Protein AF-0000000066097978 (afdb_homodimer)

Secondary structure (DSSP, 8-state):
----EEEE-SSEEEEE-SSTTEEEEEE-SEEEETTTTEEEE-TTHHHHHHHHHHHHHHHHHHTT--BSEEEE-SSSEEEEE--EE-SEEEEEEEE--HHHHHHHT--TT-EEEEEEEEEEE--GGGT--EE-HHHHHHTTS--HHHHHHHHHHHHHHHHHHHHHHHHTTEEEEEEEE-EEE-TTS-EEE-S--STTTEEEEETTT--B-STHHHHTT-S-HHHHHHHHHHHHHHHH-/----EEEE-SSEEEEE-SSTTEEEEEE-SEEEETTTTEEEE-TTHHHHHHHHHHHHHHHHHHTT--BSEEEE-SSSEEEEE--EE-SEEEEEEEE--HHHHHHHT--TT-EEEEEEEEEEE--GGGT--EE-HHHHHHTTS--HHHHHHHHHHHHHHHHHHHHHHHHTTEEEEEEEE-EEE-TTS-EEE-S--STTTEEEEETTT--B-STHHHHTT-S-HHHHHHHHHHHHHHHH-

Solvent-accessible surface area (backbone atoms only — not comparable to full-atom values): 24754 Å² total; per-residue (Å²): 115,56,84,45,75,74,47,74,63,81,44,39,33,32,23,45,44,80,49,88,61,36,29,36,38,36,42,35,37,40,46,65,37,81,86,61,74,44,73,50,76,38,88,61,37,10,35,50,42,38,48,39,21,47,53,48,52,53,51,37,44,76,73,72,44,72,53,30,71,72,47,71,77,52,63,32,29,31,36,26,50,49,54,52,69,39,62,41,38,40,33,41,34,36,30,37,37,71,70,58,12,61,54,69,72,46,69,68,69,48,75,37,91,74,54,32,73,44,43,21,40,61,36,76,93,56,63,38,36,79,46,54,72,49,52,37,48,74,70,68,61,50,52,74,68,52,49,52,50,50,52,52,50,53,53,52,50,45,55,54,48,44,54,54,32,47,73,49,51,26,42,62,30,32,36,47,43,31,37,16,30,36,94,86,63,48,80,30,44,49,69,64,58,33,42,85,37,28,41,33,24,33,59,86,80,59,46,69,37,18,48,58,21,54,72,68,68,72,52,60,55,56,60,33,46,49,49,51,43,53,37,50,54,57,67,74,100,114,54,84,47,74,74,45,73,64,80,43,38,33,33,24,46,43,79,48,88,60,37,29,35,39,38,42,36,37,39,46,64,38,82,85,61,74,44,72,48,75,38,87,60,35,11,35,50,42,38,49,38,22,48,53,48,52,53,50,36,44,75,72,70,44,71,52,28,72,71,46,70,77,52,63,32,29,32,36,26,51,52,55,53,69,38,62,39,37,38,33,40,34,34,29,36,38,70,70,59,11,62,55,68,73,45,69,67,68,48,74,36,90,73,55,33,73,45,44,22,41,62,37,76,92,55,64,39,35,81,47,54,71,48,52,36,48,74,70,66,62,49,53,72,68,53,51,51,51,48,52,53,49,52,52,53,49,46,55,54,48,43,54,53,33,47,72,52,50,27,39,62,30,31,36,48,43,30,37,16,30,36,94,86,62,48,78,30,44,50,69,64,56,34,43,84,36,27,41,34,24,33,60,88,79,59,47,69,38,19,48,58,21,55,71,67,68,74,52,59,56,56,59,33,46,48,51,51,44,53,36,50,53,58,68,75,98

Radius of gyration: 26.28 Å; Cα contacts (8 Å, |Δi|>4): 962; chains: 2; bounding box: 47×73×54 Å

Organism: Listeria innocua serovar 6a (strain ATCC BAA-680 / CLIP 11262) (NCBI:txid272626)

pLDDT: mean 96.38, std 4.76, range [54.22, 98.94]

InterPro domains:
  IPR001636 Phosphoribosylaminoimidazole-succinocarboxamide synthase [TIGR00081] (4-235)
  IPR018236 SAICAR synthetase, conserved site [PS01057] (85-99)
  IPR018236 SAICAR synthetase, conserved site [PS01058] (172-180)
  IPR028923 SAICAR synthetase/ADE2, N-terminal [MF_00137] (3-234)
  IPR028923 SAICAR synthetase/ADE2, N-terminal [PF01259] (5-231)
  IPR033934 Bacterial and archaeal 5-aminoimidazole-4-(N-succinylcarboxamide) ribonucleotide synthase [cd01415] (5-234)

Nearest PDB structures (foldseek):
  2ywv-assembly1_A  TM=9.936E-01  e=2.550E-35  Geobacillus kaustophilus
  4fgr-assembly1_A  TM=9.891E-01  e=1.709E-32  Streptococcus pneumoniae
  2gqs-assembly1_B  TM=9.761E-01  e=2.060E-30  Escherichia coli
  3kre-assembly1_A  TM=9.778E-01  e=2.610E-30  Ehrlichia chaffeensis str. Arkansas
  2z02-assembly1_B  TM=9.838E-01  e=1.368E-29  Methanocaldococcus jannaschii

Sequence (474 aa):
MTNELLYEGKAKRLFKTDEAGVLRVAYKDDATALNGVRKESFAGKGELNNQITSLIFSYLAKEGISSHFIRAISETEQLVKEVSIIPLEVVVRNVMAGSLAKRLGKEEGEEIPNAIVEFYYKDDALDDPFINDDHVLYLDIATTNEMDTIRQAARSINKVLQELFNQMNITLIDFKLEFGRDAAGNILLADEISPDTCRLWDKETNQKLDKDVFRRNIGNLTDVYTEVLNRLKQVQNMTNELLYEGKAKRLFKTDEAGVLRVAYKDDATALNGVRKESFAGKGELNNQITSLIFSYLAKEGISSHFIRAISETEQLVKEVSIIPLEVVVRNVMAGSLAKRLGKEEGEEIPNAIVEFYYKDDALDDPFINDDHVLYLDIATTNEMDTIRQAARSINKVLQELFNQMNITLIDFKLEFGRDAAGNILLADEISPDTCRLWDKETNQKLDKDVFRRNIGNLTDVYTEVLNRLKQVQN

Foldseek 3Di:
DPQAWDDDDQFWTWADDPDPQKIKIFGAQWAADPLRPDIDGDPCNQLLQVLLQQLLQVLCVVVPAFAQFDHADDSRMGMGGDFAWQQKKKKKFQWDDDPNCVVVVHDTDHGDPHIDIWIFGNDSVVPGHTDDPVVCVVVVRDDPVVVVVVVVSVVVSVVSVCVLCVQLQKGFGMFIWIWGQHPVGDIHTYGTDALSGTWIARNVPRHTLHCVCVVVVPDDNVVSSVSVSVSSVVSVD/DPQAWDDDDQFWTWADDPDPQKIKIFGAQWAADPLRPDIDGDPCNLLLQLLLQQLLQVLCVVVPAFAQFDHADDSRMGMGGDFAWQQKKKKKFQWDDDPNCVVVVHDTDHGDHRIDIWIFGNDSVVPGHTDDPVVCVVVVRDDPVVVVVVVVSVVVSVVSVCVLCVQLQKGFGMFIWIWGQHPVGDIHTYDTDALSGTWIARNVPRHTLHCVCVVVVPDDNVVSSVSVSVSSVVSVD

Structure (mmCIF, N/CA/C/O backbone):
data_AF-0000000066097978-model_v1
#
loop_
_entity.id
_entity.type
_entity.pdbx_description
1 polymer 'Phosphoribosylaminoimidazole-succinocarboxamide synthase'
#
loop_
_atom_site.group_PDB
_atom_site.id
_atom_site.type_symbol
_atom_site.label_atom_id
_atom_site.label_alt_id
_atom_site.label_comp_id
_atom_site.label_asym_id
_atom_site.label_entity_id
_atom_site.label_seq_id
_atom_site.pdbx_PDB_ins_code
_atom_site.Cartn_x
_atom_site.Cartn_y
_atom_site.Cartn_z
_atom_site.occupancy
_atom_site.B_iso_or_equiv
_atom_site.auth_seq_id
_atom_site.auth_comp_id
_atom_site.auth_asym_id
_atom_site.auth_atom_id
_atom_site.pdbx_PDB_model_num
ATOM 1 N N . MET A 1 1 ? -18.5 -37.906 -13.094 1 54.22 1 MET A N 1
ATOM 2 C CA . MET A 1 1 ? -18.078 -36.625 -12.516 1 54.22 1 MET A CA 1
ATOM 3 C C . MET A 1 1 ? -19.062 -35.5 -12.875 1 54.22 1 MET A C 1
ATOM 5 O O . MET A 1 1 ? -19.5 -35.406 -14.023 1 54.22 1 MET A O 1
ATOM 9 N N . THR A 1 2 ? -19.906 -34.969 -11.93 1 62.53 2 THR A N 1
ATOM 10 C CA . THR A 1 2 ? -20.828 -33.906 -12.328 1 62.53 2 THR A CA 1
ATOM 11 C C . THR A 1 2 ? -20.078 -32.75 -12.992 1 62.53 2 THR A C 1
ATOM 13 O O . THR A 1 2 ? -18.906 -32.5 -12.703 1 62.53 2 THR A O 1
ATOM 16 N N . ASN A 1 3 ? -20.266 -32.344 -14.219 1 78.44 3 ASN A N 1
ATOM 17 C CA . ASN A 1 3 ? -19.656 -31.297 -15.031 1 78.44 3 ASN A CA 1
ATOM 18 C C . ASN A 1 3 ? -20.234 -29.922 -14.695 1 78.44 3 ASN A C 1
ATOM 20 O O . ASN A 1 3 ? -20.422 -29.094 -15.578 1 78.44 3 ASN A O 1
ATOM 24 N N . GLU A 1 4 ? -20.578 -29.766 -13.336 1 91.88 4 GLU A N 1
ATOM 25 C CA . GLU A 1 4 ? -21.141 -28.469 -12.992 1 91.88 4 GLU A CA 1
ATOM 26 C C . GLU A 1 4 ? -20.047 -27.422 -12.797 1 91.88 4 GLU A C 1
ATOM 28 O O . GLU A 1 4 ? -19.188 -27.594 -11.93 1 91.88 4 GLU A O 1
ATOM 33 N N . LEU A 1 5 ? -20.125 -26.391 -13.562 1 95.25 5 LEU A N 1
ATOM 34 C CA . LEU A 1 5 ? -19.172 -25.297 -13.5 1 95.25 5 LEU A CA 1
ATOM 35 C C . LEU A 1 5 ? -19.438 -24.391 -12.305 1 95.25 5 LEU A C 1
ATOM 37 O O . LEU A 1 5 ? -20.531 -23.844 -12.164 1 95.25 5 LEU A O 1
ATOM 41 N N . LEU A 1 6 ? -18.516 -24.281 -11.422 1 94 6 LEU A N 1
ATOM 42 C CA . LEU A 1 6 ? -18.656 -23.453 -10.234 1 94 6 LEU A CA 1
ATOM 43 C C . LEU A 1 6 ? -18.125 -22.047 -10.492 1 94 6 LEU A C 1
ATOM 45 O O . LEU A 1 6 ? -18.719 -21.062 -10.031 1 94 6 LEU A O 1
ATOM 49 N N . TYR A 1 7 ? -17.031 -22.016 -11.156 1 93.44 7 TYR A N 1
ATOM 50 C CA . TYR A 1 7 ? -16.359 -20.75 -11.375 1 93.44 7 TYR A CA 1
ATOM 51 C C . TYR A 1 7 ? -15.469 -20.797 -12.609 1 93.44 7 TYR A C 1
ATOM 53 O O . TYR A 1 7 ? -14.859 -21.844 -12.898 1 93.44 7 TYR A O 1
ATOM 61 N N . GLU A 1 8 ? -15.469 -19.719 -13.359 1 93.94 8 GLU A N 1
ATOM 62 C CA . GLU A 1 8 ? -14.531 -19.594 -14.469 1 93.94 8 GLU A CA 1
ATOM 63 C C . GLU A 1 8 ? -13.758 -18.281 -14.391 1 93.94 8 GLU A C 1
ATOM 65 O O . GLU A 1 8 ? -14.344 -17.188 -14.5 1 93.94 8 GLU A O 1
ATOM 70 N N . GLY A 1 9 ? -12.5 -18.391 -14.195 1 91.19 9 GLY A N 1
ATOM 71 C CA . GLY A 1 9 ? -11.617 -17.234 -14.18 1 91.19 9 GLY A CA 1
ATOM 72 C C . GLY A 1 9 ? -10.906 -17.016 -15.5 1 91.19 9 GLY A C 1
ATOM 73 O O . GLY A 1 9 ? -11.32 -17.547 -16.531 1 91.19 9 GLY A O 1
ATOM 74 N N . LYS A 1 10 ? -9.852 -16.297 -15.531 1 88.88 10 LYS A N 1
ATOM 75 C CA . LYS A 1 10 ? -9.109 -15.898 -16.734 1 88.88 10 LYS A CA 1
ATOM 76 C C . LYS A 1 10 ? -8.32 -17.078 -17.297 1 88.88 10 LYS A C 1
ATOM 78 O O . LYS A 1 10 ? -8.227 -17.234 -18.516 1 88.88 10 LYS A O 1
ATOM 83 N N . ALA A 1 11 ? -7.832 -17.906 -16.312 1 93 11 ALA A N 1
ATOM 84 C CA . ALA A 1 11 ? -6.914 -18.922 -16.812 1 93 11 ALA A CA 1
ATOM 85 C C . ALA A 1 11 ? -7.379 -20.328 -16.406 1 93 11 ALA A C 1
ATOM 87 O O . ALA A 1 11 ? -6.812 -21.328 -16.859 1 93 11 ALA A O 1
ATOM 88 N N . LYS A 1 12 ? -8.469 -20.438 -15.586 1 96.94 12 LYS A N 1
ATOM 89 C CA . LYS A 1 12 ? -8.906 -21.734 -15.078 1 96.94 12 LYS A CA 1
ATOM 90 C C . LYS A 1 12 ? -10.43 -21.781 -14.93 1 96.94 12 LYS A C 1
ATOM 92 O O . LYS A 1 12 ? -11.078 -20.75 -14.797 1 96.94 12 LYS A O 1
ATOM 97 N N . ARG A 1 13 ? -10.898 -23.031 -14.938 1 97 13 ARG A N 1
ATOM 98 C CA . ARG A 1 13 ? -12.273 -23.359 -14.586 1 97 13 ARG A CA 1
ATOM 99 C C . ARG A 1 13 ? -12.328 -24.312 -13.391 1 97 13 ARG A C 1
ATOM 101 O O . ARG A 1 13 ? -11.492 -25.203 -13.266 1 97 13 ARG A O 1
ATOM 108 N N . LEU A 1 14 ? -13.305 -24.047 -12.625 1 97.31 14 LEU A N 1
ATOM 109 C CA . LEU A 1 14 ? -13.531 -24.891 -11.461 1 97.31 14 LEU A CA 1
ATOM 110 C C . LEU A 1 14 ? -14.875 -25.609 -11.562 1 97.31 14 LEU A C 1
ATOM 112 O O . LEU A 1 14 ? -15.906 -24.969 -11.812 1 97.31 14 LEU A O 1
ATOM 116 N N . PHE A 1 15 ? -14.844 -26.891 -11.32 1 97.5 15 PHE A N 1
ATOM 117 C CA . PHE A 1 15 ? -16.047 -27.719 -11.414 1 97.5 15 PHE A CA 1
ATOM 118 C C . PHE A 1 15 ? -16.281 -28.484 -10.117 1 97.5 15 PHE A C 1
ATOM 120 O O . PHE A 1 15 ? -15.328 -28.875 -9.438 1 97.5 15 PHE A O 1
ATOM 127 N N . LYS A 1 16 ? -17.516 -28.703 -9.859 1 96.12 16 LYS A N 1
ATOM 128 C CA . LYS A 1 16 ? -17.859 -29.625 -8.789 1 96.12 16 LYS A CA 1
ATOM 129 C C . LYS A 1 16 ? -17.547 -31.062 -9.18 1 96.12 16 LYS A C 1
ATOM 131 O O . LYS A 1 16 ? -17.531 -31.406 -10.359 1 96.12 16 LYS A O 1
ATOM 136 N N . THR A 1 17 ? -17.281 -31.875 -8.172 1 96.06 17 THR A N 1
ATOM 137 C CA . THR A 1 17 ? -17.141 -33.312 -8.383 1 96.06 17 THR A CA 1
ATOM 138 C C . THR A 1 17 ? -18.188 -34.062 -7.57 1 96.06 17 THR A C 1
ATOM 140 O O . THR A 1 17 ? -19.016 -33.469 -6.891 1 96.06 17 THR A O 1
ATOM 143 N N . ASP A 1 18 ? -18.125 -35.375 -7.742 1 93.88 18 ASP A N 1
ATOM 144 C CA . ASP A 1 18 ? -19.047 -36.188 -6.98 1 93.88 18 ASP A CA 1
ATOM 145 C C . ASP A 1 18 ? -18.547 -36.406 -5.551 1 93.88 18 ASP A C 1
ATOM 147 O O . ASP A 1 18 ? -19.281 -36.906 -4.699 1 93.88 18 ASP A O 1
ATOM 151 N N . GLU A 1 19 ? -17.359 -36.062 -5.297 1 94.31 19 GLU A N 1
ATOM 152 C CA . GLU A 1 19 ? -16.781 -36.156 -3.963 1 94.31 19 GLU A CA 1
ATOM 153 C C . GLU A 1 19 ? -16.906 -34.875 -3.189 1 94.31 19 GLU A C 1
ATOM 155 O O . GLU A 1 19 ? -16.453 -33.812 -3.66 1 94.31 19 GLU A O 1
ATOM 160 N N . ALA A 1 20 ? -17.484 -35 -2.004 1 92.94 20 ALA A N 1
ATOM 161 C CA . ALA A 1 20 ? -17.688 -33.812 -1.176 1 92.94 20 ALA A CA 1
ATOM 162 C C . ALA A 1 20 ? -16.344 -33.156 -0.816 1 92.94 20 ALA A C 1
ATOM 164 O O . ALA A 1 20 ? -15.406 -33.844 -0.423 1 92.94 20 ALA A O 1
ATOM 165 N N . GLY A 1 21 ? -16.281 -31.875 -1.013 1 94.88 21 GLY A N 1
ATOM 166 C CA . GLY A 1 21 ? -15.094 -31.125 -0.606 1 94.88 21 GLY A CA 1
ATOM 167 C C . GLY A 1 21 ? -13.977 -31.172 -1.632 1 94.88 21 GLY A C 1
ATOM 168 O O . GLY A 1 21 ? -12.875 -30.688 -1.379 1 94.88 21 GLY A O 1
ATOM 169 N N . VAL A 1 22 ? -14.219 -31.812 -2.787 1 96.88 22 VAL A N 1
ATOM 170 C CA . VAL A 1 22 ? -13.203 -31.922 -3.83 1 96.88 22 VAL A CA 1
ATOM 171 C C . VAL A 1 22 ? -13.695 -31.25 -5.105 1 96.88 22 VAL A C 1
ATOM 173 O O . VAL A 1 22 ? -14.828 -31.469 -5.535 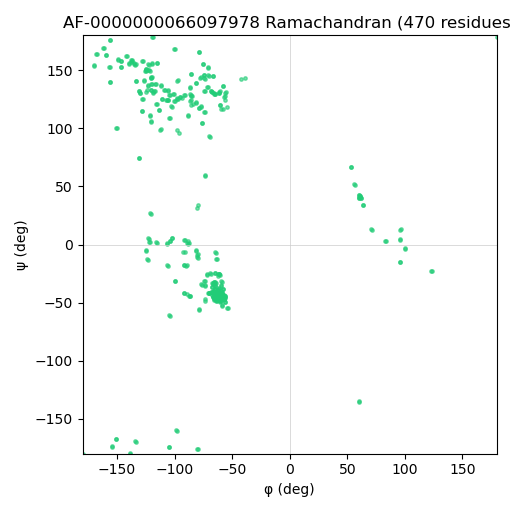1 96.88 22 VAL A O 1
ATOM 176 N N . LEU A 1 23 ? -12.844 -30.406 -5.68 1 97.56 23 LEU A N 1
ATOM 177 C CA . LEU A 1 23 ? -13.148 -29.719 -6.934 1 97.56 23 LEU A CA 1
ATOM 178 C C . LEU A 1 23 ? -12.195 -30.172 -8.039 1 97.56 23 LEU A C 1
ATOM 180 O O . LEU A 1 23 ? -11.094 -30.656 -7.754 1 97.56 23 LEU A O 1
ATOM 184 N N . ARG A 1 24 ? -12.711 -30 -9.227 1 97.94 24 ARG A N 1
ATOM 185 C CA . ARG A 1 24 ? -11.883 -30.234 -10.406 1 97.94 24 ARG A CA 1
ATOM 186 C C . ARG A 1 24 ? -11.477 -28.922 -11.062 1 97.94 24 ARG A C 1
ATOM 188 O O . ARG A 1 24 ? -12.336 -28.078 -11.359 1 97.94 24 ARG A O 1
ATOM 195 N N . VAL A 1 25 ? -10.234 -28.719 -11.219 1 98 25 VAL A N 1
ATOM 196 C CA . VAL A 1 25 ? -9.695 -27.531 -11.883 1 98 25 VAL A CA 1
ATOM 197 C C . VAL A 1 25 ? -9.305 -27.875 -13.312 1 98 25 VAL A C 1
ATOM 199 O O . VAL A 1 25 ? -8.633 -28.891 -13.562 1 98 25 VAL A O 1
ATOM 202 N N . ALA A 1 26 ? -9.75 -27.109 -14.211 1 98.06 26 ALA A N 1
ATOM 203 C CA . ALA A 1 26 ? -9.344 -27.234 -15.609 1 98.06 26 ALA A CA 1
ATOM 204 C C . ALA A 1 26 ? -8.586 -26 -16.078 1 98.06 26 ALA A C 1
ATOM 206 O O . ALA A 1 26 ? -9.125 -24.891 -16.047 1 98.06 26 ALA A O 1
ATOM 207 N N . TYR A 1 27 ? -7.398 -26.188 -16.5 1 98.25 27 TYR A N 1
ATOM 208 C CA . TYR A 1 27 ? -6.555 -25.094 -16.969 1 98.25 27 TYR A CA 1
ATOM 209 C C . TYR A 1 27 ? -6.883 -24.734 -18.406 1 98.25 27 TYR A C 1
ATOM 211 O O . TYR A 1 27 ? -7.094 -25.625 -19.25 1 98.25 27 TYR A O 1
ATOM 219 N N . LYS A 1 28 ? -6.91 -23.484 -18.672 1 97.56 28 LYS A N 1
ATOM 220 C CA . LYS A 1 28 ? -7.215 -23 -20 1 97.56 28 LYS A CA 1
ATOM 221 C C . LYS A 1 28 ? -5.941 -22.609 -20.75 1 97.56 28 LYS A C 1
ATOM 223 O O . LYS A 1 28 ? -4.887 -22.422 -20.141 1 97.56 28 LYS A O 1
ATOM 228 N N . ASP A 1 29 ? -6.141 -22.406 -22.016 1 97.75 29 ASP A N 1
ATOM 229 C CA . ASP A 1 29 ? -5.031 -21.984 -22.875 1 97.75 29 ASP A CA 1
ATOM 230 C C . ASP A 1 29 ? -4.945 -20.469 -22.938 1 97.75 29 ASP A C 1
ATOM 232 O O . ASP A 1 29 ? -4.047 -19.922 -23.594 1 97.75 29 ASP A O 1
ATOM 236 N N . ASP A 1 30 ? -5.762 -19.844 -22.203 1 95.94 30 ASP A N 1
ATOM 237 C CA . ASP A 1 30 ? -5.875 -18.391 -22.312 1 95.94 30 ASP A CA 1
ATOM 238 C C . ASP A 1 30 ? -4.855 -17.688 -21.422 1 95.94 30 ASP A C 1
ATOM 240 O O . ASP A 1 30 ? -4.586 -18.125 -20.297 1 95.94 30 ASP A O 1
ATOM 244 N N . ALA A 1 31 ? -4.203 -16.703 -21.922 1 94.81 31 ALA A N 1
ATOM 245 C CA . ALA A 1 31 ? -3.355 -15.789 -21.156 1 94.81 31 ALA A CA 1
ATOM 246 C C . ALA A 1 31 ? -3.895 -14.367 -21.203 1 94.81 31 ALA A C 1
ATOM 248 O O . ALA A 1 31 ? -4.418 -13.93 -22.234 1 94.81 31 ALA A O 1
ATOM 249 N N . THR A 1 32 ? -3.85 -13.742 -20.078 1 92.5 32 THR A N 1
ATOM 250 C CA . THR A 1 32 ? -4.273 -12.352 -20.031 1 92.5 32 THR A CA 1
ATOM 251 C C . THR A 1 32 ? -3.148 -11.461 -19.516 1 92.5 32 THR A C 1
ATOM 253 O O . THR A 1 32 ? -2.244 -11.93 -18.828 1 92.5 32 THR A O 1
ATOM 256 N N . ALA A 1 33 ? -3.09 -10.234 -19.938 1 87.5 33 ALA A N 1
ATOM 257 C CA . ALA A 1 33 ? -2.199 -9.195 -19.438 1 87.5 33 ALA A CA 1
ATOM 258 C C . ALA A 1 33 ? -2.947 -7.883 -19.234 1 87.5 33 ALA A C 1
ATOM 260 O O . ALA A 1 33 ? -4.023 -7.68 -19.797 1 87.5 33 ALA A O 1
ATOM 261 N N . LEU A 1 34 ? -2.432 -7.023 -18.359 1 84.62 34 LEU A N 1
ATOM 262 C CA . LEU A 1 34 ? -3.055 -5.738 -18.062 1 84.62 34 LEU A CA 1
ATOM 263 C C . LEU A 1 34 ? -4.457 -5.934 -17.484 1 84.62 34 LEU A C 1
ATOM 265 O O . LEU A 1 34 ? -5.422 -5.363 -17.984 1 84.62 34 LEU A O 1
ATOM 269 N N . ASN A 1 35 ? -4.605 -6.863 -16.641 1 83 35 ASN A N 1
ATOM 270 C CA . ASN A 1 35 ? -5.82 -7.18 -15.898 1 83 35 ASN A CA 1
ATOM 271 C C . ASN A 1 35 ? -6.977 -7.52 -16.828 1 83 35 ASN A C 1
ATOM 273 O O . ASN A 1 35 ? -8.086 -7.016 -16.672 1 83 35 ASN A O 1
ATOM 277 N N . GLY A 1 36 ? -6.652 -8.266 -17.891 1 85.19 36 GLY A N 1
ATOM 278 C CA . GLY A 1 36 ? -7.703 -8.82 -18.734 1 85.19 36 GLY A CA 1
ATOM 279 C C . GLY A 1 36 ? -7.93 -8.031 -20 1 85.19 36 GLY A C 1
ATOM 280 O O . GLY A 1 36 ? -8.695 -8.445 -20.875 1 85.19 36 GLY A O 1
ATOM 281 N N . VAL A 1 37 ? -7.203 -6.887 -20.156 1 84.81 37 VAL A N 1
ATOM 282 C CA . VAL A 1 37 ? -7.375 -6.043 -21.344 1 84.81 37 VAL A CA 1
ATOM 283 C C . VAL A 1 37 ? -6.809 -6.75 -22.562 1 84.81 37 VAL A C 1
ATOM 285 O O . VAL A 1 37 ? -7.41 -6.715 -23.641 1 84.81 37 VAL A O 1
ATOM 288 N N . ARG A 1 38 ? -5.633 -7.418 -22.453 1 89.31 38 ARG A N 1
ATOM 289 C CA . ARG A 1 38 ? -5.051 -8.258 -23.484 1 89.31 38 ARG A CA 1
ATOM 290 C C . ARG A 1 38 ? -5.324 -9.734 -23.219 1 89.31 38 ARG A C 1
ATOM 292 O O . ARG A 1 38 ? -5.055 -10.227 -22.109 1 89.31 38 ARG A O 1
ATOM 299 N N . LYS A 1 39 ? -5.945 -10.383 -24.203 1 93 39 LYS A N 1
ATOM 300 C CA . LYS A 1 39 ? -6.262 -11.805 -24.094 1 93 39 LYS A CA 1
ATOM 301 C C . LYS A 1 39 ? -5.812 -12.562 -25.344 1 93 39 LYS A C 1
ATOM 303 O O . LYS A 1 39 ? -6.047 -12.125 -26.469 1 93 39 LYS A O 1
ATOM 308 N N . GLU A 1 40 ? -5.172 -13.602 -25.125 1 95.31 40 GLU A N 1
ATOM 309 C CA . GLU A 1 40 ? -4.719 -14.477 -26.203 1 95.31 40 GLU A CA 1
ATOM 310 C C . GLU A 1 40 ? -4.734 -15.938 -25.766 1 95.31 40 GLU A C 1
ATOM 312 O O . GLU A 1 40 ? -4.68 -16.234 -24.562 1 95.31 40 GLU A O 1
ATOM 317 N N . SER A 1 41 ? -4.895 -16.797 -26.781 1 96.5 41 SER A N 1
ATOM 318 C CA . SER A 1 41 ? -4.859 -18.219 -26.5 1 96.5 41 SER A CA 1
ATOM 319 C C . SER A 1 41 ? -3.59 -18.859 -27.047 1 96.5 41 SER A C 1
ATOM 321 O O . SER A 1 41 ? -3.178 -18.578 -28.172 1 96.5 41 SER A O 1
ATOM 323 N N . PHE A 1 42 ? -2.992 -19.625 -26.219 1 97 42 PHE A N 1
ATOM 324 C CA . PHE A 1 42 ? -1.771 -20.344 -26.594 1 97 42 PHE A CA 1
ATOM 325 C C . PHE A 1 42 ? -1.959 -21.844 -26.438 1 97 42 PHE A C 1
ATOM 327 O O . PHE A 1 42 ? -2.016 -22.359 -25.328 1 97 42 PHE A O 1
ATOM 334 N N . ALA A 1 43 ? -1.97 -22.469 -27.578 1 97.12 43 ALA A N 1
ATOM 335 C CA . ALA A 1 43 ? -2.172 -23.906 -27.531 1 97.12 43 ALA A CA 1
ATOM 336 C C . ALA A 1 43 ? -1.116 -24.594 -26.672 1 97.12 43 ALA A C 1
ATOM 338 O O . ALA A 1 43 ? 0.082 -24.359 -26.844 1 97.12 43 ALA A O 1
ATOM 339 N N . GLY A 1 44 ? -1.642 -25.406 -25.703 1 97.75 44 GLY A N 1
ATOM 340 C CA . GLY A 1 44 ? -0.727 -26.156 -24.859 1 97.75 44 GLY A CA 1
ATOM 341 C C . GLY A 1 44 ? -0.426 -25.469 -23.547 1 97.75 44 GLY A C 1
ATOM 342 O O . GLY A 1 44 ? 0.116 -26.094 -22.625 1 97.75 44 GLY A O 1
ATOM 343 N N . LYS A 1 45 ? -0.756 -24.172 -23.438 1 98 45 LYS A N 1
ATOM 344 C CA . LYS A 1 45 ? -0.446 -23.438 -22.219 1 98 45 LYS A CA 1
ATOM 345 C C . LYS A 1 45 ? -1.084 -24.094 -21 1 98 45 LYS A C 1
ATOM 347 O O . LYS A 1 45 ? -0.44 -24.25 -19.953 1 98 45 LYS A O 1
ATOM 352 N N . GLY A 1 46 ? -2.346 -24.453 -21.109 1 98.19 46 GLY A N 1
ATOM 353 C CA . GLY A 1 46 ? -3.061 -25.078 -20.016 1 98.19 46 GLY A CA 1
ATOM 354 C C . GLY A 1 46 ? -2.404 -26.359 -19.531 1 98.19 46 GLY A C 1
ATOM 355 O O . GLY A 1 46 ? -2.283 -26.578 -18.312 1 98.19 46 GLY A O 1
ATOM 356 N N . GLU A 1 47 ? -2.045 -27.156 -20.484 1 98.44 47 GLU A N 1
ATOM 357 C CA . GLU A 1 47 ? -1.356 -28.406 -20.156 1 98.44 47 GLU A CA 1
ATOM 358 C C . GLU A 1 47 ? -0.046 -28.141 -19.422 1 98.44 47 GLU A C 1
ATOM 360 O O . GLU A 1 47 ? 0.25 -28.797 -18.422 1 98.44 47 GLU A O 1
ATOM 365 N N . LEU A 1 48 ? 0.737 -27.234 -19.922 1 98.62 48 LEU A N 1
ATOM 366 C CA . LEU A 1 48 ? 2.021 -26.891 -19.328 1 98.62 48 LEU A CA 1
ATOM 367 C C . LEU A 1 48 ? 1.834 -26.375 -17.906 1 98.62 48 LEU A C 1
ATOM 369 O O . LEU A 1 48 ? 2.496 -26.844 -16.969 1 98.62 48 LEU A O 1
ATOM 373 N N . ASN A 1 49 ? 0.86 -25.469 -17.688 1 98.62 49 ASN A N 1
ATOM 374 C CA . ASN A 1 49 ? 0.622 -24.891 -16.359 1 98.62 49 ASN A CA 1
ATOM 375 C C . ASN A 1 49 ? 0.146 -25.953 -15.367 1 98.62 49 ASN A C 1
ATOM 377 O O . ASN A 1 49 ? 0.573 -25.953 -14.211 1 98.62 49 ASN A O 1
ATOM 381 N N . ASN A 1 50 ? -0.708 -26.812 -15.82 1 98.62 50 ASN A N 1
ATOM 382 C CA . ASN A 1 50 ? -1.193 -27.859 -14.938 1 98.62 50 ASN A CA 1
ATOM 383 C C . ASN A 1 50 ? -0.063 -28.781 -14.492 1 98.62 50 ASN A C 1
ATOM 385 O O . ASN A 1 50 ? 0.029 -29.141 -13.32 1 98.62 50 ASN A O 1
ATOM 389 N N . GLN A 1 51 ? 0.735 -29.156 -15.43 1 98.38 51 GLN A N 1
ATOM 390 C CA . GLN A 1 51 ? 1.836 -30.062 -15.125 1 98.38 51 GLN A CA 1
ATOM 391 C C . GLN A 1 51 ? 2.852 -29.406 -14.195 1 98.38 51 GLN A C 1
ATOM 393 O O . GLN A 1 51 ? 3.264 -30 -13.195 1 98.38 51 GLN A O 1
ATOM 398 N N . ILE A 1 52 ? 3.24 -28.172 -14.516 1 98.69 52 ILE A N 1
ATOM 399 C CA . ILE A 1 52 ? 4.211 -27.453 -13.703 1 98.69 52 ILE A CA 1
ATOM 400 C C . ILE A 1 52 ? 3.668 -27.266 -12.289 1 98.69 52 ILE A C 1
ATOM 402 O O . ILE A 1 52 ? 4.352 -27.578 -11.312 1 98.69 52 ILE A O 1
ATOM 406 N N . THR A 1 53 ? 2.422 -26.812 -12.156 1 98.69 53 THR A N 1
ATOM 407 C CA . THR A 1 53 ? 1.79 -26.609 -10.859 1 98.69 53 THR A CA 1
ATOM 408 C C . THR A 1 53 ? 1.732 -27.906 -10.062 1 98.69 53 THR A C 1
ATOM 410 O O . THR A 1 53 ? 2.051 -27.938 -8.875 1 98.69 53 THR A O 1
ATOM 413 N N . SER A 1 54 ? 1.353 -28.984 -10.727 1 98.19 54 SER A N 1
ATOM 414 C CA . SER A 1 54 ? 1.237 -30.281 -10.062 1 98.19 54 SER A CA 1
ATOM 415 C C . SER A 1 54 ? 2.58 -30.734 -9.508 1 98.19 54 SER A C 1
ATOM 417 O O . SER A 1 54 ? 2.66 -31.203 -8.367 1 98.19 54 SER A O 1
ATOM 419 N N . LEU A 1 55 ? 3.604 -30.562 -10.312 1 98.12 55 LEU A N 1
ATOM 420 C CA . LEU A 1 55 ? 4.938 -30.969 -9.891 1 98.12 55 LEU A CA 1
ATOM 421 C C . LEU A 1 55 ? 5.426 -30.109 -8.734 1 98.12 55 LEU A C 1
ATOM 423 O O . LEU A 1 55 ? 6.012 -30.609 -7.773 1 98.12 55 LEU A O 1
ATOM 427 N N . ILE A 1 56 ? 5.16 -28.828 -8.766 1 98.56 56 ILE A N 1
ATOM 428 C CA . ILE A 1 56 ? 5.621 -27.922 -7.73 1 98.56 56 ILE A CA 1
ATOM 429 C C . ILE A 1 56 ? 4.855 -28.172 -6.438 1 98.56 56 ILE A C 1
ATOM 431 O O . ILE A 1 56 ? 5.445 -28.203 -5.352 1 98.56 56 ILE A O 1
ATOM 435 N N . PHE A 1 57 ? 3.555 -28.391 -6.512 1 98.12 57 PHE A N 1
ATOM 436 C CA . PHE A 1 57 ? 2.775 -28.688 -5.316 1 98.12 57 PHE A CA 1
ATOM 437 C C . PHE A 1 57 ? 3.232 -30 -4.676 1 98.12 57 PHE A C 1
ATOM 439 O O . PHE A 1 57 ? 3.268 -30.109 -3.451 1 98.12 57 PHE A O 1
ATOM 446 N N . SER A 1 58 ? 3.5 -30.969 -5.512 1 96.81 58 SER A N 1
ATOM 447 C CA . SER A 1 58 ? 4.031 -32.219 -4.984 1 96.81 58 SER A CA 1
ATOM 448 C C . SER A 1 58 ? 5.355 -32 -4.262 1 96.81 58 SER A C 1
ATOM 450 O O . SER A 1 58 ? 5.594 -32.562 -3.195 1 96.81 58 SER A O 1
ATOM 452 N N . TYR A 1 59 ? 6.223 -31.203 -4.84 1 97.38 59 TYR A N 1
ATOM 453 C CA . TYR A 1 59 ? 7.496 -30.859 -4.215 1 97.38 59 TYR A CA 1
ATOM 454 C C . TYR A 1 59 ? 7.277 -30.141 -2.885 1 97.38 59 TYR A C 1
ATOM 456 O O . TYR A 1 59 ? 7.941 -30.453 -1.892 1 97.38 59 TYR A O 1
ATOM 464 N N . LEU A 1 60 ? 6.352 -29.172 -2.832 1 97.81 60 LEU A N 1
ATOM 465 C CA . LEU A 1 60 ? 6.035 -28.438 -1.611 1 97.81 60 LEU A CA 1
ATOM 466 C C . LEU A 1 60 ? 5.559 -29.391 -0.517 1 97.81 60 LEU A C 1
ATOM 468 O O . LEU A 1 60 ? 5.938 -29.234 0.647 1 97.81 60 LEU A O 1
ATOM 472 N N . ALA A 1 61 ? 4.75 -30.312 -0.909 1 96.31 61 ALA A N 1
ATOM 473 C CA . ALA A 1 61 ? 4.25 -31.281 0.057 1 96.31 61 ALA A CA 1
ATOM 474 C C . ALA A 1 61 ? 5.398 -32.094 0.679 1 96.31 61 ALA A C 1
ATOM 476 O O . ALA A 1 61 ? 5.398 -32.344 1.885 1 96.31 61 ALA A O 1
ATOM 477 N N . LYS A 1 62 ? 6.277 -32.5 -0.14 1 96.5 62 LYS A N 1
ATOM 478 C CA . LYS A 1 62 ? 7.441 -33.219 0.344 1 96.5 62 LYS A CA 1
ATOM 479 C C . LYS A 1 62 ? 8.242 -32.406 1.338 1 96.5 62 LYS A C 1
ATOM 481 O O . LYS A 1 62 ? 8.883 -32.938 2.24 1 96.5 62 LYS A O 1
ATOM 486 N N . GLU A 1 63 ? 8.234 -31.109 1.139 1 96.62 63 GLU A N 1
ATOM 487 C CA . GLU A 1 63 ? 8.969 -30.188 2.012 1 96.62 63 GLU A CA 1
ATOM 488 C C . GLU A 1 63 ? 8.117 -29.766 3.201 1 96.62 63 GLU A C 1
ATOM 490 O O . GLU A 1 63 ? 8.5 -28.875 3.957 1 96.62 63 GLU A O 1
ATOM 495 N N . GLY A 1 64 ? 6.906 -30.234 3.375 1 95.69 64 GLY A N 1
ATOM 496 C CA . GLY A 1 64 ? 6.078 -30.016 4.555 1 95.69 64 GLY A CA 1
ATOM 497 C C . GLY A 1 64 ? 5.094 -28.875 4.395 1 95.69 64 GLY A C 1
ATOM 498 O O . GLY A 1 64 ? 4.516 -28.406 5.375 1 95.69 64 GLY A O 1
ATOM 499 N N . ILE A 1 65 ? 4.895 -28.391 3.195 1 95.94 65 ILE A N 1
ATOM 500 C CA . ILE A 1 65 ? 3.953 -27.297 2.951 1 95.94 65 ILE A CA 1
ATOM 501 C C . ILE A 1 65 ? 2.672 -27.859 2.334 1 95.94 65 ILE A C 1
ATOM 503 O O . ILE A 1 65 ? 2.695 -28.422 1.238 1 95.94 65 ILE A O 1
ATOM 507 N N . SER A 1 66 ? 1.627 -27.672 3.012 1 91.69 66 SER A N 1
ATOM 508 C CA . SER A 1 66 ? 0.34 -28.172 2.543 1 91.69 66 SER A CA 1
ATOM 509 C C . SER A 1 66 ? -0.327 -27.188 1.592 1 91.69 66 SER A C 1
ATOM 511 O O . SER A 1 66 ? -0.186 -25.984 1.75 1 91.69 66 SER A O 1
ATOM 513 N N . SER A 1 67 ? -1.026 -27.734 0.655 1 97 67 SER A N 1
ATOM 514 C CA . SER A 1 67 ? -1.851 -26.984 -0.284 1 97 67 SER A CA 1
ATOM 515 C C . SER A 1 67 ? -3.182 -27.688 -0.537 1 97 67 SER A C 1
ATOM 517 O O . SER A 1 67 ? -3.434 -28.766 0.006 1 97 67 SER A O 1
ATOM 519 N N . HIS A 1 68 ? -3.998 -27.078 -1.379 1 97.88 68 HIS A N 1
ATOM 520 C CA . HIS A 1 68 ? -5.285 -27.688 -1.696 1 97.88 68 HIS A CA 1
ATOM 521 C C . HIS A 1 68 ? -5.125 -28.797 -2.736 1 97.88 68 HIS A C 1
ATOM 523 O O . HIS A 1 68 ? -6.07 -29.531 -3.004 1 97.88 68 HIS A O 1
ATOM 529 N N . PHE A 1 69 ? -3.967 -28.938 -3.297 1 98.06 69 PHE A N 1
ATOM 530 C CA . PHE A 1 69 ? -3.713 -29.891 -4.379 1 98.06 69 PHE A CA 1
ATOM 531 C C . PHE A 1 69 ? -3.879 -31.312 -3.895 1 98.06 69 PHE A C 1
ATOM 533 O O . PHE A 1 69 ? -3.344 -31.688 -2.85 1 98.06 69 PHE A O 1
ATOM 540 N N . ILE A 1 70 ? -4.645 -32.062 -4.633 1 97.69 70 ILE A N 1
ATOM 541 C CA . ILE A 1 70 ? -4.797 -33.5 -4.328 1 97.69 70 ILE A CA 1
ATOM 542 C C . ILE A 1 70 ? -3.986 -34.312 -5.32 1 97.69 70 ILE A C 1
ATOM 544 O O . ILE A 1 70 ? -3.027 -35 -4.938 1 97.69 70 ILE A O 1
ATOM 548 N N . ARG A 1 71 ? -4.355 -34.188 -6.684 1 97.81 71 ARG A N 1
ATOM 549 C CA . ARG A 1 71 ? -3.611 -34.906 -7.715 1 97.81 71 ARG A CA 1
ATOM 550 C C . ARG A 1 71 ? -4.012 -34.438 -9.109 1 97.81 71 ARG A C 1
ATOM 552 O O . ARG A 1 71 ? -5.125 -33.938 -9.305 1 97.81 71 ARG A O 1
ATOM 559 N N . ALA A 1 72 ? -3.072 -34.594 -10.016 1 98 72 ALA A N 1
ATOM 560 C CA . ALA A 1 72 ? -3.414 -34.406 -11.422 1 98 72 ALA A CA 1
ATOM 561 C C . ALA A 1 72 ? -4.234 -35.562 -11.953 1 98 72 ALA A C 1
ATOM 563 O O . ALA A 1 72 ? -3.982 -36.719 -11.602 1 98 72 ALA A O 1
ATOM 564 N N . ILE A 1 73 ? -5.219 -35.281 -12.828 1 97.81 73 ILE A N 1
ATOM 565 C CA . ILE A 1 73 ? -6.047 -36.375 -13.32 1 97.81 73 ILE A CA 1
ATOM 566 C C . ILE A 1 73 ? -5.988 -36.406 -14.844 1 97.81 73 ILE A C 1
ATOM 568 O O . ILE A 1 73 ? -6.512 -37.344 -15.469 1 97.81 73 ILE A O 1
ATOM 572 N N . SER A 1 74 ? -5.48 -35.406 -15.477 1 97.62 74 SER A N 1
ATOM 573 C CA . SER A 1 74 ? -5.199 -35.344 -16.906 1 97.62 74 SER A CA 1
ATOM 574 C C . SER A 1 74 ? -4.086 -34.344 -17.219 1 97.62 74 SER A C 1
ATOM 576 O O . SER A 1 74 ? -3.479 -33.781 -16.312 1 97.62 74 SER A O 1
ATOM 578 N N . GLU A 1 75 ? -3.848 -34.125 -18.422 1 97 75 GLU A N 1
ATOM 579 C CA . GLU A 1 75 ? -2.818 -33.188 -18.828 1 97 75 GLU A CA 1
ATOM 580 C C . GLU A 1 75 ? -3.221 -31.75 -18.484 1 97 75 GLU A C 1
ATOM 582 O O . GLU A 1 75 ? -2.361 -30.891 -18.266 1 97 75 GLU A O 1
ATOM 587 N N . THR A 1 76 ? -4.508 -31.547 -18.391 1 98.19 76 THR A N 1
ATOM 588 C CA . THR A 1 76 ? -4.957 -30.172 -18.219 1 98.19 76 THR A CA 1
ATOM 589 C C . THR A 1 76 ? -5.781 -30.016 -16.938 1 98.19 76 THR A C 1
ATOM 591 O O . THR A 1 76 ? -6.312 -28.953 -16.656 1 98.19 76 THR A O 1
ATOM 594 N N . GLU A 1 77 ? -5.918 -31.125 -16.188 1 98.19 77 GLU A N 1
ATOM 595 C CA . GLU A 1 77 ? -6.852 -31.047 -15.07 1 98.19 77 GLU A CA 1
ATOM 596 C C . GLU A 1 77 ? -6.242 -31.641 -13.797 1 98.19 77 GLU A C 1
ATOM 598 O O . GLU A 1 77 ? -5.402 -32.531 -13.867 1 98.19 77 GLU A O 1
ATOM 603 N N . GLN A 1 78 ? -6.73 -31.172 -12.68 1 98.38 78 GLN A N 1
ATOM 604 C CA . GLN A 1 78 ? -6.344 -31.703 -11.375 1 98.38 78 GLN A CA 1
ATOM 605 C C . GLN A 1 78 ? -7.488 -31.594 -10.375 1 98.38 78 GLN A C 1
ATOM 607 O O . GLN A 1 78 ? -8.453 -30.859 -10.609 1 98.38 78 GLN A O 1
ATOM 612 N N . LEU A 1 79 ? -7.434 -32.375 -9.336 1 98.06 79 LEU A N 1
ATOM 613 C CA . LEU A 1 79 ? -8.367 -32.281 -8.219 1 98.06 79 LEU A CA 1
ATOM 614 C C . LEU A 1 79 ? -7.766 -31.484 -7.07 1 98.06 79 LEU A C 1
ATOM 616 O O . LEU A 1 79 ? -6.574 -31.594 -6.777 1 98.06 79 LEU A O 1
ATOM 620 N N . VAL A 1 80 ? -8.57 -30.688 -6.438 1 98.06 80 VAL A N 1
ATOM 621 C CA . VAL A 1 80 ? -8.125 -29.891 -5.301 1 98.06 80 VAL A CA 1
ATOM 622 C C . VAL A 1 80 ? -9.172 -29.938 -4.191 1 98.06 80 VAL A C 1
ATOM 624 O O . VAL A 1 80 ? -10.344 -30.234 -4.445 1 98.06 80 VAL A O 1
ATOM 627 N N . LYS A 1 81 ? -8.734 -29.641 -3 1 97.56 81 LYS A N 1
ATOM 628 C CA . LYS A 1 81 ? -9.664 -29.453 -1.888 1 97.56 81 LYS A CA 1
ATOM 629 C C . LYS A 1 81 ? -10.453 -28.156 -2.041 1 97.56 81 LYS A C 1
ATOM 631 O O . LYS A 1 81 ? -9.883 -27.125 -2.408 1 97.56 81 LYS A O 1
ATOM 636 N N . GLU A 1 82 ? -11.711 -28.281 -1.785 1 96.5 82 GLU A N 1
ATOM 637 C CA . GLU A 1 82 ? -12.547 -27.078 -1.798 1 96.5 82 GLU A CA 1
ATOM 638 C C . GLU A 1 82 ? -12.203 -26.156 -0.633 1 96.5 82 GLU A C 1
ATOM 640 O O . GLU A 1 82 ? -12.094 -26.609 0.51 1 96.5 82 GLU A O 1
ATOM 645 N N . VAL A 1 83 ? -12.031 -24.891 -0.909 1 97.56 83 VAL A N 1
ATOM 646 C CA . VAL A 1 83 ? -11.766 -23.875 0.109 1 97.56 83 VAL A CA 1
ATOM 647 C C . VAL A 1 83 ? -12.586 -22.625 -0.187 1 97.56 83 VAL A C 1
ATOM 649 O O . VAL A 1 83 ? -13.086 -22.453 -1.301 1 97.56 83 VAL A O 1
ATOM 652 N N . SER A 1 84 ? -12.789 -21.844 0.869 1 97.31 84 SER A N 1
ATOM 653 C CA . SER A 1 84 ? -13.281 -20.484 0.684 1 97.31 84 SER A CA 1
ATOM 654 C C . SER A 1 84 ? -12.125 -19.5 0.478 1 97.31 84 SER A C 1
ATOM 656 O O . SER A 1 84 ? -11.391 -19.188 1.419 1 97.31 84 SER A O 1
ATOM 658 N N . ILE A 1 85 ? -12.031 -19 -0.686 1 97.56 85 ILE A N 1
ATOM 659 C CA . ILE A 1 85 ? -10.883 -18.188 -1.062 1 97.56 85 ILE A CA 1
ATOM 660 C C . ILE A 1 85 ? -10.875 -16.891 -0.252 1 97.56 85 ILE A C 1
ATOM 662 O O . ILE A 1 85 ? -11.922 -16.266 -0.065 1 97.56 85 ILE A O 1
ATOM 666 N N . ILE A 1 86 ? -9.773 -16.609 0.319 1 98.44 86 ILE A N 1
ATOM 667 C CA . ILE A 1 86 ? -9.547 -15.273 0.88 1 98.44 86 ILE A CA 1
ATOM 668 C C . ILE A 1 86 ? -9.188 -14.297 -0.237 1 98.44 86 ILE A C 1
ATOM 670 O O . ILE A 1 86 ? -8.18 -14.469 -0.925 1 98.44 86 ILE A O 1
ATOM 674 N N . PRO A 1 87 ? -9.977 -13.297 -0.458 1 98.25 87 PRO A N 1
ATOM 675 C CA . PRO A 1 87 ? -9.773 -12.445 -1.633 1 98.25 87 PRO A CA 1
ATOM 676 C C . PRO A 1 87 ? -8.562 -11.523 -1.496 1 98.25 87 PRO A C 1
ATOM 678 O O . PRO A 1 87 ? -8.695 -10.305 -1.567 1 98.25 87 PRO A O 1
ATOM 681 N N . LEU A 1 88 ? -7.422 -12.148 -1.314 1 98.62 88 LEU A N 1
ATOM 682 C CA . LEU A 1 88 ? -6.117 -11.5 -1.255 1 98.62 88 LEU A CA 1
ATOM 683 C C . LEU A 1 88 ? -5.141 -12.148 -2.229 1 98.62 88 LEU A C 1
ATOM 685 O O . LEU A 1 88 ? -5.031 -13.375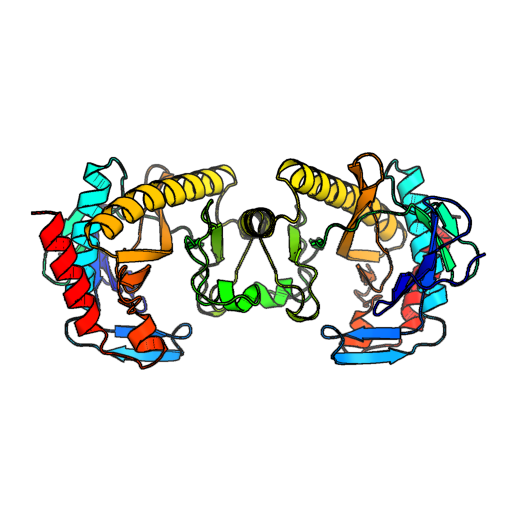 -2.277 1 98.62 88 LEU A O 1
ATOM 689 N N . GLU A 1 89 ? -4.602 -11.344 -3.045 1 98.38 89 GLU A N 1
ATOM 690 C CA . GLU A 1 89 ? -3.381 -11.766 -3.727 1 98.38 89 GLU A CA 1
ATOM 691 C C . GLU A 1 89 ? -2.145 -11.461 -2.885 1 98.38 89 GLU A C 1
ATOM 693 O O . GLU A 1 89 ? -1.937 -10.32 -2.467 1 98.38 89 GLU A O 1
ATOM 698 N N . VAL A 1 90 ? -1.393 -12.453 -2.641 1 98.81 90 VAL A N 1
ATOM 699 C CA . VAL A 1 90 ? -0.175 -12.32 -1.848 1 98.81 90 VAL A CA 1
ATOM 700 C C . VAL A 1 90 ? 1.046 -12.367 -2.764 1 98.81 90 VAL A C 1
ATOM 702 O O . VAL A 1 90 ? 1.362 -13.422 -3.328 1 98.81 90 VAL A O 1
ATOM 705 N N . VAL A 1 91 ? 1.711 -11.258 -2.936 1 98.88 91 VAL A N 1
ATOM 706 C CA . VAL A 1 91 ? 2.855 -11.18 -3.838 1 98.88 91 VAL A CA 1
ATOM 707 C C . VAL A 1 91 ? 4.152 -11.156 -3.029 1 98.88 91 VAL A C 1
ATOM 709 O O . VAL A 1 91 ? 4.273 -10.398 -2.064 1 98.88 91 VAL A O 1
ATOM 712 N N . VAL A 1 92 ? 5.031 -12.008 -3.379 1 98.88 92 VAL A N 1
ATOM 713 C CA . VAL A 1 92 ? 6.34 -12.078 -2.744 1 98.88 92 VAL A CA 1
ATOM 714 C C . VAL A 1 92 ? 7.418 -11.617 -3.729 1 98.88 92 VAL A C 1
ATOM 716 O O . VAL A 1 92 ? 7.504 -12.141 -4.844 1 98.88 92 VAL A O 1
ATOM 719 N N . ARG A 1 93 ? 8.195 -10.672 -3.357 1 98.88 93 ARG A N 1
ATOM 720 C CA . ARG A 1 93 ? 9.195 -10.055 -4.215 1 98.88 93 ARG A CA 1
ATOM 721 C C . ARG A 1 93 ? 10.602 -10.359 -3.719 1 98.88 93 ARG A C 1
ATOM 723 O O . ARG A 1 93 ? 11.008 -9.883 -2.658 1 98.88 93 ARG A O 1
ATOM 730 N N . ASN A 1 94 ? 11.383 -11.062 -4.488 1 98.88 94 ASN A N 1
ATOM 731 C CA . ASN A 1 94 ? 12.758 -11.406 -4.145 1 98.88 94 ASN A CA 1
ATOM 732 C C . ASN A 1 94 ? 13.758 -10.484 -4.844 1 98.88 94 ASN A C 1
ATOM 734 O O . ASN A 1 94 ? 14.875 -10.297 -4.363 1 98.88 94 ASN A O 1
ATOM 738 N N . VAL A 1 95 ? 13.398 -10.039 -5.992 1 98.81 95 VAL A N 1
ATOM 739 C CA . VAL A 1 95 ? 14.227 -9.172 -6.832 1 98.81 95 VAL A CA 1
ATOM 740 C C . VAL A 1 95 ? 13.391 -8.008 -7.355 1 98.81 95 VAL A C 1
ATOM 742 O O . VAL A 1 95 ? 12.219 -8.188 -7.707 1 98.81 95 VAL A O 1
ATOM 745 N N . MET A 1 96 ? 13.961 -6.84 -7.41 1 98.62 96 MET A N 1
ATOM 746 C CA . MET A 1 96 ? 13.289 -5.656 -7.934 1 98.62 96 MET A CA 1
ATOM 747 C C . MET A 1 96 ? 12.891 -5.855 -9.391 1 98.62 96 MET A C 1
ATOM 749 O O . MET A 1 96 ? 13.742 -6.086 -10.25 1 98.62 96 MET A O 1
ATOM 753 N N . ALA A 1 97 ? 11.609 -5.77 -9.641 1 98.12 97 ALA A N 1
ATOM 754 C CA . ALA A 1 97 ? 11.133 -5.965 -11.008 1 98.12 97 ALA A CA 1
ATOM 755 C C . ALA A 1 97 ? 9.672 -5.539 -11.141 1 98.12 97 ALA A C 1
ATOM 757 O O . ALA A 1 97 ? 8.992 -5.305 -10.141 1 98.12 97 ALA A O 1
ATOM 758 N N . GLY A 1 98 ? 9.25 -5.363 -12.383 1 95.62 98 GLY A N 1
ATOM 759 C CA . GLY A 1 98 ? 7.844 -5.152 -12.688 1 95.62 98 GLY A CA 1
ATOM 760 C C . GLY A 1 98 ? 7.262 -3.918 -12.023 1 95.62 98 GLY A C 1
ATOM 761 O O . GLY A 1 98 ? 7.863 -2.842 -12.07 1 95.62 98 GLY A O 1
ATOM 762 N N . SER A 1 99 ? 6.066 -4.078 -11.453 1 96.06 99 SER A N 1
ATOM 763 C CA . SER A 1 99 ? 5.324 -2.959 -10.883 1 96.06 99 SER A CA 1
ATOM 764 C C . SER A 1 99 ? 6.051 -2.375 -9.672 1 96.06 99 SER A C 1
ATOM 766 O O . SER A 1 99 ? 5.965 -1.173 -9.414 1 96.06 99 SER A O 1
ATOM 768 N N . LEU A 1 100 ? 6.758 -3.254 -8.945 1 98.12 100 LEU A N 1
ATOM 769 C CA . LEU A 1 100 ? 7.512 -2.748 -7.801 1 98.12 100 LEU A CA 1
ATOM 770 C C . LEU A 1 100 ? 8.609 -1.796 -8.258 1 98.12 100 LEU A C 1
ATOM 772 O O . LEU A 1 100 ? 8.797 -0.73 -7.664 1 98.12 100 LEU A O 1
ATOM 776 N N . ALA A 1 101 ? 9.391 -2.215 -9.273 1 98 101 ALA A N 1
ATOM 777 C CA . ALA A 1 101 ? 10.445 -1.371 -9.828 1 98 101 ALA A CA 1
ATOM 778 C C . ALA A 1 101 ? 9.891 -0.03 -10.297 1 98 101 ALA A C 1
ATOM 780 O O . ALA A 1 101 ? 10.453 1.023 -10 1 98 101 ALA A O 1
ATOM 781 N N . LYS A 1 102 ? 8.789 -0.127 -10.992 1 96.69 102 LYS A N 1
ATOM 782 C CA . LYS A 1 102 ? 8.141 1.094 -11.469 1 96.69 102 LYS A CA 1
ATOM 783 C C . LYS A 1 102 ? 7.707 1.975 -10.297 1 96.69 102 LYS A C 1
ATOM 785 O O . LYS A 1 102 ? 7.973 3.178 -10.289 1 96.69 102 LYS A O 1
ATOM 790 N N . ARG A 1 103 ? 7.102 1.464 -9.25 1 97.62 103 ARG A N 1
ATOM 791 C CA . ARG A 1 103 ? 6.566 2.182 -8.102 1 97.62 103 ARG A CA 1
ATOM 792 C C . ARG A 1 103 ? 7.684 2.867 -7.316 1 97.62 103 ARG A C 1
ATOM 794 O O . ARG A 1 103 ? 7.512 3.99 -6.84 1 97.62 103 ARG A O 1
ATOM 801 N N . LEU A 1 104 ? 8.828 2.209 -7.25 1 98.12 104 LEU A N 1
ATOM 802 C CA . LEU A 1 104 ? 9.914 2.73 -6.422 1 98.12 104 LEU A CA 1
ATOM 803 C C . LEU A 1 104 ? 10.977 3.41 -7.277 1 98.12 104 LEU A C 1
ATOM 805 O O . LEU A 1 104 ? 12.016 3.834 -6.762 1 98.12 104 LEU A O 1
ATOM 809 N N . GLY A 1 105 ? 10.734 3.537 -8.602 1 97.44 105 GLY A N 1
ATOM 810 C CA . GLY A 1 105 ? 11.641 4.227 -9.5 1 97.44 105 GLY A CA 1
ATOM 811 C C . GLY A 1 105 ? 13.008 3.576 -9.578 1 97.44 105 GLY A C 1
ATOM 812 O O . GLY A 1 105 ? 14.031 4.266 -9.57 1 97.44 105 GLY A O 1
ATOM 813 N N . LYS A 1 106 ? 13.016 2.293 -9.594 1 97.25 106 LYS A N 1
ATOM 814 C CA . LYS A 1 106 ? 14.273 1.558 -9.609 1 97.25 106 LYS A CA 1
ATOM 815 C C . LYS A 1 106 ? 14.383 0.685 -10.859 1 97.25 106 LYS A C 1
ATOM 817 O O . LYS A 1 106 ? 13.375 0.332 -11.469 1 97.25 106 LYS A O 1
ATOM 822 N N . GLU A 1 107 ? 15.57 0.385 -11.234 1 97.06 107 GLU A N 1
ATOM 823 C CA . GLU A 1 107 ? 15.812 -0.564 -12.312 1 97.06 107 GLU A CA 1
ATOM 824 C C . GLU A 1 107 ? 15.586 -2 -11.852 1 97.06 107 GLU A C 1
ATOM 826 O O . GLU A 1 107 ? 15.742 -2.309 -10.672 1 97.06 107 GLU A O 1
ATOM 831 N N . GLU A 1 108 ? 15.281 -2.865 -12.781 1 97.62 108 GLU A N 1
ATOM 832 C CA . GLU A 1 108 ? 15.086 -4.27 -12.445 1 97.62 108 GLU A CA 1
ATOM 833 C C . GLU A 1 108 ? 16.422 -4.961 -12.164 1 97.62 108 GLU A C 1
ATOM 835 O O . GLU A 1 108 ? 17.438 -4.641 -12.781 1 97.62 108 GLU A O 1
ATOM 840 N N . GLY A 1 109 ? 16.375 -5.922 -11.203 1 97.75 109 GLY A N 1
ATOM 841 C CA . GLY A 1 109 ? 17.547 -6.777 -11.07 1 97.75 109 GLY A CA 1
ATOM 842 C C . GLY A 1 109 ? 18.141 -6.754 -9.68 1 97.75 109 GLY A C 1
ATOM 843 O O . GLY A 1 109 ? 18.875 -7.672 -9.297 1 97.75 109 GLY A O 1
ATOM 844 N N . GLU A 1 110 ? 17.891 -5.719 -8.945 1 97.62 110 GLU A N 1
ATOM 845 C CA . GLU A 1 110 ? 18.453 -5.617 -7.602 1 97.62 110 GLU A CA 1
ATOM 846 C C . GLU A 1 110 ? 17.844 -6.66 -6.668 1 97.62 110 GLU A C 1
ATOM 848 O O . GLU A 1 110 ? 16.625 -6.805 -6.602 1 97.62 110 GLU A O 1
ATOM 853 N N . GLU A 1 111 ? 18.656 -7.375 -5.941 1 97.81 111 GLU A N 1
ATOM 854 C CA . GLU A 1 111 ? 18.172 -8.359 -4.98 1 97.81 111 GLU A CA 1
ATOM 855 C C . GLU A 1 111 ? 17.516 -7.68 -3.775 1 97.81 111 GLU A C 1
ATOM 857 O O . GLU A 1 111 ?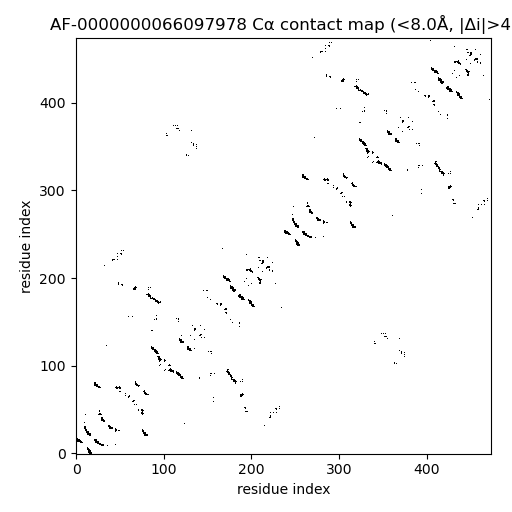 17.969 -6.617 -3.338 1 97.81 111 GLU A O 1
ATOM 862 N N . ILE A 1 112 ? 16.531 -8.312 -3.285 1 98.25 112 ILE A N 1
ATOM 863 C CA . ILE A 1 112 ? 15.883 -7.895 -2.051 1 98.25 112 ILE A CA 1
ATOM 864 C C . ILE A 1 112 ? 16.141 -8.922 -0.953 1 98.25 112 ILE A C 1
ATOM 866 O O . ILE A 1 112 ? 15.5 -9.969 -0.901 1 98.25 112 ILE A O 1
ATOM 870 N N . PRO A 1 113 ? 17.062 -8.672 -0.103 1 92.69 113 PRO A N 1
ATOM 871 C CA . PRO A 1 113 ? 17.516 -9.68 0.861 1 92.69 113 PRO A CA 1
ATOM 872 C C . PRO A 1 113 ? 16.359 -10.258 1.684 1 92.69 113 PRO A C 1
ATOM 874 O O . PRO A 1 113 ? 16.266 -11.477 1.856 1 92.69 113 PRO A O 1
ATOM 877 N N . ASN A 1 114 ? 15.562 -9.445 2.34 1 96.06 114 ASN A N 1
ATOM 878 C CA . ASN A 1 114 ? 14.328 -9.883 2.982 1 96.06 114 ASN A CA 1
ATOM 879 C C . ASN A 1 114 ? 13.109 -9.609 2.098 1 96.06 114 ASN A C 1
ATOM 881 O O . ASN A 1 114 ? 12.609 -8.492 2.049 1 96.06 114 ASN A O 1
ATOM 885 N N . ALA A 1 115 ? 12.703 -10.703 1.415 1 98.5 115 ALA A N 1
ATOM 886 C CA . ALA A 1 115 ? 11.656 -10.547 0.404 1 98.5 115 ALA A CA 1
ATOM 887 C C . ALA A 1 115 ? 10.547 -9.633 0.897 1 98.5 115 ALA A C 1
ATOM 889 O O . ALA A 1 115 ? 10.203 -9.641 2.082 1 98.5 115 ALA A O 1
ATOM 890 N N . ILE A 1 116 ? 10.039 -8.852 0.051 1 98.81 116 ILE A N 1
ATOM 891 C CA . ILE A 1 116 ? 8.883 -8.016 0.344 1 98.81 116 ILE A CA 1
ATOM 892 C C . ILE A 1 116 ? 7.598 -8.805 0.112 1 98.81 116 ILE A C 1
ATOM 894 O O . ILE A 1 116 ? 7.465 -9.5 -0.899 1 98.81 116 ILE A O 1
ATOM 898 N N . VAL A 1 117 ? 6.715 -8.82 1.069 1 98.94 117 VAL A N 1
ATOM 899 C CA . VAL A 1 117 ? 5.398 -9.438 0.926 1 98.94 117 VAL A CA 1
ATOM 900 C C . VAL A 1 117 ? 4.328 -8.359 0.812 1 98.94 117 VAL A C 1
ATOM 902 O O . VAL A 1 117 ? 4.242 -7.469 1.663 1 98.94 117 VAL A O 1
ATOM 905 N N . GLU A 1 118 ? 3.572 -8.406 -0.217 1 98.88 118 GLU A N 1
ATOM 906 C CA . GLU A 1 118 ? 2.531 -7.422 -0.497 1 98.88 118 GLU A CA 1
ATOM 907 C C . GLU A 1 118 ? 1.157 -8.078 -0.573 1 98.88 118 GLU A C 1
ATOM 909 O O . GLU A 1 118 ? 1.02 -9.188 -1.103 1 98.88 118 GLU A O 1
ATOM 914 N N . PHE A 1 119 ? 0.136 -7.352 -0.083 1 98.88 119 PHE A N 1
ATOM 915 C CA . PHE A 1 119 ? -1.255 -7.758 -0.245 1 98.88 119 PHE A CA 1
ATOM 916 C C . PHE A 1 119 ? -1.953 -6.895 -1.29 1 98.88 119 PHE A C 1
ATOM 918 O O . PHE A 1 119 ? -1.794 -5.672 -1.301 1 98.88 119 PHE A O 1
ATOM 925 N N . TYR A 1 120 ? -2.631 -7.516 -2.137 1 98.69 120 TYR A N 1
ATOM 926 C CA . TYR A 1 120 ? -3.527 -6.867 -3.088 1 98.69 120 TYR A CA 1
ATOM 927 C C . TYR A 1 120 ? -4.957 -7.363 -2.912 1 98.69 120 TYR A C 1
ATOM 929 O O . TYR A 1 120 ? -5.188 -8.555 -2.691 1 98.69 120 TYR A O 1
ATOM 937 N N . TYR A 1 121 ? -5.926 -6.453 -2.979 1 98.62 121 TYR A N 1
ATOM 938 C CA . TYR A 1 121 ? -7.336 -6.82 -2.908 1 98.62 121 TYR A CA 1
ATOM 939 C C . TYR A 1 121 ? -7.797 -7.469 -4.211 1 98.62 121 TYR A C 1
ATOM 941 O O . TYR A 1 121 ? -7.785 -6.828 -5.266 1 98.62 121 TYR A O 1
ATOM 949 N N . LYS A 1 122 ? -8.148 -8.711 -4.168 1 96.5 122 LYS A N 1
ATOM 950 C CA . LYS A 1 122 ? -8.586 -9.406 -5.371 1 96.5 122 LYS A CA 1
ATOM 951 C C . LYS A 1 122 ? -9.953 -8.891 -5.832 1 96.5 122 LYS A C 1
ATOM 953 O O . LYS A 1 122 ? -10.992 -9.398 -5.402 1 96.5 122 LYS A O 1
ATOM 958 N N . ASP A 1 123 ? -9.961 -7.957 -6.695 1 95.12 123 ASP A N 1
ATOM 959 C CA . ASP A 1 123 ? -11.141 -7.34 -7.301 1 95.12 123 ASP A CA 1
ATOM 960 C C . ASP A 1 123 ? -10.828 -6.84 -8.711 1 95.12 123 ASP A C 1
ATOM 962 O O . ASP A 1 123 ? -10.273 -5.754 -8.883 1 95.12 123 ASP A O 1
ATOM 966 N N . ASP A 1 124 ? -11.234 -7.617 -9.703 1 91.44 124 ASP A N 1
ATOM 967 C CA . ASP A 1 124 ? -10.914 -7.324 -11.102 1 91.44 124 ASP A CA 1
ATOM 968 C C . ASP A 1 124 ? -11.43 -5.945 -11.5 1 91.44 124 ASP A C 1
ATOM 970 O O . ASP A 1 124 ? -10.789 -5.238 -12.289 1 91.44 124 ASP A O 1
ATOM 974 N N . ALA A 1 125 ? -12.609 -5.617 -10.984 1 93.31 125 ALA A N 1
ATOM 975 C CA . ALA A 1 125 ? -13.219 -4.34 -11.336 1 93.31 125 ALA A CA 1
ATOM 976 C C . ALA A 1 125 ? -12.383 -3.17 -10.828 1 93.31 125 ALA A C 1
ATOM 978 O O . ALA A 1 125 ? -12.43 -2.07 -11.383 1 93.31 125 ALA A O 1
ATOM 979 N N . LEU A 1 126 ? -11.594 -3.342 -9.805 1 96.31 126 LEU A N 1
ATOM 980 C CA . LEU A 1 126 ? -10.773 -2.295 -9.195 1 96.31 126 LEU A CA 1
ATOM 981 C C . LEU A 1 126 ? -9.312 -2.445 -9.594 1 96.31 126 LEU A C 1
ATOM 983 O O . LEU A 1 126 ? -8.445 -1.733 -9.086 1 96.31 126 LEU A O 1
ATOM 987 N N . ASP A 1 127 ? -9.016 -3.428 -10.461 1 94.88 127 ASP A N 1
ATOM 988 C CA . ASP A 1 127 ? -7.664 -3.719 -10.93 1 94.88 127 ASP A CA 1
ATOM 989 C C . ASP A 1 127 ? -6.766 -4.16 -9.781 1 94.88 127 ASP A C 1
ATOM 991 O O . ASP A 1 127 ? -5.617 -3.717 -9.672 1 94.88 127 ASP A O 1
ATOM 995 N N . ASP A 1 128 ? -7.316 -4.867 -8.805 1 96.69 128 ASP A N 1
ATOM 996 C CA . ASP A 1 128 ? -6.609 -5.52 -7.703 1 96.69 128 ASP A CA 1
ATOM 997 C C . ASP A 1 128 ? -5.703 -4.531 -6.973 1 96.69 128 ASP A C 1
ATOM 999 O O . ASP A 1 128 ? -4.48 -4.688 -6.973 1 96.69 128 ASP A O 1
ATOM 1003 N N . PRO A 1 129 ? -6.23 -3.586 -6.328 1 98.25 129 PRO A N 1
ATOM 1004 C CA . PRO A 1 129 ? -5.43 -2.523 -5.715 1 98.25 129 PRO A CA 1
ATOM 1005 C C . PRO A 1 129 ? -4.547 -3.031 -4.578 1 98.25 129 PRO A C 1
ATOM 1007 O O . PRO A 1 129 ? -4.949 -3.922 -3.828 1 98.25 129 PRO A O 1
ATOM 1010 N N . PHE A 1 130 ? -3.354 -2.441 -4.445 1 98.44 130 PHE A N 1
ATOM 1011 C CA . PHE A 1 130 ? -2.443 -2.621 -3.318 1 98.44 130 PHE A CA 1
ATOM 1012 C C . PHE A 1 130 ? -3.088 -2.145 -2.023 1 98.44 130 PHE A C 1
ATOM 1014 O O . PHE A 1 130 ? -3.725 -1.089 -1.991 1 98.44 130 PHE A O 1
ATOM 1021 N N . ILE A 1 131 ? -3.045 -3.004 -0.923 1 98.75 131 ILE A N 1
ATOM 1022 C CA . ILE A 1 131 ? -3.668 -2.637 0.344 1 98.75 131 ILE A CA 1
ATOM 1023 C C . ILE A 1 131 ? -2.77 -3.062 1.503 1 98.75 131 ILE A C 1
ATOM 1025 O O . ILE A 1 131 ? -1.885 -3.904 1.334 1 98.75 131 ILE A O 1
ATOM 1029 N N . ASN A 1 132 ? -2.895 -2.422 2.637 1 98.62 132 ASN A N 1
ATOM 1030 C CA . ASN A 1 132 ? -2.178 -2.826 3.84 1 98.62 132 ASN A CA 1
ATOM 1031 C C . ASN A 1 132 ? -3.1 -3.529 4.832 1 98.62 132 ASN A C 1
ATOM 1033 O O . ASN A 1 132 ? -4.242 -3.852 4.504 1 98.62 132 ASN A O 1
ATOM 1037 N N . ASP A 1 133 ? -2.619 -3.848 6.016 1 98.5 133 ASP A N 1
ATOM 1038 C CA . ASP A 1 133 ? -3.348 -4.645 6.996 1 98.5 133 ASP A CA 1
ATOM 1039 C C . ASP A 1 133 ? -4.637 -3.945 7.426 1 98.5 133 ASP A C 1
ATOM 1041 O O . ASP A 1 133 ? -5.672 -4.59 7.598 1 98.5 133 ASP A O 1
ATOM 1045 N N . ASP A 1 134 ? -4.594 -2.658 7.586 1 98.62 134 ASP A N 1
ATOM 1046 C CA . ASP A 1 134 ? -5.77 -1.915 8.023 1 98.62 134 ASP A CA 1
ATOM 1047 C C . ASP A 1 134 ? -6.883 -1.979 6.98 1 98.62 134 ASP A C 1
ATOM 1049 O O . ASP A 1 134 ? -8.062 -2.033 7.328 1 98.62 134 ASP A O 1
ATOM 1053 N N . HIS A 1 135 ? -6.523 -1.922 5.727 1 98.75 135 HIS A N 1
ATOM 1054 C CA . HIS A 1 135 ? -7.516 -2.082 4.668 1 98.75 135 HIS A CA 1
ATOM 1055 C C . HIS A 1 135 ? -8.18 -3.453 4.742 1 98.75 135 HIS A C 1
ATOM 1057 O O . HIS A 1 135 ? -9.398 -3.564 4.594 1 98.75 135 HIS A O 1
ATOM 1063 N N . VAL A 1 136 ? -7.297 -4.484 4.949 1 98.69 136 VAL A N 1
ATOM 1064 C CA . VAL A 1 136 ? -7.793 -5.855 5.02 1 98.69 136 VAL A CA 1
ATOM 1065 C C . VAL A 1 136 ? -8.828 -5.973 6.137 1 98.69 136 VAL A C 1
ATOM 1067 O O . VAL A 1 136 ? -9.883 -6.594 5.953 1 98.69 136 VAL A O 1
ATOM 1070 N N . LEU A 1 137 ? -8.523 -5.359 7.277 1 98.5 137 LEU A N 1
ATOM 1071 C CA . LEU A 1 137 ? -9.43 -5.387 8.422 1 98.5 137 LEU A CA 1
ATOM 1072 C C . LEU A 1 137 ? -10.711 -4.617 8.117 1 98.5 137 LEU A C 1
ATOM 1074 O O . LEU A 1 137 ? -11.812 -5.102 8.391 1 98.5 137 LEU A O 1
ATOM 1078 N N . TYR A 1 138 ? -10.609 -3.451 7.547 1 98.19 138 TYR A N 1
ATOM 1079 C CA . TYR A 1 138 ? -11.773 -2.627 7.223 1 98.19 138 TYR A CA 1
ATOM 1080 C C . TYR A 1 138 ? -12.711 -3.355 6.273 1 98.19 138 TYR A C 1
ATOM 1082 O O . TYR A 1 138 ? -13.93 -3.299 6.43 1 98.19 138 TYR A O 1
ATOM 1090 N N . LEU A 1 139 ? -12.133 -4.062 5.293 1 97.88 139 LEU A N 1
ATOM 1091 C CA . LEU A 1 139 ? -12.906 -4.754 4.266 1 97.88 139 LEU A CA 1
ATOM 1092 C C . LEU A 1 139 ? -13.406 -6.102 4.777 1 97.88 139 LEU A C 1
ATOM 1094 O O . LEU A 1 139 ? -14.109 -6.816 4.062 1 97.88 139 LEU A O 1
ATOM 1098 N N . ASP A 1 140 ? -13.023 -6.496 5.961 1 97.56 140 ASP A N 1
ATOM 1099 C CA . ASP A 1 140 ? -13.43 -7.738 6.613 1 97.56 140 ASP A CA 1
ATOM 1100 C C . ASP A 1 140 ? -13.008 -8.953 5.793 1 97.56 140 ASP A C 1
ATOM 1102 O O . ASP A 1 140 ? -13.797 -9.891 5.617 1 97.56 140 ASP A O 1
ATOM 1106 N N . ILE A 1 141 ? -11.789 -8.922 5.266 1 98.25 141 ILE A N 1
ATOM 1107 C CA . ILE A 1 141 ? -11.266 -9.961 4.383 1 98.25 141 ILE A CA 1
ATOM 1108 C C . ILE A 1 141 ? -10.633 -11.078 5.215 1 98.25 141 ILE A C 1
ATOM 1110 O O . ILE A 1 141 ? -10.82 -12.258 4.93 1 98.25 141 ILE A O 1
ATOM 1114 N N . ALA A 1 142 ? -9.867 -10.703 6.219 1 98.5 142 ALA A N 1
ATOM 1115 C CA . ALA A 1 142 ? -9.109 -11.617 7.066 1 98.5 142 ALA A CA 1
ATOM 1116 C C . ALA A 1 142 ? -8.82 -11 8.43 1 98.5 142 ALA A C 1
ATOM 1118 O O . ALA A 1 142 ? -8.742 -9.773 8.555 1 98.5 142 ALA A O 1
ATOM 1119 N N . THR A 1 143 ? -8.656 -11.789 9.414 1 98.06 143 THR A N 1
ATOM 1120 C CA . THR A 1 143 ? -8.258 -11.328 10.734 1 98.06 143 THR A CA 1
ATOM 1121 C C . THR A 1 143 ? -6.758 -11.062 10.789 1 98.06 143 THR A C 1
ATOM 1123 O O . THR A 1 143 ? -6.02 -11.477 9.891 1 98.06 143 THR A O 1
ATOM 1126 N N . THR A 1 144 ? -6.324 -10.383 11.82 1 98.12 144 THR A N 1
ATOM 1127 C CA . THR A 1 144 ? -4.898 -10.148 12.023 1 98.12 144 THR A CA 1
ATOM 1128 C C . THR A 1 144 ? -4.133 -11.469 12.07 1 98.12 144 THR A C 1
ATOM 1130 O O . THR A 1 144 ? -3.082 -11.602 11.438 1 98.12 144 THR A O 1
ATOM 1133 N N . ASN A 1 145 ? -4.703 -12.43 12.797 1 98.19 145 ASN A N 1
ATOM 1134 C CA . ASN A 1 145 ? -4.062 -13.742 12.898 1 98.19 145 ASN A CA 1
ATOM 1135 C C . ASN A 1 145 ? -3.963 -14.422 11.539 1 98.19 145 ASN A C 1
ATOM 1137 O O . ASN A 1 145 ? -2.936 -15.016 11.211 1 98.19 145 ASN A O 1
ATOM 1141 N N . GLU A 1 146 ? -5.008 -14.336 10.758 1 98.38 146 GLU A N 1
ATOM 1142 C CA . GLU A 1 146 ? -4.988 -14.93 9.422 1 98.38 146 GLU A CA 1
ATOM 1143 C C . GLU A 1 146 ? -3.938 -14.266 8.539 1 98.38 146 GLU A C 1
ATOM 1145 O O . GLU A 1 146 ? -3.223 -14.938 7.797 1 98.38 146 GLU A O 1
ATOM 1150 N N . MET A 1 147 ? -3.863 -12.93 8.609 1 98.62 147 MET A N 1
ATOM 1151 C CA . MET A 1 147 ? -2.859 -12.211 7.824 1 98.62 147 MET A CA 1
ATOM 1152 C C . MET A 1 147 ? -1.451 -12.656 8.211 1 98.62 147 MET A C 1
ATOM 1154 O O . MET A 1 147 ? -0.598 -12.844 7.344 1 98.62 147 MET A O 1
ATOM 1158 N N . ASP A 1 148 ? -1.196 -12.797 9.484 1 98.38 148 ASP A N 1
ATOM 1159 C CA . ASP A 1 148 ? 0.106 -13.25 9.961 1 98.38 148 ASP A CA 1
ATOM 1160 C C . ASP A 1 148 ? 0.413 -14.656 9.4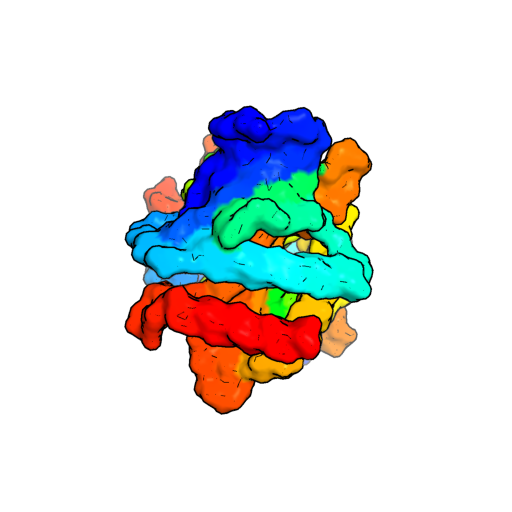45 1 98.38 148 ASP A C 1
ATOM 1162 O O . ASP A 1 148 ? 1.532 -14.938 9.016 1 98.38 148 ASP A O 1
ATOM 1166 N N . THR A 1 149 ? -0.598 -15.547 9.516 1 98.31 149 THR A N 1
ATOM 1167 C CA . THR A 1 149 ? -0.45 -16.922 9.031 1 98.31 149 THR A CA 1
ATOM 1168 C C . THR A 1 149 ? -0.121 -16.922 7.539 1 98.31 149 THR A C 1
ATOM 1170 O O . THR A 1 149 ? 0.768 -17.656 7.102 1 98.31 149 THR A O 1
ATOM 1173 N N . ILE A 1 150 ? -0.788 -16.078 6.812 1 98.62 150 ILE A N 1
ATOM 1174 C CA . ILE A 1 150 ? -0.601 -16 5.367 1 98.62 150 ILE A CA 1
ATOM 1175 C C . ILE A 1 150 ? 0.811 -15.516 5.055 1 98.62 150 ILE A C 1
ATOM 1177 O O . ILE A 1 150 ? 1.496 -16.078 4.199 1 98.62 150 ILE A O 1
ATOM 1181 N N . ARG A 1 151 ? 1.253 -14.492 5.738 1 98.5 151 ARG A N 1
ATOM 1182 C CA . ARG A 1 151 ? 2.594 -13.961 5.516 1 98.5 151 ARG A CA 1
ATOM 1183 C C . ARG A 1 151 ? 3.656 -15.008 5.828 1 98.5 151 ARG A C 1
ATOM 1185 O O . ARG A 1 151 ? 4.617 -15.172 5.074 1 98.5 151 ARG A O 1
ATOM 1192 N N . GLN A 1 152 ? 3.475 -15.648 6.934 1 98.19 152 GLN A N 1
ATOM 1193 C CA . GLN A 1 152 ? 4.426 -16.688 7.316 1 98.19 152 GLN A CA 1
ATOM 1194 C C . GLN A 1 152 ? 4.461 -17.812 6.289 1 98.19 152 GLN A C 1
ATOM 1196 O O . GLN A 1 152 ? 5.535 -18.297 5.926 1 98.19 152 GLN A O 1
ATOM 1201 N N . ALA A 1 153 ? 3.275 -18.266 5.859 1 98.19 153 ALA A N 1
ATOM 1202 C CA . ALA A 1 153 ? 3.191 -19.312 4.836 1 98.19 153 ALA A CA 1
ATOM 1203 C C . ALA A 1 153 ? 3.873 -18.859 3.545 1 98.19 153 ALA A C 1
ATOM 1205 O O . ALA A 1 153 ? 4.625 -19.625 2.938 1 98.19 153 ALA A O 1
ATOM 1206 N N . ALA A 1 154 ? 3.605 -17.609 3.145 1 98.62 154 ALA A N 1
ATOM 1207 C CA . ALA A 1 154 ? 4.191 -17.062 1.919 1 98.62 154 ALA A CA 1
ATOM 1208 C C . ALA A 1 154 ? 5.715 -17.078 1.992 1 98.62 154 ALA A C 1
ATOM 1210 O O . ALA A 1 154 ? 6.387 -17.438 1.024 1 98.62 154 ALA A O 1
ATOM 1211 N N . ARG A 1 155 ? 6.242 -16.688 3.109 1 98.56 155 ARG A N 1
ATOM 1212 C CA . ARG A 1 155 ? 7.691 -16.656 3.285 1 98.56 155 ARG A CA 1
ATOM 1213 C C . ARG A 1 155 ? 8.281 -18.047 3.295 1 98.56 155 ARG A C 1
ATOM 1215 O O . ARG A 1 155 ? 9.375 -18.281 2.766 1 98.56 155 ARG A O 1
ATOM 1222 N N . SER A 1 156 ? 7.609 -18.969 3.943 1 98.44 156 SER A N 1
ATOM 1223 C CA . SER A 1 156 ? 8.062 -20.359 3.938 1 98.44 156 SER A CA 1
ATOM 1224 C C . SER A 1 156 ? 8.062 -20.938 2.525 1 98.44 156 SER A C 1
ATOM 1226 O O . SER A 1 156 ? 9.031 -21.594 2.119 1 98.44 156 SER A O 1
ATOM 1228 N N . ILE A 1 157 ? 6.992 -20.703 1.823 1 98.75 157 ILE A N 1
ATOM 1229 C CA . ILE A 1 157 ? 6.887 -21.141 0.44 1 98.75 157 ILE A CA 1
ATOM 1230 C C . ILE A 1 157 ? 8.008 -20.531 -0.392 1 98.75 157 ILE A C 1
ATOM 1232 O O . ILE A 1 157 ? 8.625 -21.203 -1.214 1 98.75 157 ILE A O 1
ATOM 1236 N N . ASN A 1 158 ? 8.258 -19.266 -0.163 1 98.88 158 ASN A N 1
ATOM 1237 C CA . ASN A 1 158 ? 9.32 -18.562 -0.875 1 98.88 158 ASN A CA 1
ATOM 1238 C C . ASN A 1 158 ? 10.664 -19.266 -0.701 1 98.88 158 ASN A C 1
ATOM 1240 O O . ASN A 1 158 ? 11.406 -19.438 -1.67 1 98.88 158 ASN A O 1
ATOM 1244 N N . LYS A 1 159 ? 10.984 -19.562 0.503 1 98.5 159 LYS A N 1
ATOM 1245 C CA . LYS A 1 159 ? 12.25 -20.234 0.786 1 98.5 159 LYS A CA 1
ATOM 1246 C C . LYS A 1 159 ? 12.367 -21.547 0.014 1 98.5 159 LYS A C 1
ATOM 1248 O O . LYS A 1 159 ? 13.391 -21.797 -0.625 1 98.5 159 LYS A O 1
ATOM 1253 N N . VAL A 1 160 ? 11.359 -22.344 0.025 1 98.62 160 VAL A N 1
ATOM 1254 C CA . VAL A 1 160 ? 11.352 -23.641 -0.622 1 98.62 160 VAL A CA 1
ATOM 1255 C C . VAL A 1 160 ? 11.422 -23.469 -2.137 1 98.62 160 VAL A C 1
ATOM 1257 O O . VAL A 1 160 ? 12.164 -24.188 -2.814 1 98.62 160 VAL A O 1
ATOM 1260 N N . LEU A 1 161 ? 10.641 -22.531 -2.672 1 98.81 161 LEU A N 1
ATOM 1261 C CA . LEU A 1 161 ? 10.625 -22.297 -4.113 1 98.81 161 LEU A CA 1
ATOM 1262 C C . LEU A 1 161 ? 11.969 -21.75 -4.594 1 98.81 161 LEU A C 1
ATOM 1264 O O . LEU A 1 161 ? 12.422 -22.094 -5.688 1 98.81 161 LEU A O 1
ATOM 1268 N N . GLN A 1 162 ? 12.539 -20.859 -3.822 1 98.62 162 GLN A N 1
ATOM 1269 C CA . GLN A 1 162 ? 13.859 -20.359 -4.207 1 98.62 162 GLN A CA 1
ATOM 1270 C C . GLN A 1 162 ? 14.859 -21.5 -4.34 1 98.62 162 GLN A C 1
ATOM 1272 O O . GLN A 1 162 ? 15.664 -21.531 -5.27 1 98.62 162 GLN A O 1
ATOM 1277 N N . GLU A 1 163 ? 14.828 -22.391 -3.418 1 98.19 163 GLU A N 1
ATOM 1278 C CA . GLU A 1 163 ? 15.711 -23.547 -3.477 1 98.19 163 GLU A CA 1
ATOM 1279 C C . GLU A 1 163 ? 15.445 -24.375 -4.727 1 98.19 163 GLU A C 1
ATOM 1281 O O . GLU A 1 163 ? 16.375 -24.75 -5.445 1 98.19 163 GLU A O 1
ATOM 1286 N N . LEU A 1 164 ? 14.234 -24.688 -4.992 1 98.56 164 LEU A N 1
ATOM 1287 C CA . LEU A 1 164 ? 13.852 -25.484 -6.152 1 98.56 164 LEU A CA 1
ATOM 1288 C C . LEU A 1 164 ? 14.305 -24.812 -7.445 1 98.56 164 LEU A C 1
ATOM 1290 O O . LEU A 1 164 ? 14.969 -25.453 -8.281 1 98.56 164 LEU A O 1
ATOM 1294 N N . PHE A 1 165 ? 13.953 -23.562 -7.625 1 98.81 165 PHE A N 1
ATOM 1295 C CA . PHE A 1 165 ? 14.25 -22.859 -8.867 1 98.81 165 PHE A CA 1
ATOM 1296 C C . PHE A 1 165 ? 15.75 -22.672 -9.031 1 98.81 165 PHE A C 1
ATOM 1298 O O . PHE A 1 165 ? 16.266 -22.688 -10.148 1 98.81 165 PHE A O 1
ATOM 1305 N N . ASN A 1 166 ? 16.406 -22.484 -7.895 1 98.5 166 ASN A N 1
ATOM 1306 C CA . ASN A 1 166 ? 17.875 -22.422 -7.969 1 98.5 166 ASN A CA 1
ATOM 1307 C C . ASN A 1 166 ? 18.453 -23.703 -8.547 1 98.5 166 ASN A C 1
ATOM 1309 O O . ASN A 1 166 ? 19.391 -23.656 -9.359 1 98.5 166 ASN A O 1
ATOM 1313 N N . GLN A 1 167 ? 17.969 -24.828 -8.18 1 98.31 167 GLN A N 1
ATOM 1314 C CA . GLN A 1 167 ? 18.406 -26.109 -8.727 1 98.31 167 GLN A CA 1
ATOM 1315 C C . GLN A 1 167 ? 18.141 -26.188 -10.227 1 98.31 167 GLN A C 1
ATOM 1317 O O . GLN A 1 167 ? 18.828 -26.891 -10.953 1 98.31 167 GLN A O 1
ATOM 1322 N N . MET A 1 168 ? 17.203 -25.469 -10.68 1 98.5 168 MET A N 1
ATOM 1323 C CA . MET A 1 168 ? 16.812 -25.438 -12.086 1 98.5 168 MET A CA 1
ATOM 1324 C C . MET A 1 168 ? 17.594 -24.391 -12.852 1 98.5 168 MET A C 1
ATOM 1326 O O . MET A 1 168 ? 17.344 -24.141 -14.031 1 98.5 168 MET A O 1
ATOM 1330 N N . ASN A 1 169 ? 18.5 -23.703 -12.148 1 98.62 169 ASN A N 1
ATOM 1331 C CA . ASN A 1 169 ? 19.234 -22.562 -12.703 1 98.62 169 ASN A CA 1
ATOM 1332 C C . ASN A 1 169 ? 18.297 -21.438 -13.133 1 98.62 169 ASN A C 1
ATOM 1334 O O . ASN A 1 169 ? 18.453 -20.875 -14.219 1 98.62 169 ASN A O 1
ATOM 1338 N N . ILE A 1 170 ? 17.328 -21.219 -12.32 1 98.88 170 ILE A N 1
ATOM 1339 C CA . ILE A 1 170 ? 16.359 -20.156 -12.516 1 98.88 170 ILE A CA 1
ATOM 1340 C C . ILE A 1 170 ? 16.312 -19.25 -11.281 1 98.88 170 ILE A C 1
ATOM 1342 O O . ILE A 1 170 ? 16.344 -19.75 -10.148 1 98.88 170 ILE A O 1
ATOM 1346 N N . THR A 1 171 ? 16.375 -17.953 -11.422 1 98.81 171 THR A N 1
ATOM 1347 C CA . THR A 1 171 ? 16.141 -17.016 -10.336 1 98.81 171 THR A CA 1
ATOM 1348 C C . THR A 1 171 ? 14.648 -16.734 -10.164 1 98.81 171 THR A C 1
ATOM 1350 O O . THR A 1 171 ? 13.969 -16.359 -11.125 1 98.81 171 THR A O 1
ATOM 1353 N N . LEU A 1 172 ? 14.133 -17.016 -9.031 1 98.88 172 LEU A N 1
ATOM 1354 C CA . LEU A 1 172 ? 12.766 -16.656 -8.688 1 98.88 172 LEU A CA 1
ATOM 1355 C C . LEU A 1 172 ? 12.664 -15.164 -8.367 1 98.88 172 LEU A C 1
ATOM 1357 O O . LEU A 1 172 ? 13.094 -14.727 -7.293 1 98.88 172 LEU A O 1
ATOM 1361 N N . ILE A 1 173 ? 12.141 -14.359 -9.242 1 98.88 173 ILE A N 1
ATOM 1362 C CA . ILE A 1 173 ? 12.109 -12.906 -9.133 1 98.88 173 ILE A CA 1
ATOM 1363 C C . ILE A 1 173 ? 10.984 -12.484 -8.18 1 98.88 173 ILE A C 1
ATOM 1365 O O . ILE A 1 173 ? 11.227 -11.766 -7.207 1 98.88 173 ILE A O 1
ATOM 1369 N N . ASP A 1 174 ? 9.789 -12.898 -8.445 1 98.88 174 ASP A N 1
ATOM 1370 C CA . ASP A 1 174 ? 8.609 -12.719 -7.609 1 98.88 174 ASP A CA 1
ATOM 1371 C C . ASP A 1 174 ? 7.5 -13.695 -8 1 98.88 174 ASP A C 1
ATOM 1373 O O . ASP A 1 174 ? 7.641 -14.438 -8.977 1 98.88 174 ASP A O 1
ATOM 1377 N N . PHE A 1 175 ? 6.531 -13.766 -7.195 1 98.81 175 PHE A N 1
ATOM 1378 C CA . PHE A 1 175 ? 5.398 -14.633 -7.496 1 98.81 175 PHE A CA 1
ATOM 1379 C C . PHE A 1 175 ? 4.168 -14.211 -6.703 1 98.81 175 PHE A C 1
ATOM 1381 O O . PHE A 1 175 ? 4.266 -13.406 -5.773 1 98.81 175 PHE A O 1
ATOM 1388 N N . LYS A 1 176 ? 3.051 -14.648 -7.098 1 98.56 176 LYS A N 1
ATOM 1389 C CA . LYS A 1 176 ? 1.759 -14.336 -6.492 1 98.56 176 LYS A CA 1
ATOM 1390 C C . LYS A 1 176 ? 1.063 -15.602 -6.008 1 98.56 176 LYS A C 1
ATOM 1392 O O . LYS A 1 176 ? 1.07 -16.625 -6.699 1 98.56 176 LYS A O 1
ATOM 1397 N N . LEU A 1 177 ? 0.547 -15.562 -4.789 1 98.62 177 LEU A N 1
ATOM 1398 C CA . LEU A 1 177 ? -0.18 -16.672 -4.191 1 98.62 177 LEU A CA 1
ATOM 1399 C C . LEU A 1 177 ? -1.583 -16.25 -3.773 1 98.62 177 LEU A C 1
ATOM 1401 O O . LEU A 1 177 ? -1.817 -15.07 -3.484 1 98.62 177 LEU A O 1
ATOM 1405 N N . GLU A 1 178 ? -2.432 -17.203 -3.717 1 98.19 178 GLU A N 1
ATOM 1406 C CA . GLU A 1 178 ? -3.73 -17.078 -3.061 1 98.19 178 GLU A CA 1
ATOM 1407 C C . GLU A 1 178 ? -3.924 -18.172 -2.01 1 98.19 178 GLU A C 1
ATOM 1409 O O . GLU A 1 178 ? -3.361 -19.266 -2.129 1 98.19 178 GLU A O 1
ATOM 1414 N N . PHE A 1 179 ? -4.703 -17.844 -1.005 1 98.69 179 PHE A N 1
ATOM 1415 C CA . PHE A 1 179 ? -5 -18.766 0.084 1 98.69 179 PHE A CA 1
ATOM 1416 C C . PHE A 1 179 ? -6.504 -18.875 0.3 1 98.69 179 PHE A C 1
ATOM 1418 O O . PHE A 1 179 ? -7.266 -18.016 -0.13 1 98.69 179 PHE A O 1
ATOM 1425 N N . GLY A 1 180 ? -6.902 -19.906 0.875 1 98.25 180 GLY A N 1
ATOM 1426 C CA . GLY A 1 180 ? -8.297 -20.125 1.237 1 98.25 180 GLY A CA 1
ATOM 1427 C C . GLY A 1 180 ? -8.461 -20.812 2.58 1 98.25 180 GLY A C 1
ATOM 1428 O O . GLY A 1 180 ? -7.488 -21.312 3.152 1 98.25 180 GLY A O 1
ATOM 1429 N N . ARG A 1 181 ? -9.656 -20.719 3.121 1 97.75 181 ARG A N 1
ATOM 1430 C CA . ARG A 1 181 ? -10.031 -21.422 4.344 1 97.75 181 ARG A CA 1
ATOM 1431 C C . ARG A 1 181 ? -10.656 -22.766 4.023 1 97.75 181 ARG A C 1
ATOM 1433 O O . ARG A 1 181 ? -11.555 -22.859 3.186 1 97.75 181 ARG A O 1
ATOM 1440 N N . ASP A 1 182 ? -10.18 -23.859 4.633 1 95.06 182 ASP A N 1
ATOM 1441 C CA . ASP A 1 182 ? -10.852 -25.141 4.48 1 95.06 182 ASP A CA 1
ATOM 1442 C C . ASP A 1 182 ? -12.062 -25.234 5.406 1 95.06 182 ASP A C 1
ATOM 1444 O O . ASP A 1 182 ? -12.43 -24.25 6.062 1 95.06 182 ASP A O 1
ATOM 1448 N N . ALA A 1 183 ? -12.688 -26.391 5.395 1 94.06 183 ALA A N 1
ATOM 1449 C CA . ALA A 1 183 ? -13.922 -26.562 6.152 1 94.06 183 ALA A CA 1
ATOM 1450 C C . ALA A 1 183 ? -13.688 -26.375 7.645 1 94.06 183 ALA A C 1
ATOM 1452 O O . ALA A 1 183 ? -14.586 -25.938 8.375 1 94.06 183 ALA A O 1
ATOM 1453 N N . ALA A 1 184 ? -12.484 -26.594 8.117 1 94.19 184 ALA A N 1
ATOM 1454 C CA . ALA A 1 184 ? -12.141 -26.484 9.531 1 94.19 184 ALA A CA 1
ATOM 1455 C C . ALA A 1 184 ? -11.633 -25.094 9.859 1 94.19 184 ALA A C 1
ATOM 1457 O O . ALA A 1 184 ? -11.328 -24.781 11.016 1 94.19 184 ALA A O 1
ATOM 1458 N N . GLY A 1 185 ? -11.453 -24.25 8.867 1 94.5 185 GLY A N 1
ATOM 1459 C CA . GLY A 1 185 ? -11.008 -22.875 9.086 1 94.5 185 GLY A CA 1
ATOM 1460 C C . GLY A 1 185 ? -9.508 -22.703 8.938 1 94.5 185 GLY A C 1
ATOM 1461 O O . GLY A 1 185 ? -8.977 -21.609 9.148 1 94.5 185 GLY A O 1
ATOM 1462 N N . ASN A 1 186 ? -8.891 -23.766 8.555 1 94.62 186 ASN A N 1
ATOM 1463 C CA . ASN A 1 186 ? -7.449 -23.672 8.352 1 94.62 186 ASN A CA 1
ATOM 1464 C C . ASN A 1 186 ? -7.113 -22.984 7.027 1 94.62 186 ASN A C 1
ATOM 1466 O O . ASN A 1 186 ? -7.809 -23.172 6.027 1 94.62 186 ASN A O 1
ATOM 1470 N N . ILE A 1 187 ? -6.066 -22.219 7.059 1 96.69 187 ILE A N 1
ATOM 1471 C CA . ILE A 1 187 ? -5.605 -21.531 5.859 1 96.69 187 ILE A CA 1
ATOM 1472 C C . ILE A 1 187 ? -4.715 -22.453 5.035 1 96.69 187 ILE A C 1
ATOM 1474 O O . ILE A 1 187 ? -3.756 -23.031 5.555 1 96.69 187 ILE A O 1
ATOM 1478 N N . LEU A 1 188 ? -5.055 -22.578 3.777 1 95.56 188 LEU A N 1
ATOM 1479 C CA . LEU A 1 188 ? -4.328 -23.438 2.85 1 95.56 188 LEU A CA 1
ATOM 1480 C C . LEU A 1 188 ? -3.914 -22.656 1.603 1 95.56 188 LEU A C 1
ATOM 1482 O O . LEU A 1 188 ? -4.676 -21.828 1.098 1 95.56 188 LEU A O 1
ATOM 1486 N N . LEU A 1 189 ? -2.695 -23.016 1.197 1 97.94 189 LEU A N 1
ATOM 1487 C CA . LEU A 1 189 ? -2.314 -22.516 -0.124 1 97.94 189 LEU A CA 1
ATOM 1488 C C . LEU A 1 189 ? -3.291 -23.016 -1.187 1 97.94 189 LEU A C 1
ATOM 1490 O O . LEU A 1 189 ? -3.494 -24.219 -1.335 1 97.94 189 LEU A O 1
ATOM 1494 N N . ALA A 1 190 ? -4 -22.125 -1.828 1 96 190 ALA A N 1
ATOM 1495 C CA . ALA A 1 190 ? -5.035 -22.453 -2.809 1 96 190 ALA A CA 1
ATOM 1496 C C . ALA A 1 190 ? -4.848 -21.641 -4.086 1 96 190 ALA A C 1
ATOM 1498 O O . ALA A 1 190 ? -5.621 -20.719 -4.359 1 96 190 ALA A O 1
ATOM 1499 N N . ASP A 1 191 ? -3.877 -22.016 -4.852 1 92.19 191 ASP A N 1
ATOM 1500 C CA . ASP A 1 191 ? -3.521 -21.234 -6.039 1 92.19 191 ASP A CA 1
ATOM 1501 C C . ASP A 1 191 ? -2.916 -22.141 -7.113 1 92.19 191 ASP A C 1
ATOM 1503 O O . ASP A 1 191 ? -3.291 -23.312 -7.238 1 92.19 191 ASP A O 1
ATOM 1507 N N . GLU A 1 192 ? -2.35 -21.5 -8.07 1 95.69 192 GLU A N 1
ATOM 1508 C CA . GLU A 1 192 ? -1.455 -22.016 -9.102 1 95.69 192 GLU A CA 1
ATOM 1509 C C . GLU A 1 192 ? -0.039 -21.484 -8.93 1 95.69 192 GLU A C 1
ATOM 1511 O O . GLU A 1 192 ? 0.147 -20.344 -8.484 1 95.69 192 GLU A O 1
ATOM 1516 N N . ILE A 1 193 ? 0.981 -22.406 -9.094 1 98.56 193 ILE A N 1
ATOM 1517 C CA . ILE A 1 193 ? 2.357 -21.938 -9.188 1 98.56 193 ILE A CA 1
ATOM 1518 C C . ILE A 1 193 ? 2.961 -22.359 -10.523 1 98.56 193 ILE A C 1
ATOM 1520 O O . ILE A 1 193 ? 3.25 -23.547 -10.734 1 98.56 193 ILE A O 1
ATOM 1524 N N . SER A 1 194 ? 3.107 -21.438 -11.391 1 98.56 194 SER A N 1
ATOM 1525 C CA . SER A 1 194 ? 3.564 -21.625 -12.766 1 98.56 194 SER A CA 1
ATOM 1526 C C . SER A 1 194 ? 4.172 -20.344 -13.32 1 98.56 194 SER A C 1
ATOM 1528 O O . SER A 1 194 ? 4.164 -19.297 -12.656 1 98.56 194 SER A O 1
ATOM 1530 N N . PRO A 1 195 ? 4.719 -20.344 -14.523 1 98.38 195 PRO A N 1
ATOM 1531 C CA . PRO A 1 195 ? 5.246 -19.109 -15.109 1 98.38 195 PRO A CA 1
ATOM 1532 C C . PRO A 1 195 ? 4.164 -18.062 -15.359 1 98.38 195 PRO A C 1
ATOM 1534 O O . PRO A 1 195 ? 4.473 -16.906 -15.688 1 98.38 195 PRO A O 1
ATOM 1537 N N . ASP A 1 196 ? 2.846 -18.422 -15.172 1 97.25 196 ASP A N 1
ATOM 1538 C CA . ASP A 1 196 ? 1.765 -17.438 -15.211 1 97.25 196 ASP A CA 1
ATOM 1539 C C . ASP A 1 196 ? 1.758 -16.578 -13.945 1 97.25 196 ASP A C 1
ATOM 1541 O O . ASP A 1 196 ? 1.31 -15.438 -13.961 1 97.25 196 ASP A O 1
ATOM 1545 N N . THR A 1 197 ? 2.197 -17.188 -12.797 1 97.56 197 THR A N 1
ATOM 1546 C CA . THR A 1 197 ? 2.031 -16.531 -11.508 1 97.56 197 THR A CA 1
ATOM 1547 C C . THR A 1 197 ? 3.389 -16.188 -10.891 1 97.56 197 THR A C 1
ATOM 1549 O O . THR A 1 197 ? 3.461 -15.734 -9.75 1 97.56 197 THR A O 1
ATOM 1552 N N . CYS A 1 198 ? 4.445 -16.516 -11.617 1 98.62 198 CYS A N 1
ATOM 1553 C CA . CYS A 1 198 ? 5.805 -16.219 -11.18 1 98.62 198 CYS A CA 1
ATOM 1554 C C . CYS A 1 198 ? 6.539 -15.383 -12.227 1 98.62 198 CYS A C 1
ATOM 1556 O O . CYS A 1 198 ? 6.281 -15.523 -13.422 1 98.62 198 CYS A O 1
ATOM 1558 N N . ARG A 1 199 ? 7.402 -14.625 -11.812 1 98.69 199 ARG A N 1
ATOM 1559 C CA . ARG A 1 199 ? 8.469 -14.148 -12.68 1 98.69 199 ARG A CA 1
ATOM 1560 C C . ARG A 1 199 ? 9.742 -14.961 -12.484 1 98.69 199 ARG A C 1
ATOM 1562 O O . ARG A 1 199 ? 10.227 -15.109 -11.359 1 98.69 199 ARG A O 1
ATOM 1569 N N . LEU A 1 200 ? 10.195 -15.445 -13.547 1 98.88 200 LEU A N 1
ATOM 1570 C CA . LEU A 1 200 ? 11.328 -16.359 -13.578 1 98.88 200 LEU A CA 1
ATOM 1571 C C . LEU A 1 200 ? 12.359 -15.898 -14.602 1 98.88 200 LEU A C 1
ATOM 1573 O O . LEU A 1 200 ? 12.016 -15.594 -15.75 1 98.88 200 LEU A O 1
ATOM 1577 N N . TRP A 1 201 ? 13.609 -15.836 -14.156 1 98.81 201 TRP A N 1
ATOM 1578 C CA . TRP A 1 201 ? 14.695 -15.484 -15.062 1 98.81 201 TRP A CA 1
ATOM 1579 C C . TRP A 1 201 ? 15.773 -16.562 -15.086 1 98.81 201 TRP A C 1
ATOM 1581 O O . TRP A 1 201 ? 16.125 -17.125 -14.039 1 98.81 201 TRP A O 1
ATOM 1591 N N . ASP A 1 202 ? 16.219 -16.859 -16.281 1 98.69 202 ASP A N 1
ATOM 1592 C CA . ASP A 1 202 ? 17.406 -17.719 -16.359 1 98.69 202 ASP A CA 1
ATOM 1593 C C . ASP A 1 202 ? 18.562 -17.125 -15.57 1 98.69 202 ASP A C 1
ATOM 1595 O O . ASP A 1 202 ? 18.891 -15.938 -15.727 1 98.69 202 ASP A O 1
ATOM 1599 N N . LYS A 1 203 ? 19.141 -17.906 -14.789 1 97.75 203 LYS A N 1
ATOM 1600 C CA . LYS A 1 203 ? 20.156 -17.422 -13.859 1 97.75 203 LYS A CA 1
ATOM 1601 C C . LYS A 1 203 ? 21.391 -16.922 -14.609 1 97.75 203 LYS A C 1
ATOM 1603 O O . LYS A 1 203 ? 22.062 -15.992 -14.172 1 97.75 203 LYS A O 1
ATOM 1608 N N . GLU A 1 204 ? 21.75 -17.469 -15.703 1 97.44 204 GLU A N 1
ATOM 1609 C CA . GLU A 1 204 ? 22.969 -17.156 -16.453 1 97.44 204 GLU A CA 1
ATOM 1610 C C . GLU A 1 204 ? 22.734 -16.031 -17.438 1 97.44 204 GLU A C 1
ATOM 1612 O O . GLU A 1 204 ? 23.547 -15.109 -17.547 1 97.44 204 GLU A O 1
ATOM 1617 N N . THR A 1 205 ? 21.625 -16.016 -18.156 1 97.19 205 THR A N 1
ATOM 1618 C CA . THR A 1 205 ? 21.438 -15.094 -19.281 1 97.19 205 THR A CA 1
ATOM 1619 C C . THR A 1 205 ? 20.453 -13.984 -18.906 1 97.19 205 THR A C 1
ATOM 1621 O O . THR A 1 205 ? 20.359 -12.977 -19.609 1 97.19 205 THR A O 1
ATOM 1624 N N . ASN A 1 206 ? 19.656 -14.211 -17.828 1 96.62 206 ASN A N 1
ATOM 1625 C CA . ASN A 1 206 ? 18.594 -13.32 -17.375 1 96.62 206 ASN A CA 1
ATOM 1626 C C . ASN A 1 206 ? 17.406 -13.32 -18.344 1 96.62 206 ASN A C 1
ATOM 1628 O O . ASN A 1 206 ? 16.562 -12.43 -18.281 1 96.62 206 ASN A O 1
ATOM 1632 N N . GLN A 1 207 ? 17.453 -14.297 -19.219 1 97.38 207 GLN A N 1
ATOM 1633 C CA . GLN A 1 207 ? 16.281 -14.453 -20.078 1 97.38 207 GLN A CA 1
ATOM 1634 C C . GLN A 1 207 ? 15.016 -14.672 -19.25 1 97.38 207 GLN A C 1
ATOM 1636 O O . GLN A 1 207 ? 15.031 -15.422 -18.281 1 97.38 207 GLN A O 1
ATOM 1641 N N . LYS A 1 208 ? 13.945 -14 -19.641 1 98.12 208 LYS A N 1
ATOM 1642 C CA . LYS A 1 208 ? 12.664 -14.18 -18.969 1 98.12 208 LYS A CA 1
ATOM 1643 C C . LYS A 1 208 ? 12.031 -15.516 -19.344 1 98.12 208 LYS A C 1
ATOM 1645 O O . LYS A 1 208 ? 11.938 -15.859 -20.531 1 98.12 208 LYS A O 1
ATOM 1650 N N . LEU A 1 209 ? 11.617 -16.188 -18.406 1 98.62 209 LEU A N 1
ATOM 1651 C CA . LEU A 1 209 ? 11.031 -17.516 -18.594 1 98.62 209 LEU A CA 1
ATOM 1652 C C . LEU A 1 209 ? 9.602 -17.562 -18.062 1 98.62 209 LEU A C 1
ATOM 1654 O O . LEU A 1 209 ? 9.164 -18.578 -17.531 1 98.62 209 LEU A O 1
ATOM 1658 N N . ASP A 1 210 ? 8.945 -16.422 -18.062 1 98.06 210 ASP A N 1
ATOM 1659 C CA . ASP A 1 210 ? 7.598 -16.281 -17.516 1 98.06 210 ASP A CA 1
ATOM 1660 C C . ASP A 1 210 ? 6.695 -15.484 -18.453 1 98.06 210 ASP A C 1
ATOM 1662 O O . ASP A 1 210 ? 7.039 -15.273 -19.625 1 98.06 210 ASP A O 1
ATOM 1666 N N . LYS A 1 211 ? 5.59 -15.133 -17.969 1 96.69 211 LYS A N 1
ATOM 1667 C CA . LYS A 1 211 ? 4.539 -14.508 -18.766 1 96.69 211 LYS A CA 1
ATOM 1668 C C . LYS A 1 211 ? 4.992 -13.164 -19.312 1 96.69 211 LYS A C 1
ATOM 1670 O O . LYS A 1 211 ? 4.367 -12.617 -20.234 1 96.69 211 LYS A O 1
ATOM 1675 N N . ASP A 1 212 ? 6.066 -12.602 -18.859 1 95.94 212 ASP A N 1
ATOM 1676 C CA . ASP A 1 212 ? 6.578 -11.328 -19.359 1 95.94 212 ASP A CA 1
ATOM 1677 C C . ASP A 1 212 ? 6.941 -11.422 -20.844 1 95.94 212 ASP A C 1
ATOM 1679 O O . ASP A 1 212 ? 6.973 -10.406 -21.547 1 95.94 212 ASP A O 1
ATOM 1683 N N . VAL A 1 213 ? 7.262 -12.617 -21.344 1 96.31 213 VAL A N 1
ATOM 1684 C CA . VAL A 1 213 ? 7.547 -12.75 -22.766 1 96.31 213 VAL A CA 1
ATOM 1685 C C . VAL A 1 213 ? 6.316 -12.352 -23.578 1 96.31 213 VAL A C 1
ATOM 1687 O O . VAL A 1 213 ? 6.438 -11.773 -24.656 1 96.31 213 VAL A O 1
ATOM 1690 N N . PHE A 1 214 ? 5.184 -12.688 -23.109 1 94.44 214 PHE A N 1
ATOM 1691 C CA . PHE A 1 214 ? 3.908 -12.305 -23.703 1 94.44 214 PHE A CA 1
ATOM 1692 C C . PHE A 1 214 ? 3.605 -10.836 -23.438 1 94.44 214 PHE A C 1
ATOM 1694 O O . PHE A 1 214 ? 3.285 -10.086 -24.359 1 94.44 214 PHE A O 1
ATOM 1701 N N . ARG A 1 215 ? 3.746 -10.383 -22.141 1 93.56 215 ARG A N 1
ATOM 1702 C CA . ARG A 1 215 ? 3.408 -9.016 -21.75 1 93.56 215 ARG A CA 1
ATOM 1703 C C . ARG A 1 215 ? 4.227 -8 -22.531 1 93.56 215 ARG A C 1
ATOM 1705 O O . ARG A 1 215 ? 3.721 -6.941 -22.891 1 93.56 215 ARG A O 1
ATOM 1712 N N . ARG A 1 216 ? 5.484 -8.344 -22.828 1 92.94 216 ARG A N 1
ATOM 1713 C CA . ARG A 1 216 ? 6.422 -7.41 -23.438 1 92.94 216 ARG A CA 1
ATOM 1714 C C . ARG A 1 216 ? 6.664 -7.754 -24.891 1 92.94 216 ARG A C 1
ATOM 1716 O O . ARG A 1 216 ? 7.457 -7.094 -25.578 1 92.94 216 ARG A O 1
ATOM 1723 N N . ASN A 1 217 ? 6.012 -8.773 -25.391 1 93 217 ASN A N 1
ATOM 1724 C CA . ASN A 1 217 ? 6.133 -9.227 -26.766 1 93 217 ASN A CA 1
ATOM 1725 C C . ASN A 1 217 ? 7.582 -9.531 -27.141 1 93 217 ASN A C 1
ATOM 1727 O O . ASN A 1 217 ? 8.094 -9.039 -28.141 1 93 217 ASN A O 1
ATOM 1731 N N . ILE A 1 218 ? 8.227 -10.352 -26.312 1 94.19 218 ILE A N 1
ATOM 1732 C CA . ILE A 1 218 ? 9.656 -10.578 -26.531 1 94.19 218 ILE A CA 1
ATOM 1733 C C . ILE A 1 218 ? 9.914 -12.07 -26.734 1 94.19 218 ILE A C 1
ATOM 1735 O O . ILE A 1 218 ? 11.07 -12.5 -26.797 1 94.19 218 ILE A O 1
ATOM 1739 N N . GLY A 1 219 ? 8.875 -12.891 -26.781 1 92.56 219 GLY A N 1
ATOM 1740 C CA . GLY A 1 219 ? 9.055 -14.32 -26.969 1 92.56 219 GLY A CA 1
ATOM 1741 C C . GLY A 1 219 ? 7.746 -15.094 -27 1 92.56 219 GLY A C 1
ATOM 1742 O O . GLY A 1 219 ? 6.672 -14.5 -26.875 1 92.56 219 GLY A O 1
ATOM 1743 N N . ASN A 1 220 ? 7.945 -16.406 -27.172 1 94.06 220 ASN A N 1
ATOM 1744 C CA . ASN A 1 220 ? 6.793 -17.312 -27.219 1 94.06 220 ASN A CA 1
ATOM 1745 C C . ASN A 1 220 ? 6.52 -17.938 -25.859 1 94.06 220 ASN A C 1
ATOM 1747 O O . ASN A 1 220 ? 7.391 -18.609 -25.297 1 94.06 220 ASN A O 1
ATOM 1751 N N . LEU A 1 221 ? 5.32 -17.812 -25.422 1 96.25 221 LEU A N 1
ATOM 1752 C CA . LEU A 1 221 ? 4.93 -18.219 -24.078 1 96.25 221 LEU A CA 1
ATOM 1753 C C . LEU A 1 221 ? 5.125 -19.719 -23.875 1 96.25 221 LEU A C 1
ATOM 1755 O O . LEU A 1 221 ? 5.754 -20.141 -22.906 1 96.25 221 LEU A O 1
ATOM 1759 N N . THR A 1 222 ? 4.648 -20.5 -24.812 1 97.38 222 THR A N 1
ATOM 1760 C CA . THR A 1 222 ? 4.676 -21.953 -24.625 1 97.38 222 THR A CA 1
ATOM 1761 C C . THR A 1 222 ? 6.105 -22.484 -24.734 1 97.38 222 THR A C 1
ATOM 1763 O O . THR A 1 222 ? 6.449 -23.484 -24.109 1 97.38 222 THR A O 1
ATOM 1766 N N . ASP A 1 223 ? 6.957 -21.75 -25.484 1 97.5 223 ASP A N 1
ATOM 1767 C CA . ASP A 1 223 ? 8.359 -22.141 -25.562 1 97.5 223 ASP A CA 1
ATOM 1768 C C . ASP A 1 223 ? 9.039 -22.016 -24.188 1 97.5 223 ASP A C 1
ATOM 1770 O O . ASP A 1 223 ? 9.711 -22.953 -23.75 1 97.5 223 ASP A O 1
ATOM 1774 N N . VAL A 1 224 ? 8.836 -20.953 -23.531 1 97.62 224 VAL A N 1
ATOM 1775 C CA . VAL A 1 224 ? 9.547 -20.734 -22.281 1 97.62 224 VAL A CA 1
ATOM 1776 C C . VAL A 1 224 ? 8.922 -21.594 -21.172 1 97.62 224 VAL A C 1
ATOM 1778 O O . VAL A 1 224 ? 9.617 -22.062 -20.281 1 97.62 224 VAL A O 1
ATOM 1781 N N . TYR A 1 225 ? 7.594 -21.781 -21.219 1 98.62 225 TYR A N 1
ATOM 1782 C CA . TYR A 1 225 ? 6.953 -22.672 -20.266 1 98.62 225 TYR A CA 1
ATOM 1783 C C . TYR A 1 225 ? 7.465 -24.094 -20.406 1 98.62 225 TYR A C 1
ATOM 1785 O O . TYR A 1 225 ? 7.68 -24.797 -19.406 1 98.62 225 TYR A O 1
ATOM 1793 N N . THR A 1 226 ? 7.602 -24.516 -21.672 1 98.69 226 THR A N 1
ATOM 1794 C CA . THR A 1 226 ? 8.148 -25.844 -21.938 1 98.69 226 THR A CA 1
ATOM 1795 C C . THR A 1 226 ? 9.555 -25.969 -21.359 1 98.69 226 THR A C 1
ATOM 1797 O O . THR A 1 226 ? 9.883 -27 -20.75 1 98.69 226 THR A O 1
ATOM 1800 N N . GLU A 1 227 ? 10.328 -24.969 -21.562 1 98.56 227 GLU A N 1
ATOM 1801 C CA . GLU A 1 227 ? 11.68 -24.953 -20.984 1 98.56 227 GLU A CA 1
ATOM 1802 C C . GLU A 1 227 ? 11.633 -25.094 -19.469 1 98.56 227 GLU A C 1
ATOM 1804 O O . GLU A 1 227 ? 12.406 -25.859 -18.891 1 98.56 227 GLU A O 1
ATOM 1809 N N . VAL A 1 228 ? 10.773 -24.359 -18.766 1 98.75 228 VAL A N 1
ATOM 1810 C CA . VAL A 1 228 ? 10.633 -24.422 -17.312 1 98.75 228 VAL A CA 1
ATOM 1811 C C . VAL A 1 228 ? 10.227 -25.828 -16.891 1 98.75 228 VAL A C 1
ATOM 1813 O O . VAL A 1 228 ? 10.789 -26.391 -15.953 1 98.75 228 VAL A O 1
ATOM 1816 N N . LEU A 1 229 ? 9.25 -26.406 -17.625 1 98.69 229 LEU A N 1
ATOM 1817 C CA . LEU A 1 229 ? 8.805 -27.766 -17.312 1 98.69 229 LEU A CA 1
ATOM 1818 C C . LEU A 1 229 ? 9.945 -28.766 -17.469 1 98.69 229 LEU A C 1
ATOM 1820 O O . LEU A 1 229 ? 10.125 -29.641 -16.609 1 98.69 229 LEU A O 1
ATOM 1824 N N . ASN A 1 230 ? 10.68 -28.656 -18.562 1 98.5 230 ASN A N 1
ATOM 1825 C CA . ASN A 1 230 ? 11.797 -29.562 -18.812 1 98.5 230 ASN A CA 1
ATOM 1826 C C . ASN A 1 230 ? 12.836 -29.5 -17.703 1 98.5 230 ASN A C 1
ATOM 1828 O O . ASN A 1 230 ? 13.297 -30.531 -17.219 1 98.5 230 ASN A O 1
ATOM 1832 N N . ARG A 1 231 ? 13.172 -28.328 -17.297 1 98.56 231 ARG A N 1
ATOM 1833 C CA . ARG A 1 231 ? 14.141 -28.156 -16.234 1 98.56 231 ARG A CA 1
ATOM 1834 C C . ARG A 1 231 ? 13.609 -28.703 -14.914 1 98.56 231 ARG A C 1
ATOM 1836 O O . ARG A 1 231 ? 14.344 -29.312 -14.141 1 98.56 231 ARG A O 1
ATOM 1843 N N . LEU A 1 232 ? 12.328 -28.422 -14.672 1 98.5 232 LEU A N 1
ATOM 1844 C CA . LEU A 1 232 ? 11.68 -28.922 -13.469 1 98.5 232 LEU A CA 1
ATOM 1845 C C . LEU A 1 232 ? 11.734 -30.453 -13.406 1 98.5 232 LEU A C 1
ATOM 1847 O O . LEU A 1 232 ? 12.086 -31.016 -12.367 1 98.5 232 LEU A O 1
ATOM 1851 N N . LYS A 1 233 ? 11.438 -31.125 -14.508 1 97.94 233 LYS A N 1
ATOM 1852 C CA . LYS A 1 233 ? 11.453 -32.594 -14.57 1 97.94 233 LYS A CA 1
ATOM 1853 C C . LYS A 1 233 ? 12.867 -33.125 -14.367 1 97.94 233 LYS A C 1
ATOM 1855 O O . LYS A 1 233 ? 13.047 -34.188 -13.789 1 97.94 233 LYS A O 1
ATOM 1860 N N . GLN A 1 234 ? 13.805 -32.375 -14.805 1 96.88 234 GLN A N 1
ATOM 1861 C CA . GLN A 1 234 ? 15.195 -32.781 -14.695 1 96.88 234 GLN A CA 1
ATOM 1862 C C . GLN A 1 234 ? 15.656 -32.812 -13.234 1 96.88 234 GLN A C 1
ATOM 1864 O O . GLN A 1 234 ? 16.438 -33.656 -12.836 1 96.88 234 GLN A O 1
ATOM 1869 N N . VAL A 1 235 ? 15.172 -31.859 -12.422 1 95.19 235 VAL A N 1
ATOM 1870 C CA . VAL A 1 235 ? 15.656 -31.766 -11.055 1 95.19 235 VAL A CA 1
ATOM 1871 C C . VAL A 1 235 ? 14.805 -32.625 -10.133 1 95.19 235 VAL A C 1
ATOM 1873 O O . VAL A 1 235 ? 15.211 -32.938 -9.016 1 95.19 235 VAL A O 1
ATOM 1876 N N . GLN A 1 236 ? 13.656 -33.031 -10.492 1 88.44 236 GLN A N 1
ATOM 1877 C CA . GLN A 1 236 ? 12.805 -33.875 -9.656 1 88.44 236 GLN A CA 1
ATOM 1878 C C . GLN A 1 236 ? 13.047 -35.344 -9.945 1 88.44 236 GLN A C 1
ATOM 1880 O O . GLN A 1 236 ? 12.609 -36.219 -9.18 1 88.44 236 GLN A O 1
ATOM 1885 N N . ASN A 1 237 ? 13.656 -35.688 -11.078 1 76.06 237 ASN A N 1
ATOM 1886 C CA . ASN A 1 237 ? 14.078 -37.062 -11.375 1 76.06 237 ASN A CA 1
ATOM 1887 C C . ASN A 1 237 ? 15.422 -37.375 -10.727 1 76.06 237 ASN A C 1
ATOM 1889 O O . ASN A 1 237 ? 16.297 -36.531 -10.625 1 76.06 237 ASN A O 1
ATOM 1893 N N . MET B 1 1 ? 18.891 36.875 13.281 1 54.44 1 MET B N 1
ATOM 1894 C CA . MET B 1 1 ? 18.5 35.562 12.797 1 54.44 1 MET B CA 1
ATOM 1895 C C . MET B 1 1 ? 19.156 35.25 11.453 1 54.44 1 MET B C 1
ATOM 1897 O O . MET B 1 1 ? 19.203 36.125 10.578 1 54.44 1 MET B O 1
ATOM 1901 N N . THR B 1 2 ? 20.156 34.281 11.328 1 62.75 2 THR B N 1
ATOM 1902 C CA . THR B 1 2 ? 20.719 34.062 10.008 1 62.75 2 THR B CA 1
ATOM 1903 C C . THR B 1 2 ? 19.641 33.719 9 1 62.75 2 THR B C 1
ATOM 1905 O O . THR B 1 2 ? 18.578 33.188 9.375 1 62.75 2 THR B O 1
ATOM 1908 N N . ASN B 1 3 ? 19.406 34.344 7.895 1 78.38 3 ASN B N 1
ATOM 1909 C CA . ASN B 1 3 ? 18.438 34.156 6.824 1 78.38 3 ASN B CA 1
ATOM 1910 C C . ASN B 1 3 ? 18.875 33.062 5.848 1 78.38 3 ASN B C 1
ATOM 1912 O O . ASN B 1 3 ? 18.609 33.188 4.648 1 78.38 3 ASN B O 1
ATOM 1916 N N . GLU B 1 4 ? 19.625 32.031 6.465 1 91.75 4 GLU B N 1
ATOM 1917 C CA . GLU B 1 4 ? 20.062 31 5.543 1 91.75 4 GLU B CA 1
ATOM 1918 C C . GLU B 1 4 ? 18.953 29.984 5.27 1 91.75 4 GLU B C 1
ATOM 1920 O O . GLU B 1 4 ? 18.438 29.359 6.195 1 91.75 4 GLU B O 1
ATOM 1925 N N . LEU B 1 5 ? 18.625 29.844 4.027 1 95.12 5 LEU B N 1
ATOM 1926 C CA . LEU B 1 5 ? 17.594 28.938 3.576 1 95.12 5 LEU B CA 1
ATOM 1927 C C . LEU B 1 5 ? 18.109 27.5 3.568 1 95.12 5 LEU B C 1
ATOM 1929 O O . LEU B 1 5 ? 19.094 27.188 2.904 1 95.12 5 LEU B O 1
ATOM 1933 N N . LEU B 1 6 ? 17.5 26.656 4.32 1 93.94 6 LEU B N 1
ATOM 1934 C CA . LEU B 1 6 ? 17.891 25.25 4.398 1 93.94 6 LEU B CA 1
ATOM 1935 C C . LEU B 1 6 ? 17.109 24.422 3.393 1 93.94 6 LEU B C 1
ATOM 1937 O O . LEU B 1 6 ? 17.672 23.516 2.77 1 93.94 6 LEU B O 1
ATOM 1941 N N . TYR B 1 7 ? 15.867 24.734 3.322 1 93.19 7 TYR B N 1
ATOM 1942 C CA . TYR B 1 7 ? 14.977 23.922 2.494 1 93.19 7 TYR B CA 1
ATOM 1943 C C . TYR B 1 7 ? 13.758 24.734 2.068 1 93.19 7 TYR B C 1
ATOM 1945 O O . TYR B 1 7 ? 13.25 25.562 2.838 1 93.19 7 TYR B O 1
ATOM 1953 N N . GLU B 1 8 ? 13.359 24.547 0.831 1 93.94 8 GLU B N 1
ATOM 1954 C CA . GLU B 1 8 ? 12.109 25.125 0.362 1 93.94 8 GLU B CA 1
ATOM 1955 C C . GLU B 1 8 ? 11.219 24.078 -0.297 1 93.94 8 GLU B C 1
ATOM 1957 O O . GLU B 1 8 ? 11.57 23.516 -1.335 1 93.94 8 GLU B O 1
ATOM 1962 N N . GLY B 1 9 ? 10.117 23.828 0.307 1 91.12 9 GLY B N 1
ATOM 1963 C CA . GLY B 1 9 ? 9.133 22.906 -0.246 1 91.12 9 GLY B CA 1
ATOM 1964 C C . GLY B 1 9 ? 8.008 23.625 -0.978 1 91.12 9 GLY B C 1
ATOM 1965 O O . GLY B 1 9 ? 8.133 24.781 -1.35 1 91.12 9 GLY B O 1
ATOM 1966 N N . LYS B 1 10 ? 6.895 23.016 -1.175 1 88.81 10 LYS B N 1
ATOM 1967 C CA . LYS B 1 10 ? 5.754 23.516 -1.941 1 88.81 10 LYS B CA 1
ATOM 1968 C C . LYS B 1 10 ? 5.012 24.609 -1.178 1 88.81 10 LYS B C 1
ATOM 1970 O O . LYS B 1 10 ? 4.547 25.578 -1.773 1 88.81 10 LYS B O 1
ATOM 1975 N N . ALA B 1 11 ? 4.996 24.375 0.178 1 92.88 11 ALA B N 1
ATOM 1976 C CA . ALA B 1 11 ? 4.129 25.297 0.918 1 92.88 11 ALA B CA 1
ATOM 1977 C C . ALA B 1 11 ? 4.902 26 2.025 1 92.88 11 ALA B C 1
ATOM 1979 O O . ALA B 1 11 ? 4.375 26.906 2.672 1 92.88 11 ALA B O 1
ATOM 1980 N N . LYS B 1 12 ? 6.195 25.625 2.254 1 96.88 12 LYS B N 1
ATOM 1981 C CA . LYS B 1 12 ? 6.957 26.203 3.361 1 96.88 12 LYS B CA 1
ATOM 1982 C C . LYS B 1 12 ? 8.43 26.344 2.998 1 96.88 12 LYS B C 1
ATOM 1984 O O . LYS B 1 12 ? 8.93 25.641 2.109 1 96.88 12 LYS B O 1
ATOM 1989 N N . ARG B 1 13 ? 9.047 27.25 3.746 1 96.94 13 ARG B N 1
ATOM 1990 C CA . ARG B 1 13 ? 10.5 27.422 3.75 1 96.94 13 ARG B CA 1
ATOM 1991 C C . ARG B 1 13 ? 11.07 27.203 5.145 1 96.94 13 ARG B C 1
ATOM 1993 O O . ARG B 1 13 ? 10.461 27.594 6.141 1 96.94 13 ARG B O 1
ATOM 2000 N N . LEU B 1 14 ? 12.203 26.609 5.109 1 97.19 14 LEU B N 1
ATOM 2001 C CA . LEU B 1 14 ? 12.906 26.375 6.363 1 97.19 14 LEU B CA 1
ATOM 2002 C C . LEU B 1 14 ? 14.242 27.109 6.383 1 97.19 14 LEU B C 1
ATOM 2004 O O . LEU B 1 14 ? 15.023 27.016 5.434 1 97.19 14 LEU B O 1
ATOM 2008 N N . PHE B 1 15 ? 14.477 27.797 7.477 1 97.44 15 PHE B N 1
ATOM 2009 C CA . PHE B 1 15 ? 15.688 28.594 7.633 1 97.44 15 PHE B CA 1
ATOM 2010 C C . PHE B 1 15 ? 16.438 28.203 8.898 1 97.44 15 PHE B C 1
ATOM 2012 O O . PHE B 1 15 ? 15.828 27.844 9.906 1 97.44 15 PHE B O 1
ATOM 2019 N N . LYS B 1 16 ? 17.703 28.344 8.82 1 96 16 LYS B N 1
ATOM 2020 C CA . LYS B 1 16 ? 18.516 28.234 10.031 1 96 16 LYS B CA 1
ATOM 2021 C C . LYS B 1 16 ? 18.297 29.438 10.945 1 96 16 LYS B C 1
ATOM 2023 O O . LYS B 1 16 ? 17.969 30.531 10.477 1 96 16 LYS B O 1
ATOM 2028 N N . THR B 1 17 ? 18.484 29.219 12.219 1 96 17 THR B N 1
ATOM 2029 C CA . THR B 1 17 ? 18.5 30.312 13.172 1 96 17 THR B CA 1
ATOM 2030 C C . THR B 1 17 ? 19.859 30.391 13.891 1 96 17 THR B C 1
ATOM 2032 O O . THR B 1 17 ? 20.766 29.609 13.594 1 96 17 THR B O 1
ATOM 2035 N N . ASP B 1 18 ? 19.938 31.375 14.742 1 93.81 18 ASP B N 1
ATOM 2036 C CA . ASP B 1 18 ? 21.156 31.531 15.516 1 93.81 18 ASP B CA 1
ATOM 2037 C C . ASP B 1 18 ? 21.188 30.562 16.703 1 93.81 18 ASP B C 1
ATOM 2039 O O . ASP B 1 18 ? 22.219 30.391 17.344 1 93.81 18 ASP B O 1
ATOM 2043 N N . GLU B 1 19 ? 20.109 29.953 16.969 1 94.19 19 GLU B N 1
ATOM 2044 C CA . GLU B 1 19 ? 20.016 28.984 18.062 1 94.19 19 GLU B CA 1
ATOM 2045 C C . GLU B 1 19 ? 20.188 27.562 17.547 1 94.19 19 GLU B C 1
ATOM 2047 O O . GLU B 1 19 ? 19.453 27.125 16.641 1 94.19 19 GLU B O 1
ATOM 2052 N N . ALA B 1 20 ? 21.141 26.875 18.156 1 92.88 20 ALA B N 1
ATOM 2053 C CA . ALA B 1 20 ? 21.406 25.5 17.734 1 92.88 20 ALA B CA 1
ATOM 2054 C C . ALA B 1 20 ? 20.188 24.625 17.922 1 92.88 20 ALA B C 1
ATOM 2056 O O . ALA B 1 20 ? 19.531 24.656 18.969 1 92.88 20 ALA B O 1
ATOM 2057 N N . GLY B 1 21 ? 19.859 23.875 16.906 1 94.81 21 GLY B N 1
ATOM 2058 C CA . GLY B 1 21 ? 18.766 22.922 16.984 1 94.81 21 GLY B CA 1
ATOM 2059 C C . GLY B 1 21 ? 17.406 23.531 16.75 1 94.81 21 GLY B C 1
ATOM 2060 O O . GLY B 1 21 ? 16.391 22.859 16.906 1 94.81 21 GLY B O 1
ATOM 2061 N N . VAL B 1 22 ? 17.359 24.828 16.438 1 96.81 22 VAL B N 1
ATOM 2062 C CA . VAL B 1 22 ? 16.094 25.516 16.219 1 96.81 22 VAL B CA 1
ATOM 2063 C C . VAL B 1 22 ? 16.047 26.062 14.789 1 96.81 22 VAL B C 1
ATOM 2065 O O . VAL B 1 22 ? 17 26.672 14.32 1 96.81 22 VAL B O 1
ATOM 2068 N N . LEU B 1 23 ? 14.945 25.781 14.102 1 97.5 23 LEU B N 1
ATOM 2069 C CA . LEU B 1 23 ? 14.719 26.281 12.75 1 97.5 23 LEU B CA 1
ATOM 2070 C C . LEU B 1 23 ? 13.539 27.234 12.711 1 97.5 23 LEU B C 1
ATOM 2072 O O . LEU B 1 23 ? 12.672 27.203 13.586 1 97.5 23 LEU B O 1
ATOM 2076 N N . ARG B 1 24 ? 13.617 28.062 11.688 1 97.81 24 ARG B N 1
ATOM 2077 C CA . ARG B 1 24 ? 12.5 28.953 11.406 1 97.81 24 ARG B CA 1
ATOM 2078 C C . ARG B 1 24 ? 11.711 28.484 10.188 1 97.81 24 ARG B C 1
ATOM 2080 O O . ARG B 1 24 ? 12.289 28.266 9.125 1 97.81 24 ARG B O 1
ATOM 2087 N N . VAL B 1 25 ? 10.461 28.297 10.352 1 97.94 25 VAL B N 1
ATOM 2088 C CA . VAL B 1 25 ? 9.57 27.906 9.266 1 97.94 25 VAL B CA 1
ATOM 2089 C C . VAL B 1 25 ? 8.797 29.125 8.766 1 97.94 25 VAL B C 1
ATOM 2091 O O . VAL B 1 25 ? 8.242 29.875 9.562 1 97.94 25 VAL B O 1
ATOM 2094 N N . ALA B 1 26 ? 8.812 29.312 7.523 1 98 26 ALA B N 1
ATOM 2095 C CA . ALA B 1 26 ? 8.008 30.359 6.891 1 98 26 ALA B CA 1
ATOM 2096 C C . ALA B 1 26 ? 6.965 29.75 5.953 1 98 26 ALA B C 1
ATOM 2098 O O . ALA B 1 26 ? 7.312 29.062 4.988 1 98 26 ALA B O 1
ATOM 2099 N N . TYR B 1 27 ? 5.742 30.016 6.223 1 98.19 27 TYR B N 1
ATOM 2100 C CA . TYR B 1 27 ? 4.645 29.5 5.414 1 98.19 27 TYR B CA 1
ATOM 2101 C C . TYR B 1 27 ? 4.438 30.344 4.168 1 98.19 27 TYR B C 1
ATOM 2103 O O . TYR B 1 27 ? 4.496 31.578 4.234 1 98.19 27 TYR B O 1
ATOM 2111 N N . LYS B 1 28 ? 4.195 29.703 3.098 1 97.5 28 LYS B N 1
ATOM 2112 C CA . LYS B 1 28 ? 3.977 30.391 1.828 1 97.5 28 LYS B CA 1
ATOM 2113 C C . LYS B 1 28 ? 2.488 30.5 1.508 1 97.5 28 LYS B C 1
ATOM 2115 O O . LYS B 1 28 ? 1.674 29.766 2.08 1 97.5 28 LYS B O 1
ATOM 2120 N N . ASP B 1 29 ? 2.234 31.297 0.529 1 97.75 29 ASP B N 1
ATOM 2121 C CA . ASP B 1 29 ? 0.862 31.469 0.065 1 97.75 29 ASP B CA 1
ATOM 2122 C C . ASP B 1 29 ? 0.532 30.484 -1.058 1 97.75 29 ASP B C 1
ATOM 2124 O O . ASP B 1 29 ? -0.597 30.469 -1.552 1 97.75 29 ASP B O 1
ATOM 2128 N N . ASP B 1 30 ? 1.44 29.656 -1.331 1 95.94 30 ASP B N 1
ATOM 2129 C CA . ASP B 1 30 ? 1.295 28.781 -2.49 1 95.94 30 ASP B CA 1
ATOM 2130 C C . ASP B 1 30 ? 0.527 27.516 -2.127 1 95.94 30 ASP B C 1
ATOM 2132 O O . ASP B 1 30 ? 0.708 26.953 -1.038 1 95.94 30 ASP B O 1
ATOM 2136 N N . ALA B 1 31 ? -0.385 27.109 -2.934 1 94.81 31 ALA B N 1
ATOM 2137 C CA . ALA B 1 31 ? -1.062 25.812 -2.859 1 94.81 31 ALA B CA 1
ATOM 2138 C C . ALA B 1 31 ? -0.779 24.969 -4.105 1 94.81 31 ALA B C 1
ATOM 2140 O O . ALA B 1 31 ? -0.68 25.516 -5.211 1 94.81 31 ALA B O 1
ATOM 2141 N N . THR B 1 32 ? -0.544 23.734 -3.844 1 92.44 32 THR B N 1
ATOM 2142 C CA . THR B 1 32 ? -0.336 22.828 -4.969 1 92.44 32 THR B CA 1
ATOM 2143 C C . THR B 1 32 ? -1.35 21.688 -4.941 1 92.44 32 THR B C 1
ATOM 2145 O O . THR B 1 32 ? -1.909 21.375 -3.889 1 92.44 32 THR B O 1
ATOM 2148 N N . ALA B 1 33 ? -1.722 21.172 -6.066 1 87.44 33 ALA B N 1
ATOM 2149 C CA . ALA B 1 33 ? -2.543 19.969 -6.227 1 87.44 33 ALA B CA 1
ATOM 2150 C C . ALA B 1 33 ? -1.971 19.047 -7.305 1 87.44 33 ALA B C 1
ATOM 2152 O O . ALA B 1 33 ? -1.194 19.484 -8.156 1 87.44 33 ALA B O 1
ATOM 2153 N N . LEU B 1 34 ? -2.287 17.766 -7.219 1 84.62 34 LEU B N 1
ATOM 2154 C CA . LEU B 1 34 ? -1.796 16.766 -8.18 1 84.62 34 LEU B CA 1
ATOM 2155 C C . LEU B 1 34 ? -0.274 16.688 -8.148 1 84.62 34 LEU B C 1
ATOM 2157 O O . LEU B 1 34 ? 0.38 16.812 -9.18 1 84.62 34 LEU B O 1
ATOM 2161 N N . ASN B 1 35 ? 0.272 16.719 -7.004 1 83.06 35 ASN B N 1
ATOM 2162 C CA . ASN B 1 35 ? 1.695 16.562 -6.719 1 83.06 35 ASN B CA 1
ATOM 2163 C C . ASN B 1 35 ? 2.521 17.656 -7.41 1 83.06 35 ASN B C 1
ATOM 2165 O O . ASN B 1 35 ? 3.539 17.359 -8.039 1 83.06 35 ASN B O 1
ATOM 2169 N N . GLY B 1 36 ? 1.984 18.875 -7.398 1 85.06 36 GLY B N 1
ATOM 2170 C CA . GLY B 1 36 ? 2.775 20.016 -7.84 1 85.06 36 GLY B CA 1
ATOM 2171 C C . GLY B 1 36 ? 2.465 20.438 -9.266 1 85.06 36 GLY B C 1
ATOM 2172 O O . GLY B 1 36 ? 2.963 21.469 -9.734 1 85.06 36 GLY B O 1
ATOM 2173 N N . VAL B 1 37 ? 1.571 19.688 -9.953 1 84.75 37 VAL B N 1
ATOM 2174 C CA . VAL B 1 37 ? 1.23 20 -11.336 1 84.75 37 VAL B CA 1
ATOM 2175 C C . VAL B 1 37 ? 0.409 21.281 -11.391 1 84.75 37 VAL B C 1
ATOM 2177 O O . VAL B 1 37 ? 0.62 22.125 -12.266 1 84.75 37 VAL B O 1
ATOM 2180 N N . ARG B 1 38 ? -0.562 21.469 -10.445 1 89.38 38 ARG B N 1
ATOM 2181 C CA . ARG B 1 38 ? -1.32 22.703 -10.281 1 89.38 38 ARG B CA 1
ATOM 2182 C C . ARG B 1 38 ? -0.769 23.531 -9.133 1 89.38 38 ARG B C 1
ATOM 2184 O O . ARG B 1 38 ? -0.597 23.031 -8.023 1 89.38 38 ARG B O 1
ATOM 2191 N N . LYS B 1 39 ? -0.415 24.766 -9.461 1 93 39 LYS B N 1
ATOM 2192 C CA . LYS B 1 39 ? 0.122 25.688 -8.461 1 93 39 LYS B CA 1
ATOM 2193 C C . LYS B 1 39 ? -0.587 27.047 -8.523 1 93 39 LYS B C 1
ATOM 2195 O O . LYS B 1 39 ? -0.798 27.594 -9.602 1 93 39 LYS B O 1
ATOM 2200 N N . GLU B 1 40 ? -0.956 27.5 -7.438 1 95.38 40 GLU B N 1
ATOM 2201 C CA . GLU B 1 40 ? -1.598 28.812 -7.309 1 95.38 40 GLU B CA 1
ATOM 2202 C C . GLU B 1 40 ? -1.231 29.484 -5.984 1 95.38 40 GLU B C 1
ATOM 2204 O O . GLU B 1 40 ? -0.868 28.797 -5.023 1 95.38 40 GLU B O 1
ATOM 2209 N N . SER B 1 41 ? -1.277 30.812 -6.043 1 96.56 41 SER B N 1
ATOM 2210 C CA . SER B 1 41 ? -1.012 31.562 -4.82 1 96.56 41 SER B CA 1
ATOM 2211 C C . SER B 1 41 ? -2.285 32.188 -4.277 1 96.56 41 SER B C 1
ATOM 2213 O O . SER B 1 41 ? -3.078 32.75 -5.035 1 96.56 41 SER B O 1
ATOM 2215 N N . PHE B 1 42 ? -2.469 32.031 -3.037 1 97 42 PHE B N 1
ATOM 2216 C CA . PHE B 1 42 ? -3.627 32.594 -2.348 1 97 42 PHE B CA 1
ATOM 2217 C C . PHE B 1 42 ? -3.188 33.531 -1.227 1 97 42 PHE B C 1
ATOM 2219 O O . PHE B 1 42 ? -2.701 33.062 -0.188 1 97 42 PHE B O 1
ATOM 2226 N N . ALA B 1 43 ? -3.459 34.781 -1.47 1 97.12 43 ALA B N 1
ATOM 2227 C CA . ALA B 1 43 ? -3.047 35.75 -0.462 1 97.12 43 ALA B CA 1
ATOM 2228 C C . ALA B 1 43 ? -3.65 35.406 0.9 1 97.12 43 ALA B C 1
ATOM 2230 O O . ALA B 1 43 ? -4.859 35.188 1.015 1 97.12 43 ALA B O 1
ATOM 2231 N N . GLY B 1 44 ? -2.732 35.344 1.901 1 97.75 44 GLY B N 1
ATOM 2232 C CA . GLY B 1 44 ? -3.201 35.125 3.258 1 97.75 44 GLY B CA 1
ATOM 2233 C C . GLY B 1 44 ? -3.156 33.656 3.658 1 97.75 44 GLY B C 1
ATOM 2234 O O . GLY B 1 44 ? -3.271 33.312 4.84 1 97.75 44 GLY B O 1
ATOM 2235 N N . LYS B 1 45 ? -3.002 32.75 2.688 1 98 45 LYS B N 1
ATOM 2236 C CA . LYS B 1 45 ? -3.004 31.312 2.994 1 98 45 LYS B CA 1
ATOM 2237 C C . LYS B 1 45 ? -1.917 30.969 4.008 1 98 45 LYS B C 1
ATOM 2239 O O . LYS B 1 45 ? -2.16 30.219 4.953 1 98 45 LYS B O 1
ATOM 2244 N N . GLY B 1 46 ? -0.721 31.469 3.785 1 98.12 46 GLY B N 1
ATOM 2245 C CA . GLY B 1 46 ? 0.393 31.203 4.68 1 98.12 46 GLY B CA 1
ATOM 2246 C C . GLY B 1 46 ? 0.119 31.609 6.113 1 98.12 46 GLY B C 1
ATOM 2247 O O . GLY B 1 46 ? 0.426 30.859 7.047 1 98.12 46 GLY B O 1
ATOM 2248 N N . GLU B 1 47 ? -0.409 32.781 6.234 1 98.44 47 GLU B N 1
ATOM 2249 C CA . GLU B 1 47 ? -0.774 33.281 7.555 1 98.44 47 GLU B CA 1
ATOM 2250 C C . GLU B 1 47 ? -1.8 32.375 8.227 1 98.44 47 GLU B C 1
ATOM 2252 O O . GLU B 1 47 ? -1.659 32.062 9.406 1 98.44 47 GLU B O 1
ATOM 2257 N N . LEU B 1 48 ? -2.822 32.031 7.52 1 98.62 48 LEU B N 1
ATOM 2258 C CA . LEU B 1 48 ? -3.879 31.172 8.047 1 98.62 48 LEU B CA 1
ATOM 2259 C C . LEU B 1 48 ? -3.318 29.812 8.477 1 98.62 48 LEU B C 1
ATOM 2261 O O . LEU B 1 48 ? -3.572 29.359 9.594 1 98.62 48 LEU B O 1
ATOM 2265 N N . ASN B 1 49 ? -2.475 29.203 7.641 1 98.62 49 ASN B N 1
ATOM 2266 C CA . ASN B 1 49 ? -1.908 27.891 7.945 1 98.62 49 ASN B CA 1
ATOM 2267 C C . ASN B 1 49 ? -0.993 27.953 9.164 1 98.62 49 ASN B C 1
ATOM 2269 O O . ASN B 1 49 ? -1.021 27.047 10.008 1 98.62 49 ASN B O 1
ATOM 2273 N N . ASN B 1 50 ? -0.199 28.969 9.234 1 98.56 50 ASN B N 1
ATOM 2274 C CA . ASN B 1 50 ? 0.688 29.109 10.383 1 98.56 50 ASN B CA 1
ATOM 2275 C C . ASN B 1 50 ? -0.098 29.25 11.688 1 98.56 50 ASN B C 1
ATOM 2277 O O . ASN B 1 50 ? 0.244 28.625 12.695 1 98.56 50 ASN B O 1
ATOM 2281 N N . GLN B 1 51 ? -1.101 30.062 11.656 1 98.31 51 GLN B N 1
ATOM 2282 C CA . GLN B 1 51 ? -1.903 30.281 12.852 1 98.31 51 GLN B CA 1
ATOM 2283 C C . GLN B 1 51 ? -2.648 29.016 13.258 1 98.31 51 GLN B C 1
ATOM 2285 O O . GLN B 1 51 ? -2.629 28.641 14.43 1 98.31 51 GLN B O 1
ATOM 2290 N N . ILE B 1 52 ? -3.293 28.375 12.297 1 98.69 52 ILE B N 1
ATOM 2291 C CA . ILE B 1 52 ? -4.047 27.156 12.57 1 98.69 52 ILE B CA 1
ATOM 2292 C C . ILE B 1 52 ? -3.109 26.078 13.125 1 98.69 52 ILE B C 1
ATOM 2294 O O . ILE B 1 52 ? -3.389 25.484 14.164 1 98.69 52 ILE B O 1
ATOM 2298 N N . THR B 1 53 ? -1.966 25.859 12.484 1 98.69 53 THR B N 1
ATOM 2299 C CA . THR B 1 53 ? -0.987 24.859 12.914 1 98.69 53 THR B CA 1
ATOM 2300 C C . THR B 1 53 ? -0.488 25.172 14.32 1 98.69 53 THR B C 1
ATOM 2302 O O . THR B 1 53 ? -0.399 24.281 15.164 1 98.69 53 THR B O 1
ATOM 2305 N N . SER B 1 54 ? -0.188 26.438 14.57 1 98.12 54 SER B N 1
ATOM 2306 C CA . SER B 1 54 ? 0.321 26.844 15.875 1 98.12 54 SER B CA 1
ATOM 2307 C C . SER B 1 54 ? -0.69 26.547 16.984 1 98.12 54 SER B C 1
ATOM 2309 O O . SER B 1 54 ? -0.329 26.031 18.031 1 98.12 54 SER B O 1
ATOM 2311 N N . LEU B 1 55 ? -1.931 26.875 16.703 1 98.06 55 LEU B N 1
ATOM 2312 C CA . LEU B 1 55 ? -2.984 26.641 17.688 1 98.06 55 LEU B CA 1
ATOM 2313 C C . LEU B 1 55 ? -3.189 25.141 17.922 1 98.06 55 LEU B C 1
ATOM 2315 O O . LEU B 1 55 ? -3.354 24.703 19.062 1 98.06 55 LEU B O 1
ATOM 2319 N N . ILE B 1 56 ? -3.141 24.359 16.891 1 98.56 56 ILE B N 1
ATOM 2320 C CA . ILE B 1 56 ? -3.367 22.922 17.016 1 98.56 56 ILE B CA 1
ATOM 2321 C C . ILE B 1 56 ? -2.197 22.266 17.734 1 98.56 56 ILE B C 1
ATOM 2323 O O . ILE B 1 56 ? -2.396 21.406 18.609 1 98.56 56 ILE B O 1
ATOM 2327 N N . PHE B 1 57 ? -0.976 22.656 17.422 1 98.06 57 PHE B N 1
ATOM 2328 C CA . PHE B 1 57 ? 0.181 22.094 18.109 1 98.06 57 PHE B CA 1
ATOM 2329 C C . PHE B 1 57 ? 0.146 22.438 19.594 1 98.06 57 PHE B C 1
ATOM 2331 O O . PHE B 1 57 ? 0.525 21.625 20.438 1 98.06 57 PHE B O 1
ATOM 2338 N N . SER B 1 58 ? -0.226 23.672 19.875 1 96.69 58 SER B N 1
ATOM 2339 C CA . SER B 1 58 ? -0.37 24.047 21.281 1 96.69 58 SER B CA 1
ATOM 2340 C C . SER B 1 58 ? -1.412 23.188 21.984 1 96.69 58 SER B C 1
ATOM 2342 O O . SER B 1 58 ? -1.206 22.766 23.109 1 96.69 58 SER B O 1
ATOM 2344 N N . TYR B 1 59 ? -2.529 22.938 21.328 1 97.31 59 TYR B N 1
ATOM 2345 C CA . TYR B 1 59 ? -3.568 22.062 21.875 1 97.31 59 TYR B CA 1
ATOM 2346 C C . TYR B 1 59 ? -3.039 20.656 22.094 1 97.31 59 TYR B C 1
ATOM 2348 O O . TYR B 1 59 ? -3.297 20.031 23.125 1 97.31 59 TYR B O 1
ATOM 2356 N N . LEU B 1 60 ? -2.299 20.094 21.125 1 97.75 60 LEU B N 1
ATOM 2357 C CA . LEU B 1 60 ? -1.712 18.766 21.234 1 97.75 60 LEU B CA 1
ATOM 2358 C C . LEU B 1 60 ? -0.777 18.672 22.438 1 97.75 60 LEU B C 1
ATOM 2360 O O . LEU B 1 60 ? -0.774 17.672 23.156 1 97.75 60 LEU B O 1
ATOM 2364 N N . ALA B 1 61 ? -0.008 19.703 22.609 1 96.19 61 ALA B N 1
ATOM 2365 C CA . ALA B 1 61 ? 0.911 19.734 23.734 1 96.19 61 ALA B CA 1
ATOM 2366 C C . ALA B 1 61 ? 0.152 19.656 25.062 1 96.19 61 ALA B C 1
ATOM 2368 O O . ALA B 1 61 ? 0.578 18.953 25.984 1 96.19 61 ALA B O 1
ATOM 2369 N N . LYS B 1 62 ? -0.878 20.375 25.141 1 96.38 62 LYS B N 1
ATOM 2370 C CA . LYS B 1 62 ? -1.706 20.344 26.344 1 96.38 62 LYS B CA 1
ATOM 2371 C C . LYS B 1 62 ? -2.258 18.953 26.609 1 96.38 62 LYS B C 1
ATOM 2373 O O . LYS B 1 62 ? -2.486 18.562 27.75 1 96.38 62 LYS B O 1
ATOM 2378 N N . GLU B 1 63 ? -2.496 18.234 25.547 1 96.56 63 GLU B N 1
ATOM 2379 C CA . GLU B 1 63 ? -3.031 16.875 25.656 1 96.56 63 GLU B CA 1
ATOM 2380 C C . GLU B 1 63 ? -1.911 15.852 25.781 1 96.56 63 GLU B C 1
ATOM 2382 O O . GLU B 1 63 ? -2.158 14.648 25.719 1 96.56 63 GLU B O 1
ATOM 2387 N N . GLY B 1 64 ? -0.655 16.219 25.844 1 95.56 64 GLY B N 1
ATOM 2388 C CA . GLY B 1 64 ? 0.468 15.344 26.125 1 95.56 64 GLY B CA 1
ATOM 2389 C C . GLY B 1 64 ? 1.171 14.836 24.891 1 95.56 64 GLY B C 1
ATOM 2390 O O . GLY B 1 64 ? 1.954 13.883 24.953 1 95.56 64 GLY B O 1
ATOM 2391 N N . ILE B 1 65 ? 0.898 15.398 23.75 1 95.81 65 ILE B N 1
ATOM 2392 C CA . ILE B 1 65 ? 1.539 14.984 22.5 1 95.81 65 ILE B CA 1
ATOM 2393 C C . ILE B 1 65 ? 2.625 15.984 22.125 1 95.81 65 ILE B C 1
ATOM 2395 O O . ILE B 1 65 ? 2.336 17.156 21.875 1 95.81 65 ILE B O 1
ATOM 2399 N N . SER B 1 66 ? 3.803 15.523 22.062 1 91.5 66 SER B N 1
ATOM 2400 C CA . SER B 1 66 ? 4.934 16.391 21.719 1 91.5 66 SER B CA 1
ATOM 2401 C C . SER B 1 66 ? 5.105 16.516 20.219 1 91.5 66 SER B C 1
ATOM 2403 O O . SER B 1 66 ? 4.848 15.57 19.469 1 91.5 66 SER B O 1
ATOM 2405 N N . SER B 1 67 ? 5.539 17.672 19.828 1 96.88 67 SER B N 1
ATOM 2406 C CA . SER B 1 67 ? 5.891 17.969 18.438 1 96.88 67 SER B CA 1
ATOM 2407 C C . SER B 1 67 ? 7.156 18.812 18.359 1 96.88 67 SER B C 1
ATOM 2409 O O . SER B 1 67 ? 7.73 19.188 19.391 1 96.88 67 SER B O 1
ATOM 2411 N N . HIS B 1 68 ? 7.555 19.141 17.156 1 97.75 68 HIS B N 1
ATOM 2412 C CA . HIS B 1 68 ? 8.742 19.969 16.984 1 97.75 68 HIS B CA 1
ATOM 2413 C C . HIS B 1 68 ? 8.422 21.438 17.203 1 97.75 68 HIS B C 1
ATOM 2415 O O . HIS B 1 68 ? 9.328 22.281 17.266 1 97.75 68 HIS B O 1
ATOM 2421 N N . PHE B 1 69 ? 7.184 21.781 17.328 1 98 69 PHE B N 1
ATOM 2422 C CA . PHE B 1 69 ? 6.734 23.172 17.438 1 98 69 PHE B CA 1
ATOM 2423 C C . PHE B 1 69 ? 7.25 23.812 18.734 1 98 69 PHE B C 1
ATOM 2425 O O . PHE B 1 69 ? 7.141 23.219 19.812 1 98 69 PHE B O 1
ATOM 2432 N N . ILE B 1 70 ? 7.84 24.969 18.578 1 97.62 70 ILE B N 1
ATOM 2433 C CA . ILE B 1 70 ? 8.281 25.719 19.75 1 97.62 70 ILE B CA 1
ATOM 2434 C C . ILE B 1 70 ? 7.328 26.875 20 1 97.62 70 ILE B C 1
ATOM 2436 O O . ILE B 1 70 ? 6.648 26.922 21.031 1 97.62 70 ILE B O 1
ATOM 2440 N N . ARG B 1 71 ? 7.215 27.828 18.969 1 97.69 71 ARG B N 1
ATOM 2441 C CA . ARG B 1 71 ? 6.293 28.953 19.094 1 97.69 71 ARG B CA 1
ATOM 2442 C C . ARG B 1 71 ? 6.148 29.703 17.781 1 97.69 71 ARG B C 1
ATOM 2444 O O . ARG B 1 71 ? 7.059 29.672 16.938 1 97.69 71 ARG B O 1
ATOM 2451 N N . ALA B 1 72 ? 5.004 30.344 17.641 1 97.94 72 ALA B N 1
ATOM 2452 C CA . ALA B 1 72 ? 4.844 31.281 16.531 1 97.94 72 ALA B CA 1
ATOM 2453 C C . ALA B 1 72 ? 5.609 32.562 16.797 1 97.94 72 ALA B C 1
ATOM 2455 O O . ALA B 1 72 ? 5.645 33.062 17.938 1 97.94 72 ALA B O 1
ATOM 2456 N N . ILE B 1 73 ? 6.211 33.156 15.734 1 97.69 73 ILE B N 1
ATOM 2457 C CA . ILE B 1 73 ? 6.988 34.344 15.961 1 97.69 73 ILE B CA 1
ATOM 2458 C C . ILE B 1 73 ? 6.453 35.5 15.086 1 97.69 73 ILE B C 1
ATOM 2460 O O . ILE B 1 73 ? 6.887 36.625 15.219 1 97.69 73 ILE B O 1
ATOM 2464 N N . SER B 1 74 ? 5.621 35.188 14.141 1 97.56 74 SER B N 1
ATOM 2465 C CA . SER B 1 74 ? 4.895 36.156 13.32 1 97.56 74 SER B CA 1
ATOM 2466 C C . SER B 1 74 ? 3.607 35.562 12.773 1 97.56 74 SER B C 1
ATOM 2468 O O . SER B 1 74 ? 3.248 34.438 13.117 1 97.56 74 SER B O 1
ATOM 2470 N N . GLU B 1 75 ? 2.961 36.25 11.953 1 96.94 75 GLU B N 1
ATOM 2471 C CA . GLU B 1 75 ? 1.729 35.75 11.344 1 96.94 75 GLU B CA 1
ATOM 2472 C C . GLU B 1 75 ? 2.008 34.594 10.391 1 96.94 75 GLU B C 1
ATOM 2474 O O . GLU B 1 75 ? 1.146 33.75 10.18 1 96.94 75 GLU B O 1
ATOM 2479 N N . THR B 1 76 ? 3.207 34.594 9.883 1 98.12 76 THR B N 1
ATOM 2480 C CA . THR B 1 76 ? 3.477 33.594 8.844 1 98.12 76 THR B CA 1
ATOM 2481 C C . THR B 1 76 ? 4.641 32.688 9.242 1 98.12 76 THR B C 1
ATOM 2483 O O . THR B 1 76 ? 5.074 31.844 8.461 1 98.12 76 THR B O 1
ATOM 2486 N N . GLU B 1 77 ? 5.18 32.906 10.461 1 98.12 77 GLU B N 1
ATOM 2487 C CA . GLU B 1 77 ? 6.402 32.156 10.781 1 98.12 77 GLU B CA 1
ATOM 2488 C C . GLU B 1 77 ? 6.324 31.547 12.172 1 98.12 77 GLU B C 1
ATOM 2490 O O . GLU B 1 77 ? 5.641 32.062 13.055 1 98.12 77 GLU B O 1
ATOM 2495 N N . GLN B 1 78 ? 7.078 30.5 12.359 1 98.31 78 GLN B N 1
ATOM 2496 C CA . GLN B 1 78 ? 7.207 29.844 13.656 1 98.31 78 GLN B CA 1
ATOM 2497 C C . GLN B 1 78 ? 8.586 29.219 13.812 1 98.31 78 GLN B C 1
ATOM 2499 O O . GLN B 1 78 ? 9.305 29.031 12.828 1 98.31 78 GLN B O 1
ATOM 2504 N N . LEU B 1 79 ? 8.977 28.984 15.031 1 98 79 LEU B N 1
ATOM 2505 C CA . LEU B 1 79 ? 10.195 28.25 15.359 1 98 79 LEU B CA 1
ATOM 2506 C C . LEU B 1 79 ? 9.883 26.781 15.664 1 98 79 LEU B C 1
ATOM 2508 O O . LEU B 1 79 ? 8.883 26.484 16.312 1 98 79 LEU B O 1
ATOM 2512 N N . VAL B 1 80 ? 10.734 25.906 15.227 1 98 80 VAL B N 1
ATOM 2513 C CA . VAL B 1 80 ? 10.57 24.484 15.477 1 98 80 VAL B CA 1
ATOM 2514 C C . VAL B 1 80 ? 11.914 23.859 15.844 1 98 80 VAL B C 1
ATOM 2516 O O . VAL B 1 80 ? 12.969 24.422 15.539 1 98 80 VAL B O 1
ATOM 2519 N N . LYS B 1 81 ? 11.836 22.734 16.484 1 97.5 81 LYS B N 1
ATOM 2520 C CA . LYS B 1 81 ? 13.031 21.938 16.734 1 97.5 81 LYS B CA 1
ATOM 2521 C C . LYS B 1 81 ? 13.539 21.297 15.445 1 97.5 81 LYS B C 1
ATOM 2523 O O . LYS B 1 81 ? 12.742 20.781 14.648 1 97.5 81 LYS B O 1
ATOM 2528 N N . GLU B 1 82 ? 14.812 21.375 15.289 1 96.38 82 GLU B N 1
ATOM 2529 C CA . GLU B 1 82 ? 15.422 20.688 14.141 1 96.38 82 GLU B CA 1
ATOM 2530 C C . GLU B 1 82 ? 15.336 19.172 14.289 1 96.38 82 GLU B C 1
ATOM 2532 O O . GLU B 1 82 ? 15.664 18.625 15.344 1 96.38 82 GLU B O 1
ATOM 2537 N N . VAL B 1 83 ? 14.898 18.5 13.258 1 97.44 83 VAL B N 1
ATOM 2538 C CA . VAL B 1 83 ? 14.828 17.047 13.227 1 97.44 83 VAL B CA 1
ATOM 2539 C C . VAL B 1 83 ? 15.312 16.531 11.867 1 97.44 83 VAL B C 1
ATOM 2541 O O . VAL B 1 83 ? 15.398 17.297 10.906 1 97.44 83 VAL B O 1
ATOM 2544 N N . SER B 1 84 ? 15.734 15.266 11.891 1 97.25 84 SER B N 1
ATOM 2545 C CA . SER B 1 84 ? 15.93 14.555 10.633 1 97.25 84 SER B CA 1
ATOM 2546 C C . SER B 1 84 ? 14.648 13.875 10.172 1 97.25 84 SER B C 1
ATOM 2548 O O . SER B 1 84 ? 14.219 12.875 10.758 1 97.25 84 SER B O 1
ATOM 2550 N N . ILE B 1 85 ? 14.102 14.367 9.133 1 97.44 85 ILE B N 1
ATOM 2551 C CA . ILE B 1 85 ? 12.789 13.93 8.688 1 97.44 85 ILE B CA 1
ATOM 2552 C C . ILE B 1 85 ? 12.859 12.469 8.242 1 97.44 85 ILE B C 1
ATOM 2554 O O . ILE B 1 85 ? 13.805 12.062 7.562 1 97.44 85 ILE B O 1
ATOM 2558 N N . ILE B 1 86 ? 11.969 11.711 8.734 1 98.44 86 ILE B N 1
ATOM 2559 C CA . ILE B 1 86 ? 11.742 10.375 8.188 1 98.44 86 ILE B CA 1
ATOM 2560 C C . ILE B 1 86 ? 10.906 10.477 6.91 1 98.44 86 ILE B C 1
ATOM 2562 O O . ILE B 1 86 ? 9.766 10.945 6.945 1 98.44 86 ILE B O 1
ATOM 2566 N N . PRO B 1 87 ? 11.422 10.07 5.789 1 98.25 87 PRO B N 1
ATOM 2567 C CA . PRO B 1 87 ? 10.734 10.32 4.523 1 98.25 87 PRO B CA 1
ATOM 2568 C C . PRO B 1 87 ? 9.508 9.43 4.332 1 98.25 87 PRO B C 1
ATOM 2570 O O . PRO B 1 87 ? 9.43 8.68 3.355 1 98.25 87 PRO B O 1
ATOM 2573 N N . LEU B 1 88 ? 8.586 9.562 5.258 1 98.56 88 LEU B N 1
ATOM 2574 C CA . LEU B 1 88 ? 7.293 8.891 5.242 1 98.56 88 LEU B CA 1
ATOM 2575 C C . LEU B 1 88 ? 6.16 9.891 5.441 1 98.56 88 LEU B C 1
ATOM 2577 O O . LEU B 1 88 ? 6.223 10.742 6.332 1 98.56 88 LEU B O 1
ATOM 2581 N N . GLU B 1 89 ? 5.273 9.859 4.535 1 98.38 89 GLU B N 1
ATOM 2582 C CA . GLU B 1 89 ? 3.975 10.461 4.82 1 98.38 89 GLU B CA 1
ATOM 2583 C C . GLU B 1 89 ? 3.047 9.469 5.512 1 98.38 89 GLU B C 1
ATOM 2585 O O . GLU B 1 89 ? 2.812 8.367 5 1 98.38 89 GLU B O 1
ATOM 2590 N N . VAL B 1 90 ? 2.572 9.844 6.633 1 98.81 90 VAL B N 1
ATOM 2591 C CA . VAL B 1 90 ? 1.669 9.008 7.41 1 98.81 90 VAL B CA 1
ATOM 2592 C C . VAL B 1 90 ? 0.239 9.523 7.285 1 98.81 90 VAL B C 1
ATOM 2594 O O . VAL B 1 90 ? -0.086 10.594 7.805 1 98.81 90 VAL B O 1
ATOM 2597 N N . VAL B 1 91 ? -0.603 8.797 6.586 1 98.88 91 VAL B N 1
ATOM 2598 C CA . VAL B 1 91 ? -1.975 9.234 6.352 1 98.88 91 VAL B CA 1
ATOM 2599 C C . VAL B 1 91 ? -2.93 8.445 7.238 1 98.88 91 VAL B C 1
ATOM 2601 O O . VAL B 1 91 ? -2.846 7.215 7.312 1 98.88 91 VAL B O 1
ATOM 2604 N N . VAL B 1 92 ? -3.738 9.148 7.926 1 98.88 92 VAL B N 1
ATOM 2605 C CA . VAL B 1 92 ? -4.754 8.539 8.781 1 98.88 92 VAL B CA 1
ATOM 2606 C C . VAL B 1 92 ? -6.141 8.797 8.195 1 98.88 92 VAL B C 1
ATOM 2608 O O . VAL B 1 92 ? -6.508 9.938 7.926 1 98.88 92 VAL B O 1
ATOM 2611 N N . ARG B 1 93 ? -6.891 7.781 7.984 1 98.88 93 ARG B N 1
ATOM 2612 C CA . ARG B 1 93 ? -8.195 7.848 7.336 1 98.88 93 ARG B CA 1
ATOM 2613 C C . ARG B 1 93 ? -9.312 7.48 8.305 1 98.88 93 ARG B C 1
ATOM 2615 O O . ARG B 1 93 ? -9.422 6.324 8.727 1 98.88 93 ARG B O 1
ATOM 2622 N N . ASN B 1 94 ? -10.18 8.398 8.609 1 98.88 94 ASN B N 1
ATOM 2623 C CA . ASN B 1 94 ? -11.305 8.172 9.508 1 98.88 94 ASN B CA 1
ATOM 2624 C C . ASN B 1 94 ? -12.594 7.914 8.734 1 98.88 94 ASN B C 1
ATOM 2626 O O . ASN B 1 94 ? -13.516 7.273 9.25 1 98.88 94 ASN B O 1
ATOM 2630 N N . VAL B 1 95 ? -12.703 8.5 7.598 1 98.81 95 VAL B N 1
ATOM 2631 C CA . VAL B 1 95 ? -13.867 8.406 6.727 1 98.81 95 VAL B CA 1
ATOM 2632 C C . VAL B 1 95 ? -13.422 8.133 5.293 1 98.81 95 VAL B C 1
ATOM 2634 O O . VAL B 1 95 ? -12.414 8.672 4.832 1 98.81 95 VAL B O 1
ATOM 2637 N N . MET B 1 96 ? -14.148 7.297 4.59 1 98.62 96 MET B N 1
ATOM 2638 C CA . MET B 1 96 ? -13.859 6.98 3.195 1 98.62 96 MET B CA 1
ATOM 2639 C C . MET B 1 96 ? -13.922 8.234 2.326 1 98.62 96 MET B C 1
ATOM 2641 O O . MET B 1 96 ? -14.969 8.883 2.244 1 98.62 96 MET B O 1
ATOM 2645 N N . ALA B 1 97 ? -12.82 8.547 1.699 1 98.12 97 ALA B N 1
ATOM 2646 C CA . ALA B 1 97 ? -12.789 9.734 0.856 1 98.12 97 ALA B CA 1
ATOM 2647 C C . ALA B 1 97 ? -11.531 9.758 -0.01 1 98.12 97 ALA B C 1
ATOM 2649 O O . ALA B 1 97 ? -10.602 8.969 0.207 1 98.12 97 ALA B O 1
ATOM 2650 N N . GLY B 1 98 ? -11.562 10.602 -1.032 1 95.69 98 GLY B N 1
ATOM 2651 C CA . GLY B 1 98 ? -10.383 10.891 -1.831 1 95.69 98 GLY B CA 1
ATOM 2652 C C . GLY B 1 98 ? -9.805 9.656 -2.508 1 95.69 98 GLY B C 1
ATOM 2653 O O . GLY B 1 98 ? -10.539 8.883 -3.123 1 95.69 98 GLY B O 1
ATOM 2654 N N . SER B 1 99 ? -8.477 9.531 -2.422 1 96.06 99 SER B N 1
ATOM 2655 C CA . SER B 1 99 ? -7.762 8.469 -3.127 1 96.06 99 SER B CA 1
ATOM 2656 C C . SER B 1 99 ? -8.133 7.094 -2.578 1 96.06 99 SER B C 1
ATOM 2658 O O . SER B 1 99 ? -8.141 6.109 -3.318 1 96.06 99 SER B O 1
ATOM 2660 N N . LEU B 1 100 ? -8.422 7.051 -1.268 1 98.12 100 LEU B N 1
ATOM 2661 C CA . LEU B 1 100 ? -8.836 5.773 -0.694 1 98.12 100 LEU B CA 1
ATOM 2662 C C . LEU B 1 100 ? -10.148 5.301 -1.304 1 98.12 100 LEU B C 1
ATOM 2664 O O . LEU B 1 100 ? -10.289 4.125 -1.655 1 98.12 100 LEU B O 1
ATOM 2668 N N . ALA B 1 101 ? -11.141 6.219 -1.37 1 98 101 ALA B N 1
ATOM 2669 C CA . ALA B 1 101 ? -12.43 5.898 -1.977 1 98 101 ALA B CA 1
ATOM 2670 C C . ALA B 1 101 ? -12.258 5.414 -3.412 1 98 101 ALA B C 1
ATOM 2672 O O . ALA B 1 101 ? -12.844 4.402 -3.811 1 98 101 ALA B O 1
ATOM 2673 N N . LYS B 1 102 ? -11.445 6.145 -4.125 1 96.69 102 LYS B N 1
ATOM 2674 C CA . LYS B 1 102 ? -11.172 5.762 -5.508 1 96.69 102 LYS B CA 1
ATOM 2675 C C . LYS B 1 102 ? -10.516 4.383 -5.578 1 96.69 102 LYS B C 1
ATOM 2677 O O . LYS B 1 102 ? -10.938 3.529 -6.359 1 96.69 102 LYS B O 1
ATOM 2682 N N . ARG B 1 103 ? -9.539 4.062 -4.77 1 97.69 103 ARG B N 1
ATOM 2683 C CA . ARG B 1 103 ? -8.766 2.822 -4.766 1 97.69 103 ARG B CA 1
ATOM 2684 C C . ARG B 1 103 ? -9.656 1.63 -4.426 1 97.69 103 ARG B C 1
ATOM 2686 O O . ARG B 1 103 ? -9.508 0.551 -5 1 97.69 103 ARG B O 1
ATOM 2693 N N . LEU B 1 104 ? -10.609 1.852 -3.529 1 98.12 104 LEU B N 1
ATOM 2694 C CA . LEU B 1 104 ? -11.422 0.741 -3.053 1 98.12 104 LEU B CA 1
ATOM 2695 C C . LEU B 1 104 ? -12.797 0.75 -3.721 1 98.12 104 LEU B C 1
ATOM 2697 O O . LEU B 1 104 ? -13.664 -0.059 -3.379 1 98.12 104 LEU B O 1
ATOM 2701 N N . GLY B 1 105 ? -13.023 1.655 -4.691 1 97.38 105 GLY B N 1
ATOM 2702 C CA . GLY B 1 105 ? -14.266 1.715 -5.441 1 97.38 105 GLY B CA 1
ATOM 2703 C C . GLY B 1 105 ? -15.469 2.01 -4.574 1 97.38 105 GLY B C 1
ATOM 2704 O O . GLY B 1 105 ? -16.531 1.389 -4.734 1 97.38 105 GLY B O 1
ATOM 2705 N N . LYS B 1 106 ? -15.297 2.879 -3.654 1 97.25 106 LYS B N 1
ATOM 2706 C CA . LYS B 1 106 ? -16.375 3.203 -2.725 1 97.25 106 LYS B CA 1
ATOM 2707 C C . LYS B 1 106 ? -16.75 4.68 -2.816 1 97.25 106 LYS B C 1
ATOM 2709 O O . LYS B 1 106 ? -15.953 5.504 -3.26 1 97.25 106 LYS B O 1
ATOM 2714 N N . GLU B 1 107 ? -17.938 4.98 -2.438 1 97.06 107 GLU B N 1
ATOM 2715 C CA . GLU B 1 107 ? -18.375 6.371 -2.33 1 97.06 107 GLU B CA 1
ATOM 2716 C C . GLU B 1 107 ? -17.797 7.031 -1.082 1 97.06 107 GLU B C 1
ATOM 2718 O O . GLU B 1 107 ? -17.516 6.359 -0.087 1 97.06 107 GLU B O 1
ATOM 2723 N N . GLU B 1 108 ? -17.688 8.328 -1.131 1 97.62 108 GLU B N 1
ATOM 2724 C CA . GLU B 1 108 ? -17.188 9.055 0.031 1 97.62 108 GLU B CA 1
ATOM 2725 C C . GLU B 1 108 ? -18.25 9.133 1.133 1 97.62 108 GLU B C 1
ATOM 2727 O O . GLU B 1 108 ? -19.438 9.219 0.85 1 97.62 108 GLU B O 1
ATOM 2732 N N . GLY B 1 109 ? -17.75 9.086 2.396 1 97.75 109 GLY B N 1
ATOM 2733 C CA . GLY B 1 109 ? -18.672 9.398 3.477 1 97.75 109 GLY B CA 1
ATOM 2734 C C . GLY B 1 109 ? -18.797 8.281 4.496 1 97.75 109 GLY B C 1
ATOM 2735 O O . GLY B 1 109 ? -19.219 8.516 5.629 1 97.75 109 GLY B O 1
ATOM 2736 N N . GLU B 1 110 ? -18.484 7.086 4.109 1 97.62 110 GLU B N 1
ATOM 2737 C CA . GLU B 1 110 ? -18.594 5.965 5.035 1 97.62 110 GLU B CA 1
ATOM 2738 C C . GLU B 1 110 ? -17.578 6.074 6.16 1 97.62 110 GLU B C 1
ATOM 2740 O O . GLU B 1 110 ? -16.391 6.297 5.91 1 97.62 110 GLU B O 1
ATOM 2745 N N . GLU B 1 111 ? -17.984 5.914 7.379 1 97.81 111 GLU B N 1
ATOM 2746 C CA . GLU B 1 111 ? -17.078 5.945 8.523 1 97.81 111 GLU B CA 1
ATOM 2747 C C . GLU B 1 111 ? -16.188 4.711 8.555 1 97.81 111 GLU B C 1
ATOM 2749 O O . GLU B 1 111 ? -16.609 3.615 8.195 1 97.81 111 GLU B O 1
ATOM 2754 N N . ILE B 1 112 ? -15.016 4.918 9.008 1 98.25 112 ILE B N 1
ATOM 2755 C CA . ILE B 1 112 ? -14.062 3.836 9.234 1 98.25 112 ILE B CA 1
ATOM 2756 C C . ILE B 1 112 ? -13.805 3.689 10.734 1 98.25 112 ILE B C 1
ATOM 2758 O O . ILE B 1 112 ? -13.008 4.438 11.305 1 98.25 112 ILE B O 1
ATOM 2762 N N . PRO B 1 113 ? -14.438 2.785 11.375 1 92.62 113 PRO B N 1
ATOM 2763 C CA . PRO B 1 113 ? -14.383 2.701 12.836 1 92.62 113 PRO B CA 1
ATOM 2764 C C . PRO B 1 113 ? -12.953 2.65 13.367 1 92.62 113 PRO B C 1
ATOM 2766 O O . PRO B 1 113 ? -12.625 3.352 14.328 1 92.62 113 PRO B O 1
ATOM 2769 N N . ASN B 1 114 ? -12.117 1.736 12.93 1 95.81 114 ASN B N 1
ATOM 2770 C CA . ASN B 1 114 ? -10.695 1.73 13.234 1 95.81 114 ASN B CA 1
ATOM 2771 C C . ASN B 1 114 ? -9.883 2.373 12.117 1 95.81 114 ASN B C 1
ATOM 2773 O O . ASN B 1 114 ? -9.562 1.72 11.125 1 95.81 114 ASN B O 1
ATOM 2777 N N . ALA B 1 115 ? -9.602 3.68 12.344 1 98.5 115 ALA B N 1
ATOM 2778 C CA . ALA B 1 115 ? -8.961 4.461 11.289 1 98.5 115 ALA B CA 1
ATOM 2779 C C . ALA B 1 115 ? -7.906 3.637 10.562 1 98.5 115 ALA B C 1
ATOM 2781 O O . ALA B 1 115 ? -7.234 2.799 11.172 1 98.5 115 ALA B O 1
ATOM 2782 N N . ILE B 1 116 ? -7.793 3.818 9.336 1 98.81 116 ILE B N 1
ATOM 2783 C CA . ILE B 1 116 ? -6.738 3.207 8.531 1 98.81 116 ILE B CA 1
ATOM 2784 C C . ILE B 1 116 ? -5.492 4.09 8.555 1 98.81 116 ILE B C 1
ATOM 2786 O O . ILE B 1 116 ? -5.59 5.312 8.406 1 98.81 116 ILE B O 1
ATOM 2790 N N . VAL B 1 117 ? -4.355 3.537 8.852 1 98.88 117 VAL B N 1
ATOM 2791 C CA . VAL B 1 117 ? -3.082 4.246 8.797 1 98.88 117 VAL B CA 1
ATOM 2792 C C . VAL B 1 117 ? -2.271 3.758 7.598 1 98.88 117 VAL B C 1
ATOM 2794 O O . VAL B 1 117 ? -2.047 2.555 7.441 1 98.88 117 VAL B O 1
ATOM 2797 N N . GLU B 1 118 ? -1.884 4.648 6.773 1 98.88 118 GLU B N 1
ATOM 2798 C CA . GLU B 1 118 ? -1.141 4.34 5.555 1 98.88 118 GLU B CA 1
ATOM 2799 C C . GLU B 1 118 ? 0.218 5.035 5.547 1 98.88 118 GLU B C 1
ATOM 2801 O O . GLU B 1 118 ? 0.338 6.18 5.984 1 98.88 118 GLU B O 1
ATOM 2806 N N . PHE B 1 119 ? 1.229 4.34 4.977 1 98.88 119 PHE B N 1
ATOM 2807 C CA . PHE B 1 119 ? 2.537 4.93 4.723 1 98.88 119 PHE B CA 1
ATOM 2808 C C . PHE B 1 119 ? 2.729 5.211 3.238 1 98.88 119 PHE B C 1
ATOM 2810 O O . PHE B 1 119 ? 2.404 4.371 2.396 1 98.88 119 PHE B O 1
ATOM 2817 N N . TYR B 1 120 ? 3.168 6.348 2.959 1 98.69 120 TYR B N 1
ATOM 2818 C CA . TYR B 1 120 ? 3.604 6.73 1.619 1 98.69 120 TYR B CA 1
ATOM 2819 C C . TYR B 1 120 ? 5.07 7.145 1.62 1 98.69 120 TYR B C 1
ATOM 2821 O O . TYR B 1 120 ? 5.527 7.824 2.543 1 98.69 120 TYR B O 1
ATOM 2829 N N . TYR B 1 121 ? 5.832 6.719 0.61 1 98.62 121 TYR B N 1
ATOM 2830 C CA . TYR B 1 121 ? 7.23 7.121 0.464 1 98.62 121 TYR B CA 1
ATOM 2831 C C . TYR B 1 121 ? 7.336 8.562 -0.008 1 98.62 121 TYR B C 1
ATOM 2833 O O . TYR B 1 121 ? 6.887 8.898 -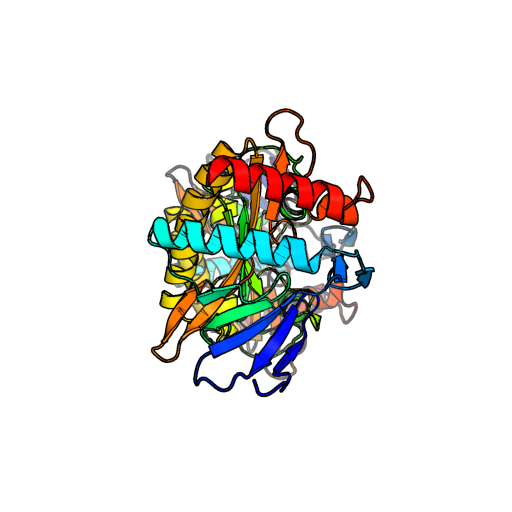1.108 1 98.62 121 TYR B O 1
ATOM 2841 N N . LYS B 1 122 ? 7.852 9.414 0.801 1 96.5 122 LYS B N 1
ATOM 2842 C CA . LYS B 1 122 ? 7.98 10.82 0.432 1 96.5 122 LYS B CA 1
ATOM 2843 C C . LYS B 1 122 ? 9.031 11.008 -0.662 1 96.5 122 LYS B C 1
ATOM 2845 O O . LYS B 1 122 ? 10.211 11.18 -0.371 1 96.5 122 LYS B O 1
ATOM 2850 N N . ASP B 1 123 ? 8.617 11 -1.872 1 95.19 123 ASP B N 1
ATOM 2851 C CA . ASP B 1 123 ? 9.438 11.195 -3.066 1 95.19 123 ASP B CA 1
ATOM 2852 C C . ASP B 1 123 ? 8.625 11.836 -4.188 1 95.19 123 ASP B C 1
ATOM 2854 O O . ASP B 1 123 ? 7.891 11.148 -4.902 1 95.19 123 ASP B O 1
ATOM 2858 N N . ASP B 1 124 ? 8.789 13.148 -4.363 1 91.44 124 ASP B N 1
ATOM 2859 C CA . ASP B 1 124 ? 7.996 13.914 -5.32 1 91.44 124 ASP B CA 1
ATOM 2860 C C . ASP B 1 124 ? 8.148 13.352 -6.734 1 91.44 124 ASP B C 1
ATOM 2862 O O . ASP B 1 124 ? 7.188 13.344 -7.512 1 91.44 124 ASP B O 1
ATOM 2866 N N . ALA B 1 125 ? 9.367 12.938 -7.035 1 93.38 125 ALA B N 1
ATOM 2867 C CA . ALA B 1 125 ? 9.641 12.422 -8.375 1 93.38 125 ALA B CA 1
ATOM 2868 C C . ALA B 1 125 ? 8.859 11.141 -8.641 1 93.38 125 ALA B C 1
ATOM 2870 O O . ALA B 1 125 ? 8.562 10.805 -9.789 1 93.38 125 ALA B O 1
ATOM 2871 N N . LEU B 1 126 ? 8.469 10.398 -7.633 1 96.31 126 LEU B N 1
ATOM 2872 C CA . LEU B 1 126 ? 7.75 9.133 -7.758 1 96.31 126 LEU B CA 1
ATOM 2873 C C . LEU B 1 126 ? 6.273 9.312 -7.418 1 96.31 126 LEU B C 1
ATOM 2875 O O . LEU B 1 126 ? 5.531 8.336 -7.336 1 96.31 126 LEU B O 1
ATOM 2879 N N . ASP B 1 127 ? 5.859 10.555 -7.141 1 94.88 127 ASP B N 1
ATOM 2880 C CA . ASP B 1 127 ? 4.488 10.891 -6.781 1 94.88 127 ASP B CA 1
ATOM 2881 C C . ASP B 1 127 ? 4.082 10.227 -5.473 1 94.88 127 ASP B C 1
ATOM 2883 O O . ASP B 1 127 ? 2.98 9.688 -5.359 1 94.88 127 ASP B O 1
ATOM 2887 N N . ASP B 1 128 ? 5.02 10.078 -4.531 1 96.69 128 ASP B N 1
ATOM 2888 C CA . ASP B 1 128 ? 4.805 9.617 -3.162 1 96.69 128 ASP B CA 1
ATOM 2889 C C . ASP B 1 128 ? 4.051 8.289 -3.143 1 96.69 128 ASP B C 1
ATOM 2891 O O . ASP B 1 128 ? 2.928 8.219 -2.637 1 96.69 128 ASP B O 1
ATOM 2895 N N . PRO B 1 129 ? 4.617 7.258 -3.6 1 98.25 129 PRO B N 1
ATOM 2896 C CA . PRO B 1 129 ? 3.91 5.98 -3.74 1 98.25 129 PRO B CA 1
ATOM 2897 C C . PRO B 1 129 ? 3.523 5.367 -2.396 1 98.25 129 PRO B C 1
ATOM 2899 O O . PRO B 1 129 ? 4.273 5.48 -1.423 1 98.25 129 PRO B O 1
ATOM 2902 N N . PHE B 1 130 ? 2.363 4.707 -2.346 1 98.44 130 PHE B N 1
ATOM 2903 C CA . PHE B 1 130 ? 1.902 3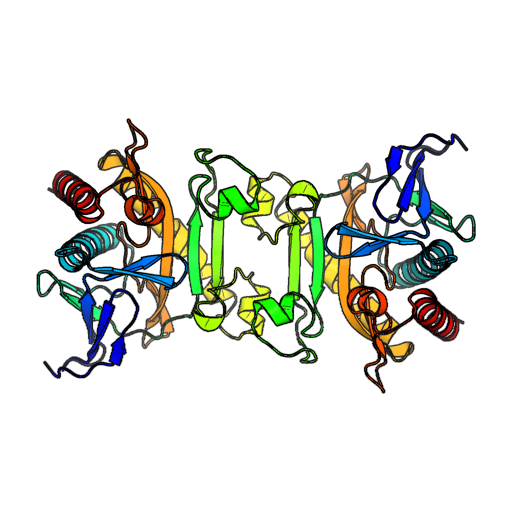.879 -1.238 1 98.44 130 PHE B CA 1
ATOM 2904 C C . PHE B 1 130 ? 2.852 2.709 -1.005 1 98.44 130 PHE B C 1
ATOM 2906 O O . PHE B 1 130 ? 3.297 2.064 -1.957 1 98.44 130 PHE B O 1
ATOM 2913 N N . ILE B 1 131 ? 3.289 2.482 0.278 1 98.75 131 ILE B N 1
ATOM 2914 C CA . ILE B 1 131 ? 4.227 1.405 0.58 1 98.75 131 ILE B CA 1
ATOM 2915 C C . ILE B 1 131 ? 3.82 0.717 1.881 1 98.75 131 ILE B C 1
ATOM 2917 O O . ILE B 1 131 ? 3.051 1.271 2.67 1 98.75 131 ILE B O 1
ATOM 2921 N N . ASN B 1 132 ? 4.219 -0.513 2.066 1 98.62 132 ASN B N 1
ATOM 2922 C CA . ASN B 1 132 ? 3.994 -1.221 3.322 1 98.62 132 ASN B CA 1
ATOM 2923 C C . ASN B 1 132 ? 5.277 -1.332 4.141 1 98.62 132 ASN B C 1
ATOM 2925 O O . ASN B 1 132 ? 6.285 -0.709 3.807 1 98.62 132 ASN B O 1
ATOM 2929 N N . ASP B 1 133 ? 5.25 -2.045 5.242 1 98.56 133 ASP B N 1
ATOM 2930 C CA . ASP B 1 133 ? 6.367 -2.111 6.184 1 98.56 133 ASP B CA 1
ATOM 2931 C C . ASP B 1 133 ? 7.605 -2.709 5.523 1 98.56 133 ASP B C 1
ATOM 2933 O O . ASP B 1 133 ? 8.727 -2.246 5.758 1 98.56 133 ASP B O 1
ATOM 2937 N N . ASP B 1 134 ? 7.43 -3.693 4.703 1 98.62 134 ASP B N 1
ATOM 2938 C CA . ASP B 1 134 ? 8.562 -4.344 4.051 1 98.62 134 ASP B CA 1
ATOM 2939 C C . ASP B 1 134 ? 9.281 -3.381 3.105 1 98.62 134 ASP B C 1
ATOM 2941 O O . ASP B 1 134 ? 10.508 -3.424 2.98 1 98.62 134 ASP B O 1
ATOM 2945 N N . HIS B 1 135 ? 8.523 -2.559 2.42 1 98.75 135 HIS B N 1
ATOM 2946 C CA . HIS B 1 135 ? 9.141 -1.54 1.574 1 98.75 135 HIS B CA 1
ATOM 2947 C C . HIS B 1 135 ? 9.984 -0.573 2.398 1 98.75 135 HIS B C 1
ATOM 2949 O O . HIS B 1 135 ? 11.094 -0.215 1.999 1 98.75 135 HIS B O 1
ATOM 2955 N N . VAL B 1 136 ? 9.383 -0.167 3.557 1 98.69 136 VAL B N 1
ATOM 2956 C CA . VAL B 1 136 ? 10.07 0.775 4.434 1 98.69 136 VAL B CA 1
ATOM 2957 C C . VAL B 1 136 ? 11.414 0.197 4.863 1 98.69 136 VAL B C 1
ATOM 2959 O O . VAL B 1 136 ? 12.43 0.9 4.867 1 98.69 136 VAL B O 1
ATOM 2962 N N . LEU B 1 137 ? 11.398 -1.084 5.207 1 98.5 137 LEU B N 1
ATOM 2963 C CA . LEU B 1 137 ? 12.625 -1.761 5.629 1 98.5 137 LEU B CA 1
ATOM 2964 C C . LEU B 1 137 ? 13.609 -1.874 4.473 1 98.5 137 LEU B C 1
ATOM 2966 O O . LEU B 1 137 ? 14.797 -1.589 4.637 1 98.5 137 LEU B O 1
ATOM 2970 N N . TYR B 1 138 ? 13.164 -2.264 3.316 1 98.25 138 TYR B N 1
ATOM 2971 C CA . TYR B 1 138 ? 14.023 -2.414 2.148 1 98.25 138 TYR B CA 1
ATOM 2972 C C . TYR B 1 138 ? 14.703 -1.095 1.796 1 98.25 138 TYR B C 1
ATOM 2974 O O . TYR B 1 138 ? 15.891 -1.069 1.463 1 98.25 138 TYR B O 1
ATOM 2982 N N . LEU B 1 139 ? 13.953 0.012 1.897 1 97.88 139 LEU B N 1
ATOM 2983 C CA . LEU B 1 139 ? 14.438 1.335 1.527 1 97.88 139 LEU B CA 1
ATOM 2984 C C . LEU B 1 139 ? 15.273 1.939 2.65 1 97.88 139 LEU B C 1
ATOM 2986 O O . LEU B 1 139 ? 15.805 3.043 2.51 1 97.88 139 LEU B O 1
ATOM 2990 N N . ASP B 1 140 ? 15.352 1.287 3.779 1 97.56 140 ASP B N 1
ATOM 2991 C CA . ASP B 1 140 ? 16.125 1.703 4.945 1 97.56 140 ASP B CA 1
ATOM 2992 C C . ASP B 1 140 ? 15.648 3.059 5.465 1 97.56 140 ASP B C 1
ATOM 2994 O O . ASP B 1 140 ? 16.469 3.928 5.781 1 97.56 140 ASP B O 1
ATOM 2998 N N . ILE B 1 141 ? 14.328 3.238 5.516 1 98.25 141 ILE B N 1
ATOM 2999 C CA . ILE B 1 141 ? 13.703 4.5 5.902 1 98.25 141 ILE B CA 1
ATOM 3000 C C . ILE B 1 141 ? 13.547 4.555 7.422 1 98.25 141 ILE B C 1
ATOM 3002 O O . ILE B 1 141 ? 13.805 5.586 8.039 1 98.25 141 ILE B O 1
ATOM 3006 N N . ALA B 1 142 ? 13.109 3.475 8.008 1 98.5 142 ALA B N 1
ATOM 3007 C CA . ALA B 1 142 ? 12.805 3.369 9.438 1 98.5 142 ALA B CA 1
ATOM 3008 C C . ALA B 1 142 ? 12.875 1.92 9.906 1 98.5 142 ALA B C 1
ATOM 3010 O O . ALA B 1 142 ? 12.664 0.994 9.117 1 98.5 142 ALA B O 1
ATOM 3011 N N . THR B 1 143 ? 13.164 1.716 11.133 1 98.06 143 THR B N 1
ATOM 3012 C CA . THR B 1 143 ? 13.148 0.386 11.727 1 98.06 143 THR B CA 1
ATOM 3013 C C . THR B 1 143 ? 11.719 -0.048 12.055 1 98.06 143 THR B C 1
ATOM 3015 O O . THR B 1 143 ? 10.797 0.772 12.039 1 98.06 143 THR B O 1
ATOM 3018 N N . THR B 1 144 ? 11.547 -1.323 12.32 1 98.12 144 THR B N 1
ATOM 3019 C CA . THR B 1 144 ? 10.242 -1.842 12.734 1 98.12 144 THR B CA 1
ATOM 3020 C C . THR B 1 144 ? 9.734 -1.098 13.969 1 98.12 144 THR B C 1
ATOM 3022 O O . THR B 1 144 ? 8.57 -0.706 14.023 1 98.12 144 THR B O 1
ATOM 3025 N N . ASN B 1 145 ? 10.648 -0.9 14.922 1 98.19 145 ASN B N 1
ATOM 3026 C CA . ASN B 1 145 ? 10.266 -0.188 16.141 1 98.19 145 ASN B CA 1
ATOM 3027 C C . ASN B 1 145 ? 9.828 1.244 15.836 1 98.19 145 ASN B C 1
ATOM 3029 O O . ASN B 1 145 ? 8.852 1.732 16.406 1 98.19 145 ASN B O 1
ATOM 3033 N N . GLU B 1 146 ? 10.547 1.905 14.977 1 98.31 146 GLU B N 1
ATOM 3034 C CA . GLU B 1 146 ? 10.188 3.27 14.602 1 98.31 146 GLU B CA 1
ATOM 3035 C C . GLU B 1 146 ? 8.82 3.311 13.914 1 98.31 146 GLU B C 1
ATOM 3037 O O . GLU B 1 146 ? 8.016 4.199 14.188 1 98.31 146 GLU B O 1
ATOM 3042 N N . MET B 1 147 ? 8.57 2.355 13.008 1 98.62 147 MET B N 1
ATOM 3043 C CA . MET B 1 147 ? 7.273 2.293 12.336 1 98.62 147 MET B CA 1
ATOM 3044 C C . MET B 1 147 ? 6.148 2.104 13.344 1 98.62 147 MET B C 1
ATOM 3046 O O . MET B 1 147 ? 5.098 2.736 13.234 1 98.62 147 MET B O 1
ATOM 3050 N N . ASP B 1 148 ? 6.344 1.238 14.305 1 98.38 148 ASP B N 1
ATOM 3051 C CA . ASP B 1 148 ? 5.348 1.009 15.344 1 98.38 148 ASP B CA 1
ATOM 3052 C C . ASP B 1 148 ? 5.102 2.277 16.156 1 98.38 148 ASP B C 1
ATOM 3054 O O . ASP B 1 148 ? 3.953 2.617 16.453 1 98.38 148 ASP B O 1
ATOM 3058 N N . THR B 1 149 ? 6.199 2.977 16.516 1 98.25 149 THR B N 1
ATOM 3059 C CA . THR B 1 149 ? 6.102 4.227 17.266 1 98.25 149 THR B CA 1
ATOM 3060 C C . THR B 1 149 ? 5.312 5.27 16.469 1 98.25 149 THR B C 1
ATOM 3062 O O . THR B 1 149 ? 4.445 5.949 17.031 1 98.25 149 THR B O 1
ATOM 3065 N N . ILE B 1 150 ? 5.578 5.324 15.203 1 98.56 150 ILE B N 1
ATOM 3066 C CA . ILE B 1 150 ? 4.926 6.297 14.328 1 98.56 150 ILE B CA 1
ATOM 3067 C C . ILE B 1 150 ? 3.434 5.984 14.234 1 98.56 150 ILE B C 1
ATOM 3069 O O . ILE B 1 150 ? 2.598 6.883 14.344 1 98.56 150 ILE B O 1
ATOM 3073 N N . ARG B 1 151 ? 3.096 4.738 14.047 1 98.5 151 ARG B N 1
ATOM 3074 C CA . ARG B 1 151 ? 1.692 4.348 13.953 1 98.5 151 ARG B CA 1
ATOM 3075 C C . ARG B 1 151 ? 0.951 4.672 15.25 1 98.5 151 ARG B C 1
ATOM 3077 O O . ARG B 1 151 ? -0.168 5.188 15.219 1 98.5 151 ARG B O 1
ATOM 3084 N N . GLN B 1 152 ? 1.567 4.328 16.328 1 98.12 152 GLN B N 1
ATOM 3085 C CA . GLN B 1 152 ? 0.95 4.609 17.625 1 98.12 152 GLN B CA 1
ATOM 3086 C C . GLN B 1 152 ? 0.749 6.109 17.828 1 98.12 152 GLN B C 1
ATOM 3088 O O . GLN B 1 152 ? -0.302 6.539 18.297 1 98.12 152 GLN B O 1
ATOM 3093 N N . ALA B 1 153 ? 1.783 6.891 17.516 1 98.12 153 ALA B N 1
ATOM 3094 C CA . ALA B 1 153 ? 1.682 8.344 17.625 1 98.12 153 ALA B CA 1
ATOM 3095 C C . ALA B 1 153 ? 0.566 8.883 16.734 1 98.12 153 ALA B C 1
ATOM 3097 O O . ALA B 1 153 ? -0.224 9.727 17.156 1 98.12 153 ALA B O 1
ATOM 3098 N N . ALA B 1 154 ? 0.503 8.375 15.492 1 98.62 154 ALA B N 1
ATOM 3099 C CA . ALA B 1 154 ? -0.515 8.812 14.539 1 98.62 154 ALA B CA 1
ATOM 3100 C C . ALA B 1 154 ? -1.919 8.547 15.078 1 98.62 154 ALA B C 1
ATOM 3102 O O . ALA B 1 154 ? -2.807 9.391 14.969 1 98.62 154 ALA B O 1
ATOM 3103 N N . ARG B 1 155 ? -2.109 7.402 15.648 1 98.56 155 ARG B N 1
ATOM 3104 C CA . ARG B 1 155 ? -3.414 7.035 16.188 1 98.56 155 ARG B CA 1
ATOM 3105 C C . ARG B 1 155 ? -3.758 7.887 17.406 1 98.56 155 ARG B C 1
ATOM 3107 O O . ARG B 1 155 ? -4.918 8.266 17.594 1 98.56 155 ARG B O 1
ATOM 3114 N N . SER B 1 156 ? -2.791 8.133 18.25 1 98.38 156 SER B N 1
ATOM 3115 C CA . SER B 1 156 ? -3.014 9.008 19.391 1 98.38 156 SER B CA 1
ATOM 3116 C C . SER B 1 156 ? -3.387 10.414 18.953 1 98.38 156 SER B C 1
ATOM 3118 O O . SER B 1 156 ? -4.32 11.016 19.5 1 98.38 156 SER B O 1
ATOM 3120 N N . ILE B 1 157 ? -2.637 10.922 18.016 1 98.69 157 ILE B N 1
ATOM 3121 C CA . ILE B 1 157 ? -2.918 12.25 17.469 1 98.69 157 ILE B CA 1
ATOM 3122 C C . ILE B 1 157 ? -4.32 12.273 16.859 1 98.69 157 ILE B C 1
ATOM 3124 O O . ILE B 1 157 ? -5.066 13.234 17.062 1 98.69 157 ILE B O 1
ATOM 3128 N N . ASN B 1 158 ? -4.664 11.219 16.172 1 98.88 158 ASN B N 1
ATOM 3129 C CA . ASN B 1 158 ? -5.988 11.109 15.578 1 98.88 158 ASN B CA 1
ATOM 3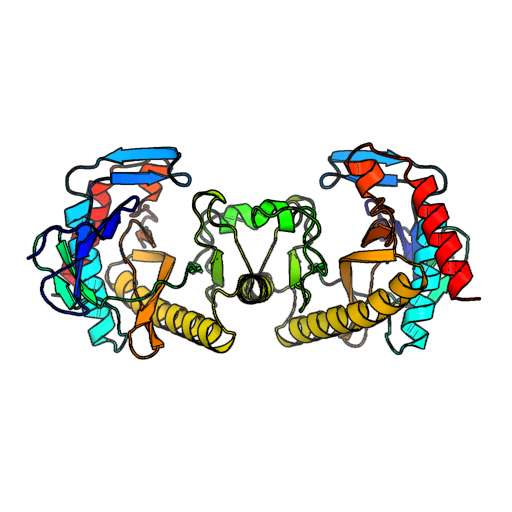130 C C . ASN B 1 158 ? -7.094 11.258 16.625 1 98.88 158 ASN B C 1
ATOM 3132 O O . ASN B 1 158 ? -8.07 11.977 16.406 1 98.88 158 ASN B O 1
ATOM 3136 N N . LYS B 1 159 ? -6.961 10.539 17.672 1 98.5 159 LYS B N 1
ATOM 3137 C CA . LYS B 1 159 ? -7.961 10.602 18.734 1 98.5 159 LYS B CA 1
ATOM 3138 C C . LYS B 1 159 ? -8.125 12.023 19.25 1 98.5 159 LYS B C 1
ATOM 3140 O O . LYS B 1 159 ? -9.25 12.523 19.391 1 98.5 159 LYS B O 1
ATOM 3145 N N . VAL B 1 160 ? -7.055 12.703 19.516 1 98.62 160 VAL B N 1
ATOM 3146 C CA . VAL B 1 160 ? -7.062 14.047 20.078 1 98.62 160 VAL B CA 1
ATOM 3147 C C . VAL B 1 160 ? -7.641 15.023 19.047 1 98.62 160 VAL B C 1
ATOM 3149 O O . VAL B 1 160 ? -8.445 15.891 19.391 1 98.62 160 VAL B O 1
ATOM 3152 N N . LEU B 1 161 ? -7.227 14.891 17.781 1 98.75 161 LEU B N 1
ATOM 3153 C CA . LEU B 1 161 ? -7.707 15.781 16.734 1 98.75 161 LEU B CA 1
ATOM 3154 C C . LEU B 1 161 ? -9.195 15.57 16.484 1 98.75 161 LEU B C 1
ATOM 3156 O O . LEU B 1 161 ? -9.922 16.531 16.219 1 98.75 161 LEU B O 1
ATOM 3160 N N . GLN B 1 162 ? -9.609 14.328 16.484 1 98.62 162 GLN B N 1
ATOM 3161 C CA . GLN B 1 162 ? -11.039 14.078 16.312 1 98.62 162 GLN B CA 1
ATOM 3162 C C . GLN B 1 162 ? -11.852 14.805 17.391 1 98.62 162 GLN B C 1
ATOM 3164 O O . GLN B 1 162 ? -12.906 15.367 17.094 1 98.62 162 GLN B O 1
ATOM 3169 N N . GLU B 1 163 ? -11.406 14.734 18.578 1 98.12 163 GLU B N 1
ATOM 3170 C CA . GLU B 1 163 ? -12.086 15.422 19.672 1 98.12 163 GLU B CA 1
ATOM 3171 C C . GLU B 1 163 ? -12.117 16.938 19.422 1 98.12 163 GLU B C 1
ATOM 3173 O O . GLU B 1 163 ? -13.164 17.562 19.562 1 98.12 163 GLU B O 1
ATOM 3178 N N . LEU B 1 164 ? -11.016 17.5 19.094 1 98.56 164 LEU B N 1
ATOM 3179 C CA . LEU B 1 164 ? -10.922 18.938 18.844 1 98.56 164 LEU B CA 1
ATOM 3180 C C . LEU B 1 164 ? -11.859 19.375 17.719 1 98.56 164 LEU B C 1
ATOM 3182 O O . LEU B 1 164 ? -12.648 20.297 17.891 1 98.56 164 LEU B O 1
ATOM 3186 N N . PHE B 1 165 ? -11.766 18.703 16.594 1 98.81 165 PHE B N 1
ATOM 3187 C CA . PHE B 1 165 ? -12.547 19.094 15.43 1 98.81 165 PHE B CA 1
ATOM 3188 C C . PHE B 1 165 ? -14.031 18.859 15.672 1 98.81 165 PHE B C 1
ATOM 3190 O O . PHE B 1 165 ? -14.875 19.625 15.172 1 98.81 165 PHE B O 1
ATOM 3197 N N . ASN B 1 166 ? -14.312 17.812 16.438 1 98.5 166 ASN B N 1
ATOM 3198 C CA . ASN B 1 166 ? -15.703 17.609 16.812 1 98.5 166 ASN B CA 1
ATOM 3199 C C . ASN B 1 166 ? -16.25 18.812 17.578 1 98.5 166 ASN B C 1
ATOM 3201 O O . ASN B 1 166 ? -17.391 19.219 17.359 1 98.5 166 ASN B O 1
ATOM 3205 N N . GLN B 1 167 ? -15.523 19.359 18.469 1 98.31 167 GLN B N 1
ATOM 3206 C CA . GLN B 1 167 ? -15.922 20.562 19.203 1 98.31 167 GLN B CA 1
ATOM 3207 C C . GLN B 1 167 ? -16.141 21.734 18.25 1 98.31 167 GLN B C 1
ATOM 3209 O O . GLN B 1 167 ? -16.922 22.641 18.562 1 98.31 167 GLN B O 1
ATOM 3214 N N . MET B 1 168 ? -15.516 21.734 17.156 1 98.5 168 MET B N 1
ATOM 3215 C CA . MET B 1 168 ? -15.602 22.797 16.156 1 98.5 168 MET B CA 1
ATOM 3216 C C . MET B 1 168 ? -16.75 22.516 15.188 1 98.5 168 MET B C 1
ATOM 3218 O O . MET B 1 168 ? -16.922 23.25 14.211 1 98.5 168 MET B O 1
ATOM 3222 N N . ASN B 1 169 ? -17.453 21.422 15.398 1 98.62 169 ASN B N 1
ATOM 3223 C CA . ASN B 1 169 ? -18.484 20.953 14.477 1 98.62 169 ASN B CA 1
ATOM 3224 C C . ASN B 1 169 ? -17.922 20.641 13.102 1 98.62 169 ASN B C 1
ATOM 3226 O O . ASN B 1 169 ? -18.5 21.031 12.086 1 98.62 169 ASN B O 1
ATOM 3230 N N . ILE B 1 170 ? -16.781 20.047 13.133 1 98.88 170 ILE B N 1
ATOM 3231 C CA . ILE B 1 170 ? -16.094 19.609 11.922 1 98.88 170 ILE B CA 1
ATOM 3232 C C . ILE B 1 170 ? -15.789 18.125 12.008 1 98.88 170 ILE B C 1
ATOM 3234 O O . ILE B 1 170 ? -15.383 17.625 13.062 1 98.88 170 ILE B O 1
ATOM 3238 N N . THR B 1 171 ? -16.062 17.344 10.992 1 98.81 171 THR B N 1
ATOM 3239 C CA . THR B 1 171 ? -15.641 15.953 10.891 1 98.81 171 THR B CA 1
ATOM 3240 C C . THR B 1 171 ? -14.234 15.859 10.312 1 98.81 171 THR B C 1
ATOM 3242 O O . THR B 1 171 ? -13.961 16.391 9.234 1 98.81 171 THR B O 1
ATOM 3245 N N . LEU B 1 172 ? -13.352 15.297 11.055 1 98.88 172 LEU B N 1
ATOM 3246 C CA . LEU B 1 172 ? -12.016 15.008 10.555 1 98.88 172 LEU B CA 1
ATOM 3247 C C . LEU B 1 172 ? -12.031 13.781 9.641 1 98.88 172 LEU B C 1
ATOM 3249 O O . LEU B 1 172 ? -12.148 12.648 10.117 1 98.88 172 LEU B O 1
ATOM 3253 N N . ILE B 1 173 ? -11.938 13.953 8.359 1 98.88 173 ILE B N 1
ATOM 3254 C CA . ILE B 1 173 ? -12.078 12.906 7.359 1 98.88 173 ILE B CA 1
ATOM 3255 C C . ILE B 1 173 ? -10.789 12.094 7.27 1 98.88 173 ILE B C 1
ATOM 3257 O O . ILE B 1 173 ? -10.797 10.875 7.422 1 98.88 173 ILE B O 1
ATOM 3261 N N . ASP B 1 174 ? -9.695 12.734 7.02 1 98.88 174 ASP B N 1
ATOM 3262 C CA . ASP B 1 174 ? -8.352 12.172 7.02 1 98.88 174 ASP B CA 1
ATOM 3263 C C . ASP B 1 174 ? -7.297 13.273 7.129 1 98.88 174 ASP B C 1
ATOM 3265 O O . ASP B 1 174 ? -7.633 14.461 7.125 1 98.88 174 ASP B O 1
ATOM 3269 N N . PHE B 1 175 ? -6.121 12.891 7.359 1 98.81 175 PHE B N 1
ATOM 3270 C CA . PHE B 1 175 ? -5.031 13.852 7.445 1 98.81 175 PHE B CA 1
ATOM 3271 C C . PHE B 1 175 ? -3.686 13.172 7.227 1 98.81 175 PHE B C 1
ATOM 3273 O O . PHE B 1 175 ? -3.596 11.945 7.238 1 98.81 175 PHE B O 1
ATOM 3280 N N . LYS B 1 176 ? -2.701 13.906 6.949 1 98.56 176 LYS B N 1
ATOM 3281 C CA . LYS B 1 176 ? -1.342 13.445 6.676 1 98.56 176 LYS B CA 1
ATOM 3282 C C . LYS B 1 176 ? -0.35 14.047 7.664 1 98.56 176 LYS B C 1
ATOM 3284 O O . LYS B 1 176 ? -0.428 15.242 7.984 1 98.56 176 LYS B O 1
ATOM 3289 N N . LEU B 1 177 ? 0.516 13.219 8.211 1 98.56 177 LEU B N 1
ATOM 3290 C CA . LEU B 1 177 ? 1.551 13.633 9.148 1 98.56 177 LEU B CA 1
ATOM 3291 C C . LEU B 1 177 ? 2.936 13.25 8.633 1 98.56 177 LEU B C 1
ATOM 3293 O O . LEU B 1 177 ? 3.078 12.281 7.883 1 98.56 177 LEU B O 1
ATOM 3297 N N . GLU B 1 178 ? 3.891 13.984 9.086 1 98.12 178 GLU B N 1
ATOM 3298 C CA . GLU B 1 178 ? 5.297 13.609 8.977 1 98.12 178 GLU B CA 1
ATOM 3299 C C . GLU B 1 178 ? 5.977 13.609 10.344 1 98.12 178 GLU B C 1
ATOM 3301 O O . GLU B 1 178 ? 5.578 14.352 11.242 1 98.12 178 GLU B O 1
ATOM 3306 N N . PHE B 1 179 ? 6.973 12.766 10.469 1 98.69 179 PHE B N 1
ATOM 3307 C CA . PHE B 1 179 ? 7.738 12.641 11.703 1 98.69 179 PHE B CA 1
ATOM 3308 C C . PHE B 1 179 ? 9.234 12.773 11.43 1 98.69 179 PHE B C 1
ATOM 3310 O O . PHE B 1 179 ? 9.68 12.609 10.289 1 98.69 179 PHE B O 1
ATOM 3317 N N . GLY B 1 180 ? 9.938 13.102 12.398 1 98.19 180 GLY B N 1
ATOM 3318 C CA . GLY B 1 180 ? 11.391 13.188 12.32 1 98.19 180 GLY B CA 1
ATOM 3319 C C . GLY B 1 180 ? 12.078 12.703 13.586 1 98.19 180 GLY B C 1
ATOM 3320 O O . GLY B 1 180 ? 11.422 12.492 14.609 1 98.19 180 GLY B O 1
ATOM 3321 N N . ARG B 1 181 ? 13.367 12.406 13.453 1 97.62 181 ARG B N 1
ATOM 3322 C CA . ARG B 1 181 ? 14.211 12.055 14.586 1 97.62 181 ARG B CA 1
ATOM 3323 C C . ARG B 1 181 ? 14.891 13.281 15.172 1 97.62 181 ARG B C 1
ATOM 3325 O O . ARG B 1 181 ? 15.477 14.078 14.43 1 97.62 181 ARG B O 1
ATOM 3332 N N . ASP B 1 182 ? 14.805 13.516 16.484 1 95 182 ASP B N 1
ATOM 3333 C CA . ASP B 1 182 ? 15.586 14.586 17.109 1 95 182 ASP B CA 1
ATOM 3334 C C . ASP B 1 182 ? 17.031 14.148 17.344 1 95 182 ASP B C 1
ATOM 3336 O O . ASP B 1 182 ? 17.438 13.07 16.922 1 95 182 ASP B O 1
ATOM 3340 N N . ALA B 1 183 ? 17.781 15.016 17.969 1 94 183 ALA B N 1
ATOM 3341 C CA . ALA B 1 183 ? 19.203 14.766 18.156 1 94 183 ALA B CA 1
ATOM 3342 C C . ALA B 1 183 ? 19.422 13.516 19 1 94 183 ALA B C 1
ATOM 3344 O O . ALA B 1 183 ? 20.438 12.828 18.844 1 94 183 ALA B O 1
ATOM 3345 N N . ALA B 1 184 ? 18.5 13.164 19.844 1 94.19 184 ALA B N 1
ATOM 3346 C CA . ALA B 1 184 ? 18.609 12.008 20.734 1 94.19 184 ALA B CA 1
ATOM 3347 C C . ALA B 1 184 ? 18.031 10.758 20.078 1 94.19 184 ALA B C 1
ATOM 3349 O O . ALA B 1 184 ? 18.078 9.672 20.672 1 94.19 184 ALA B O 1
ATOM 3350 N N . GLY B 1 185 ? 17.422 10.883 18.922 1 94.38 185 GLY B N 1
ATOM 3351 C CA . GLY B 1 185 ? 16.875 9.734 18.219 1 94.38 185 GLY B CA 1
ATOM 3352 C C . GLY B 1 185 ? 15.398 9.523 18.484 1 94.38 185 GLY B C 1
ATOM 3353 O O . GLY B 1 185 ? 14.812 8.562 17.984 1 94.38 185 GLY B O 1
ATOM 3354 N N . ASN B 1 186 ? 14.859 10.422 19.219 1 94.5 186 ASN B N 1
ATOM 3355 C CA . ASN B 1 186 ? 13.43 10.305 19.484 1 94.5 186 ASN B CA 1
ATOM 3356 C C . ASN B 1 186 ? 12.594 10.758 18.297 1 94.5 186 ASN B C 1
ATOM 3358 O O . ASN B 1 186 ? 12.953 11.711 17.594 1 94.5 186 ASN B O 1
ATOM 3362 N N . ILE B 1 187 ? 11.5 10.07 18.109 1 96.56 187 ILE B N 1
ATOM 3363 C CA . ILE B 1 187 ? 10.586 10.406 17.016 1 96.56 187 ILE B CA 1
ATOM 3364 C C . ILE B 1 187 ? 9.617 11.5 17.484 1 96.56 187 ILE B C 1
ATOM 3366 O O . ILE B 1 187 ? 8.969 11.367 18.516 1 96.56 187 ILE B O 1
ATOM 3370 N N . LEU B 1 188 ? 9.547 12.547 16.688 1 95.44 188 LEU B N 1
ATOM 3371 C CA . LEU B 1 188 ? 8.68 13.688 16.969 1 95.44 188 LEU B CA 1
ATOM 3372 C C . LEU B 1 188 ? 7.777 14 15.789 1 95.44 188 LEU B C 1
ATOM 3374 O O . LEU B 1 188 ? 8.203 13.914 14.633 1 95.44 188 LEU B O 1
ATOM 3378 N N . LEU B 1 189 ? 6.555 14.344 16.188 1 97.75 189 LEU B N 1
ATOM 3379 C CA . LEU B 1 189 ? 5.707 14.922 15.148 1 97.75 189 LEU B CA 1
ATOM 3380 C C . LEU B 1 189 ? 6.348 16.172 14.547 1 97.75 189 LEU B C 1
ATOM 3382 O O . LEU B 1 189 ? 6.676 17.109 15.273 1 97.75 189 LEU B O 1
ATOM 3386 N N . ALA B 1 190 ? 6.676 16.141 13.281 1 95.5 190 ALA B N 1
ATOM 3387 C CA . ALA B 1 190 ? 7.379 17.219 12.594 1 95.5 190 ALA B CA 1
ATOM 3388 C C . ALA B 1 190 ? 6.676 17.578 11.281 1 95.5 190 ALA B C 1
ATOM 3390 O O . ALA B 1 190 ? 7.176 17.266 10.203 1 95.5 190 ALA B O 1
ATOM 3391 N N . ASP B 1 191 ? 5.578 18.25 11.406 1 90.56 191 ASP B N 1
ATOM 3392 C CA . ASP B 1 191 ? 4.754 18.547 10.234 1 90.56 191 ASP B CA 1
ATOM 3393 C C . ASP B 1 191 ? 3.979 19.844 10.43 1 90.56 191 ASP B C 1
ATOM 3395 O O . ASP B 1 191 ? 4.473 20.781 11.07 1 90.56 191 ASP B O 1
ATOM 3399 N N . GLU B 1 192 ? 3.057 20.031 9.578 1 95.38 192 GLU B N 1
ATOM 3400 C CA . GLU B 1 192 ? 1.962 20.984 9.609 1 95.38 192 GLU B CA 1
ATOM 3401 C C . GLU B 1 192 ? 0.616 20.281 9.781 1 95.38 192 GLU B C 1
ATOM 3403 O O . GLU B 1 192 ? 0.424 19.172 9.289 1 95.38 192 GLU B O 1
ATOM 3408 N N . ILE B 1 193 ? -0.261 20.891 10.68 1 98.5 193 ILE B N 1
ATOM 3409 C CA . ILE B 1 193 ? -1.647 20.438 10.727 1 98.5 193 ILE B CA 1
ATOM 3410 C C . ILE B 1 193 ? -2.58 21.594 10.414 1 98.5 193 ILE B C 1
ATOM 3412 O O . ILE B 1 193 ? -2.752 22.5 11.234 1 98.5 193 ILE B O 1
ATOM 3416 N N . SER B 1 194 ? -3.133 21.594 9.266 1 98.56 194 SER B N 1
ATOM 3417 C CA . SER B 1 194 ? -3.977 22.641 8.711 1 98.56 194 SER B CA 1
ATOM 3418 C C . SER B 1 194 ? -4.91 22.094 7.641 1 98.56 194 SER B C 1
ATOM 3420 O O . SER B 1 194 ? -4.84 20.922 7.293 1 98.56 194 SER B O 1
ATOM 3422 N N . PRO B 1 195 ? -5.816 22.891 7.082 1 98.38 195 PRO B N 1
ATOM 3423 C CA . PRO B 1 195 ? -6.68 22.406 6 1 98.38 195 PRO B CA 1
ATOM 3424 C C . PRO B 1 195 ? -5.898 22.047 4.742 1 98.38 195 PRO B C 1
ATOM 3426 O O . PRO B 1 195 ? -6.461 21.453 3.811 1 98.38 195 PRO B O 1
ATOM 3429 N N . ASP B 1 196 ? -4.551 22.328 4.688 1 97.19 196 ASP B N 1
ATOM 3430 C CA . ASP B 1 196 ? -3.693 21.859 3.607 1 97.19 196 ASP B CA 1
ATOM 3431 C C . ASP B 1 196 ? -3.408 20.359 3.754 1 97.19 196 ASP B C 1
ATOM 3433 O O . ASP B 1 196 ? -3.162 19.672 2.762 1 97.19 196 ASP B O 1
ATOM 3437 N N . THR B 1 197 ? -3.369 19.875 5.023 1 97.56 197 THR B N 1
ATOM 3438 C CA . THR B 1 197 ? -2.895 18.516 5.27 1 97.56 197 THR B CA 1
ATOM 3439 C C . THR B 1 197 ? -4.012 17.656 5.844 1 97.56 197 THR B C 1
ATOM 3441 O O . THR B 1 197 ? -3.779 16.5 6.227 1 97.56 197 THR B O 1
ATOM 3444 N N . CYS B 1 198 ? -5.18 18.234 5.977 1 98.56 198 CYS B N 1
ATOM 3445 C CA . CYS B 1 198 ? -6.355 17.516 6.461 1 98.56 198 CYS B CA 1
ATOM 3446 C C . CYS B 1 198 ? -7.504 17.625 5.465 1 98.56 198 CYS B C 1
ATOM 3448 O O . CYS B 1 198 ? -7.633 18.609 4.754 1 98.56 198 CYS B O 1
ATOM 3450 N N . ARG B 1 199 ? -8.297 16.672 5.445 1 98.69 199 ARG B N 1
ATOM 3451 C CA . ARG B 1 199 ? -9.648 16.828 4.914 1 98.69 199 ARG B CA 1
ATOM 3452 C C . ARG B 1 199 ? -10.656 17.047 6.039 1 98.69 199 ARG B C 1
ATOM 3454 O O . ARG B 1 199 ? -10.719 16.266 6.988 1 98.69 199 ARG B O 1
ATOM 3461 N N . LEU B 1 200 ? -11.336 18.078 5.891 1 98.88 200 LEU B N 1
ATOM 3462 C CA . LEU B 1 200 ? -12.281 18.547 6.898 1 98.88 200 LEU B CA 1
ATOM 3463 C C . LEU B 1 200 ? -13.641 18.844 6.273 1 98.88 200 LEU B C 1
ATOM 3465 O O . LEU B 1 200 ? -13.727 19.516 5.246 1 98.88 200 LEU B O 1
ATOM 3469 N N . TRP B 1 201 ? -14.672 18.297 6.91 1 98.81 201 TRP B N 1
ATOM 3470 C CA . TRP B 1 201 ? -16.031 18.562 6.445 1 98.81 201 TRP B CA 1
ATOM 3471 C C . TRP B 1 201 ? -16.891 19.156 7.566 1 98.81 201 TRP B C 1
ATOM 3473 O O . TRP B 1 201 ? -16.797 18.719 8.719 1 98.81 201 TRP B O 1
ATOM 3483 N N . ASP B 1 202 ? -17.656 20.156 7.191 1 98.69 202 ASP B N 1
ATOM 3484 C CA . ASP B 1 202 ? -18.656 20.609 8.148 1 98.69 202 ASP B CA 1
ATOM 3485 C C . ASP B 1 202 ? -19.578 19.469 8.578 1 98.69 202 ASP B C 1
ATOM 3487 O O . ASP B 1 202 ? -20.094 18.75 7.73 1 98.69 202 ASP B O 1
ATOM 3491 N N . LYS B 1 203 ? -19.734 19.344 9.812 1 97.75 203 LYS B N 1
ATOM 3492 C CA . LYS B 1 203 ? -20.453 18.203 10.352 1 97.75 203 LYS B CA 1
ATOM 3493 C C . LYS B 1 203 ? -21.922 18.219 9.938 1 97.75 203 LYS B C 1
ATOM 3495 O O . LYS B 1 203 ? -22.531 17.172 9.75 1 97.75 203 LYS B O 1
ATOM 3500 N N . GLU B 1 204 ? -22.547 19.344 9.797 1 97.38 204 GLU B N 1
ATOM 3501 C CA . GLU B 1 204 ? -23.969 19.5 9.508 1 97.38 204 GLU B CA 1
ATOM 3502 C C . GLU B 1 204 ? -24.234 19.469 8.008 1 97.38 204 GLU B C 1
ATOM 3504 O O . GLU B 1 204 ? -25.172 18.812 7.543 1 97.38 204 GLU B O 1
ATOM 3509 N N . THR B 1 205 ? -23.453 20.156 7.195 1 97.12 205 THR B N 1
ATOM 3510 C CA . THR B 1 205 ? -23.766 20.375 5.789 1 97.12 205 THR B CA 1
ATOM 3511 C C . THR B 1 205 ? -22.891 19.5 4.895 1 97.12 205 THR B C 1
ATOM 3513 O O . THR B 1 205 ? -23.172 19.344 3.703 1 97.12 205 THR B O 1
ATOM 3516 N N . ASN B 1 206 ? -21.75 18.984 5.445 1 96.62 206 ASN B N 1
ATOM 3517 C CA . ASN B 1 206 ? -20.75 18.203 4.727 1 96.62 206 ASN B CA 1
ATOM 3518 C C . ASN B 1 206 ? -19.953 19.094 3.766 1 96.62 206 ASN B C 1
ATOM 3520 O O . ASN B 1 206 ? -19.266 18.578 2.879 1 96.62 206 ASN B O 1
ATOM 3524 N N . GLN B 1 207 ? -20.125 20.375 3.947 1 97.31 207 GLN B N 1
ATOM 3525 C CA . GLN B 1 207 ? -19.281 21.281 3.16 1 97.31 207 GLN B CA 1
ATOM 3526 C C . GLN B 1 207 ? -17.797 21.016 3.416 1 97.31 207 GLN B C 1
ATOM 3528 O O . GLN B 1 207 ? -17.391 20.797 4.559 1 97.31 207 GLN B O 1
ATOM 3533 N N . LYS B 1 208 ? -17.031 21 2.346 1 98.12 208 LYS B N 1
ATOM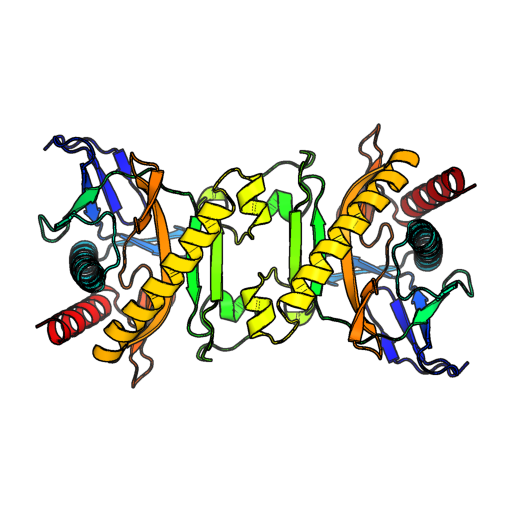 3534 C CA . LYS B 1 208 ? -15.594 20.812 2.477 1 98.12 208 LYS B CA 1
ATOM 3535 C C . LYS B 1 208 ? -14.922 22.078 3.016 1 98.12 208 LYS B C 1
ATOM 3537 O O . LYS B 1 208 ? -15.164 23.172 2.512 1 98.12 208 LYS B O 1
ATOM 3542 N N . LEU B 1 209 ? -14.133 21.906 3.945 1 98.62 209 LEU B N 1
ATOM 3543 C CA . LEU B 1 209 ? -13.453 23.016 4.598 1 98.62 209 LEU B CA 1
ATOM 3544 C C . LEU B 1 209 ? -11.938 22.875 4.488 1 98.62 209 LEU B C 1
ATOM 3546 O O . LEU B 1 209 ? -11.211 23.219 5.418 1 98.62 209 LEU B O 1
ATOM 3550 N N . ASP B 1 210 ? -11.492 22.188 3.461 1 98.06 210 ASP B N 1
ATOM 3551 C CA . ASP B 1 210 ? -10.078 21.891 3.262 1 98.06 210 ASP B CA 1
ATOM 3552 C C . ASP B 1 210 ? -9.648 22.172 1.824 1 98.06 210 ASP B C 1
ATOM 3554 O O . ASP B 1 210 ? -10.383 22.828 1.072 1 98.06 210 ASP B O 1
ATOM 3558 N N . LYS B 1 211 ? -8.5 21.75 1.512 1 96.56 211 LYS B N 1
ATOM 3559 C CA . LYS B 1 211 ? -7.867 22.078 0.236 1 96.56 211 LYS B CA 1
ATOM 3560 C C . LYS B 1 211 ? -8.664 21.5 -0.932 1 96.56 211 LYS B C 1
ATOM 3562 O O . LYS B 1 211 ? -8.461 21.891 -2.082 1 96.56 211 LYS B O 1
ATOM 3567 N N . ASP B 1 212 ? -9.602 20.625 -0.72 1 95.88 212 ASP B N 1
ATOM 3568 C CA . ASP B 1 212 ? -10.43 20.062 -1.781 1 95.88 212 ASP B CA 1
ATOM 3569 C C . ASP B 1 212 ? -11.234 21.141 -2.494 1 95.88 212 ASP B C 1
ATOM 3571 O O . ASP B 1 212 ? -11.641 20.969 -3.646 1 95.88 212 ASP B O 1
ATOM 3575 N N . VAL B 1 213 ? -11.523 22.266 -1.826 1 96.25 213 VAL B N 1
ATOM 3576 C CA . VAL B 1 213 ? -12.227 23.344 -2.506 1 96.25 213 VAL B CA 1
ATOM 3577 C C . VAL B 1 213 ? -11.398 23.844 -3.684 1 96.25 213 VAL B C 1
ATOM 3579 O O . VAL B 1 213 ? -11.945 24.234 -4.723 1 96.25 213 VAL B O 1
ATOM 3582 N N . PHE B 1 214 ? -10.133 23.906 -3.525 1 94.31 214 PHE B N 1
ATOM 3583 C CA . PHE B 1 214 ? -9.195 24.266 -4.578 1 94.31 214 PHE B CA 1
ATOM 3584 C C . PHE B 1 214 ? -9.031 23.125 -5.578 1 94.31 214 PHE B C 1
ATOM 3586 O O . PHE B 1 214 ? -9.141 23.328 -6.789 1 94.31 214 PHE B O 1
ATOM 3593 N N . ARG B 1 215 ? -8.828 21.844 -5.082 1 93.5 215 ARG B N 1
ATOM 3594 C CA . ARG B 1 215 ? -8.586 20.688 -5.938 1 93.5 215 ARG B CA 1
ATOM 3595 C C . ARG B 1 215 ? -9.75 20.469 -6.891 1 93.5 215 ARG B C 1
ATOM 3597 O O . ARG B 1 215 ? -9.555 20.094 -8.047 1 93.5 215 ARG B O 1
ATOM 3604 N N . ARG B 1 216 ? -10.961 20.734 -6.41 1 92.81 216 ARG B N 1
ATOM 3605 C CA . ARG B 1 216 ? -12.172 20.406 -7.152 1 92.81 216 ARG B CA 1
ATOM 3606 C C . ARG B 1 216 ? -12.82 21.672 -7.723 1 92.81 216 ARG B C 1
ATOM 3608 O O . ARG B 1 216 ? -13.875 21.594 -8.359 1 92.81 216 ARG B O 1
ATOM 3615 N N . ASN B 1 217 ? -12.219 22.812 -7.484 1 93 217 ASN B N 1
ATOM 3616 C CA . ASN B 1 217 ? -12.711 24.094 -7.965 1 93 217 ASN B CA 1
ATOM 3617 C C . ASN B 1 217 ? -14.141 24.359 -7.496 1 93 217 ASN B C 1
ATOM 3619 O O . ASN B 1 217 ? -15.016 24.688 -8.305 1 93 217 ASN B O 1
ATOM 3623 N N . ILE B 1 218 ? -14.367 24.219 -6.199 1 94.12 218 ILE B N 1
ATOM 3624 C CA . ILE B 1 218 ? -15.742 24.312 -5.711 1 94.12 218 ILE B CA 1
ATOM 3625 C C . ILE B 1 218 ? -15.828 25.422 -4.66 1 94.12 218 ILE B C 1
ATOM 3627 O O . ILE B 1 218 ? -16.875 25.594 -4.02 1 94.12 218 ILE B O 1
ATOM 3631 N N . GLY B 1 219 ? -14.75 26.172 -4.43 1 92.5 219 GLY B N 1
ATOM 3632 C CA . GLY B 1 219 ? -14.766 27.234 -3.438 1 92.5 219 GLY B CA 1
ATOM 3633 C C . GLY B 1 219 ? -13.445 27.969 -3.322 1 92.5 219 GLY B C 1
ATOM 3634 O O . GLY B 1 219 ? -12.492 27.656 -4.031 1 92.5 219 GLY B O 1
ATOM 3635 N N . ASN B 1 220 ? -13.5 28.953 -2.418 1 94.06 220 ASN B N 1
ATOM 3636 C CA . ASN B 1 220 ? -12.32 29.766 -2.168 1 94.06 220 ASN B CA 1
ATOM 3637 C C . ASN B 1 220 ? -11.523 29.234 -0.972 1 94.06 220 ASN B C 1
ATOM 3639 O O . ASN B 1 220 ? -12.055 29.141 0.136 1 94.06 220 ASN B O 1
ATOM 3643 N N . LEU B 1 221 ? -10.281 29.016 -1.188 1 96.19 221 LEU B N 1
ATOM 3644 C CA . LEU B 1 221 ? -9.414 28.359 -0.209 1 96.19 221 LEU B CA 1
ATOM 3645 C C . LEU B 1 221 ? -9.312 29.188 1.064 1 96.19 221 LEU B C 1
ATOM 3647 O O . LEU B 1 221 ? -9.523 28.688 2.166 1 96.19 221 LEU B O 1
ATOM 3651 N N . THR B 1 222 ? -9.047 30.484 0.923 1 97.38 222 THR B N 1
ATOM 3652 C CA . THR B 1 222 ? -8.797 31.297 2.1 1 97.38 222 THR B CA 1
ATOM 3653 C C . THR B 1 222 ? -10.086 31.531 2.879 1 97.38 222 THR B C 1
ATOM 3655 O O . THR B 1 222 ? -10.062 31.703 4.102 1 97.38 222 THR B O 1
ATOM 3658 N N . ASP B 1 223 ? -11.234 31.453 2.172 1 97.5 223 ASP B N 1
ATOM 3659 C CA . ASP B 1 223 ? -12.516 31.578 2.861 1 97.5 223 ASP B CA 1
ATOM 3660 C C . ASP B 1 223 ? -12.727 30.406 3.824 1 97.5 223 ASP B C 1
ATOM 3662 O O . ASP B 1 223 ? -13.078 30.609 4.988 1 97.5 223 ASP B O 1
ATOM 3666 N N . VAL B 1 224 ? -12.477 29.234 3.383 1 97.56 224 VAL B N 1
ATOM 3667 C CA . VAL B 1 224 ? -12.773 28.078 4.219 1 97.56 224 VAL B CA 1
ATOM 3668 C C . VAL B 1 224 ? -11.703 27.938 5.301 1 97.56 224 VAL B C 1
ATOM 3670 O O . VAL B 1 224 ? -12 27.5 6.418 1 97.56 224 VAL B O 1
ATOM 3673 N N . TYR B 1 225 ? -10.453 28.297 4.984 1 98.62 225 TYR B N 1
ATOM 3674 C CA . TYR B 1 225 ? -9.414 28.281 6.008 1 98.62 225 TYR B CA 1
ATOM 3675 C C . TYR B 1 225 ? -9.727 29.281 7.121 1 98.62 225 TYR B C 1
ATOM 3677 O O . TYR B 1 225 ? -9.508 28.984 8.297 1 98.62 225 TYR B O 1
ATOM 3685 N N . THR B 1 226 ? -10.203 30.469 6.703 1 98.69 226 THR B N 1
ATOM 3686 C CA . THR B 1 226 ? -10.609 31.469 7.68 1 98.69 226 THR B CA 1
ATOM 3687 C C . THR B 1 226 ? -11.711 30.938 8.586 1 98.69 226 THR B C 1
ATOM 3689 O O . THR B 1 226 ? -11.68 31.141 9.797 1 98.69 226 THR B O 1
ATOM 3692 N N . GLU B 1 227 ? -12.664 30.281 7.969 1 98.5 227 GLU B N 1
ATOM 3693 C CA . GLU B 1 227 ? -13.742 29.672 8.742 1 98.5 227 GLU B CA 1
ATOM 3694 C C . GLU B 1 227 ? -13.188 28.672 9.758 1 98.5 227 GLU B C 1
ATOM 3696 O O . GLU B 1 227 ? -13.617 28.656 10.914 1 98.5 227 GLU B O 1
ATOM 3701 N N . VAL B 1 228 ? -12.266 27.781 9.375 1 98.75 228 VAL B N 1
ATOM 3702 C CA . VAL B 1 228 ? -11.656 26.797 10.258 1 98.75 228 VAL B CA 1
ATOM 3703 C C . VAL B 1 228 ? -10.938 27.5 11.406 1 98.75 228 VAL B C 1
ATOM 3705 O O . VAL B 1 228 ? -11.078 27.125 12.57 1 98.75 228 VAL B O 1
ATOM 3708 N N . LEU B 1 229 ? -10.172 28.562 11.062 1 98.69 229 LEU B N 1
ATOM 3709 C CA . LEU B 1 229 ? -9.453 29.312 12.094 1 98.69 229 LEU B CA 1
ATOM 3710 C C . LEU B 1 229 ? -10.43 29.922 13.094 1 98.69 229 LEU B C 1
ATOM 3712 O O . LEU B 1 229 ? -10.195 29.875 14.305 1 98.69 229 LEU B O 1
ATOM 3716 N N . ASN B 1 230 ? -11.477 30.547 12.586 1 98.5 230 ASN B N 1
ATOM 3717 C CA . ASN B 1 230 ? -12.469 31.172 13.453 1 98.5 230 ASN B CA 1
ATOM 3718 C C . ASN B 1 230 ? -13.086 30.172 14.414 1 98.5 230 ASN B C 1
ATOM 3720 O O . ASN B 1 230 ? -13.211 30.438 15.609 1 98.5 230 ASN B O 1
ATOM 3724 N N . ARG B 1 231 ? -13.461 29.031 13.914 1 98.56 231 ARG B N 1
ATOM 3725 C CA . ARG B 1 231 ? -14.047 28 14.766 1 98.56 231 ARG B CA 1
ATOM 3726 C C . ARG B 1 231 ? -13.039 27.5 15.789 1 98.56 231 ARG B C 1
ATOM 3728 O O . ARG B 1 231 ? -13.391 27.234 16.938 1 98.56 231 ARG B O 1
ATOM 3735 N N . LEU B 1 232 ? -11.805 27.328 15.312 1 98.5 232 LEU B N 1
ATOM 3736 C CA . LEU B 1 232 ? -10.734 26.875 16.203 1 98.5 232 LEU B CA 1
ATOM 3737 C C . LEU B 1 232 ? -10.547 27.844 17.359 1 98.5 232 LEU B C 1
ATOM 3739 O O . LEU B 1 232 ? -10.445 27.422 18.516 1 98.5 232 LEU B O 1
ATOM 3743 N N . LYS B 1 233 ? -10.516 29.141 17.078 1 97.94 233 LYS B N 1
ATOM 3744 C CA . LYS B 1 233 ? -10.344 30.172 18.109 1 97.94 233 LYS B CA 1
ATOM 3745 C C . LYS B 1 233 ? -11.516 30.172 19.078 1 97.94 233 LYS B C 1
ATOM 3747 O O . LYS B 1 233 ? -11.344 30.453 20.266 1 97.94 233 LYS B O 1
ATOM 3752 N N . GLN B 1 234 ? -12.648 29.859 18.578 1 96.88 234 GLN B N 1
ATOM 3753 C CA . GLN B 1 234 ? -13.852 29.844 19.391 1 96.88 234 GLN B CA 1
ATOM 3754 C C . GLN B 1 234 ? -13.805 28.734 20.438 1 96.88 234 GLN B C 1
ATOM 3756 O O . GLN B 1 234 ? -14.281 28.906 21.562 1 96.88 234 GLN B O 1
ATOM 3761 N N . VAL B 1 235 ? -13.234 27.594 20.094 1 95.06 235 VAL B N 1
ATOM 3762 C CA . VAL B 1 235 ? -13.258 26.453 21.016 1 95.06 235 VAL B CA 1
ATOM 3763 C C . VAL B 1 235 ? -12.039 26.5 21.922 1 95.06 235 VAL B C 1
ATOM 3765 O O . VAL B 1 235 ? -12.008 25.844 22.969 1 95.06 235 VAL B O 1
ATOM 3768 N N . GLN B 1 236 ? -11.023 27.188 21.625 1 88.56 236 GLN B N 1
ATOM 3769 C CA . GLN B 1 236 ? -9.836 27.266 22.469 1 88.56 236 GLN B CA 1
ATOM 3770 C C . GLN B 1 236 ? -9.938 28.438 23.438 1 88.56 236 GLN B C 1
ATOM 3772 O O . GLN B 1 236 ? -9.164 28.531 24.391 1 88.56 236 GLN B O 1
ATOM 3777 N N . ASN B 1 237 ? -10.82 29.406 23.203 1 76.12 237 ASN B N 1
ATOM 3778 C CA . ASN B 1 237 ? -11.117 30.484 24.156 1 76.12 237 ASN B CA 1
ATOM 3779 C C . ASN B 1 237 ? -12.117 30.031 25.219 1 76.12 237 ASN B C 1
ATOM 3781 O O . ASN B 1 237 ? -13.039 29.266 24.922 1 76.12 237 ASN B O 1
#